Protein AF-A0A2W2GD08-F1 (afdb_monomer_lite)

Radius of gyration: 29.32 Å; chains: 1; bounding box: 78×88×91 Å

Secondary structure (DSSP, 8-state):
-------------------PPPPPP-----------------PPPPPPPPP--------------------------PPPP----------------PPPP-PPPPPPHHHHHHHHHHHHHHHHTT-GGGGSSGGG--HHHHTTGGGS--SSHHHHHHHHHHHHHTT-EEEEEE------SHHHHHHHHHHHHHHHHHHHHTT--TT-EEEE-HHHHTTTS-STTTHHHHHHHHHHHHHHHHHTT-EEEEPP--TTTHHHHHHHHHHHTTT-TT-EEEEETTBTTHHHHHHHT-STT-EEEEE---S---TTTB--SHHHHHHHHHHHHHHHHTSSSEEEE----HHHHHHHHHHHHHTT--TTS-EEEEETTSSHHHHHHHHTTT--EEEEEEESS-HHHHHHHHHHHIIIIIS--S-----

Foldseek 3Di:
DDDDDDDDDDDDDDDDDDDDDDDDDDDDDDDDDDWDFDDDDDDDDDDDDDDDDDDDDDDDDDDDDDDDDGDTDGDDDDDDDDDDDDDDDDDDDDDDDDDDDDDDDPDDCLLVVLVVLLVVLLVCLVDPVVVVVVPDDDVVLVVCCQLFQEAALVSVLVVLVVQVVLLAAEEEDEQADQDADPVQLVVVLVRLLRNLVSCLVSVRLAAYEYEDELRRNQVPYDDPPRLVSSLVSVLSSLCSSVVSNHEYEYDDDDPVCQVSSVVSQVVSCVPVVLYEYEAALQFPCRLVVLQVQQEASYEYEYDNDQDDDDVVGGDDDLVSSVVSSLSSLLSNLLGNAEYEAEADAVVSVVSNVVSVVVNVHDLRSYAYEDGGPPPVVVQSVCSVVVHHYYYYHYHHDNCSSVSSSVVSCVSNCNHPPDDPPDD

Structure (mmCIF, N/CA/C/O backbone):
data_AF-A0A2W2GD08-F1
#
_entry.id   AF-A0A2W2GD08-F1
#
loop_
_atom_site.group_PDB
_atom_site.id
_atom_site.type_symbol
_atom_site.label_atom_id
_atom_site.label_alt_id
_atom_site.label_comp_id
_atom_site.label_asym_id
_atom_site.label_entity_id
_atom_site.label_seq_id
_atom_site.pdbx_PDB_ins_code
_atom_site.Cartn_x
_atom_site.Cartn_y
_atom_site.Cartn_z
_atom_site.occupancy
_atom_site.B_iso_or_equiv
_atom_site.auth_seq_id
_atom_site.auth_comp_id
_atom_site.auth_asym_id
_atom_site.auth_atom_id
_atom_site.pdbx_PDB_model_num
ATOM 1 N N . MET A 1 1 ? -7.768 -59.017 44.396 1.00 37.88 1 MET A N 1
ATOM 2 C CA . MET A 1 1 ? -6.592 -58.368 45.020 1.00 37.88 1 MET A CA 1
ATOM 3 C C . MET A 1 1 ? -6.764 -56.873 44.748 1.00 37.88 1 MET A C 1
ATOM 5 O O . MET A 1 1 ? -6.834 -56.537 43.577 1.00 37.88 1 MET A O 1
ATOM 9 N N . ALA A 1 2 ? -7.068 -55.966 45.690 1.00 26.38 2 ALA A N 1
ATOM 10 C CA . ALA A 1 2 ? -6.731 -55.878 47.129 1.00 26.38 2 ALA A CA 1
ATOM 11 C C . ALA A 1 2 ? -5.201 -55.866 47.336 1.00 26.38 2 ALA A C 1
ATOM 13 O O . ALA A 1 2 ? -4.550 -56.734 46.766 1.00 26.38 2 ALA A O 1
ATOM 14 N N . LEU A 1 3 ? -4.561 -54.940 48.066 1.00 27.73 3 LEU A N 1
ATOM 15 C CA . LEU A 1 3 ? -4.942 -54.055 49.201 1.00 27.73 3 LEU A CA 1
ATOM 16 C C . LEU A 1 3 ? -4.383 -52.606 48.972 1.00 27.73 3 LEU A C 1
ATOM 18 O O . LEU A 1 3 ? -3.547 -52.463 48.087 1.00 27.73 3 LEU A O 1
ATOM 22 N N . ILE A 1 4 ? -4.765 -51.458 49.579 1.00 27.89 4 ILE A N 1
ATOM 23 C CA . ILE A 1 4 ? -5.510 -51.028 50.802 1.00 27.89 4 ILE A CA 1
ATOM 24 C C . ILE A 1 4 ? -4.661 -51.062 52.103 1.00 27.89 4 ILE A C 1
ATOM 26 O O . ILE A 1 4 ? -4.161 -52.110 52.470 1.00 27.89 4 ILE A O 1
ATOM 30 N N . HIS A 1 5 ? -4.449 -50.007 52.908 1.00 29.28 5 HIS A N 1
ATOM 31 C CA . HIS A 1 5 ? -4.939 -48.607 52.960 1.00 29.28 5 HIS A CA 1
ATOM 32 C C . HIS A 1 5 ? -3.736 -47.623 52.769 1.00 29.28 5 HIS A C 1
ATOM 34 O O . HIS A 1 5 ? -2.833 -48.003 52.036 1.00 29.28 5 HIS A O 1
ATOM 40 N N . GLY A 1 6 ? -3.568 -46.379 53.268 1.00 26.70 6 GLY A N 1
ATOM 41 C CA . GLY A 1 6 ? -4.261 -45.404 54.152 1.00 26.70 6 GLY A CA 1
ATOM 42 C C . GLY A 1 6 ? -3.214 -44.398 54.719 1.00 26.70 6 GLY A C 1
ATOM 43 O O . GLY A 1 6 ? -2.048 -44.516 54.362 1.00 26.70 6 GLY A O 1
ATOM 44 N N . THR A 1 7 ? -3.463 -43.415 55.605 1.00 27.44 7 THR A N 1
ATOM 45 C CA . THR A 1 7 ? -4.677 -42.685 56.061 1.00 27.44 7 THR A CA 1
ATOM 46 C C . THR A 1 7 ? -4.268 -41.554 57.041 1.00 27.44 7 THR A C 1
ATOM 48 O O . THR A 1 7 ? -3.319 -41.736 57.794 1.00 27.44 7 THR A O 1
ATOM 51 N N . GLY A 1 8 ? -5.029 -40.446 57.114 1.00 25.28 8 GLY A N 1
ATOM 52 C CA . GLY A 1 8 ? -4.889 -39.360 58.122 1.00 25.28 8 GLY A CA 1
ATOM 53 C C . GLY A 1 8 ? -4.432 -38.024 57.504 1.00 25.28 8 GLY A C 1
ATOM 54 O O . GLY A 1 8 ? -3.436 -38.016 56.795 1.00 25.28 8 GLY A O 1
ATOM 55 N N . ARG A 1 9 ? -5.147 -36.883 57.549 1.00 25.25 9 ARG A N 1
ATOM 56 C CA . ARG A 1 9 ? -5.982 -36.165 58.556 1.00 25.25 9 ARG A CA 1
ATOM 57 C C . ARG A 1 9 ? -5.185 -35.351 59.594 1.00 25.25 9 ARG A C 1
ATOM 59 O O . ARG A 1 9 ? -4.485 -35.919 60.418 1.00 25.25 9 ARG A O 1
ATOM 66 N N . GLY A 1 10 ? -5.424 -34.036 59.598 1.00 23.39 10 GLY A N 1
ATOM 67 C CA . GLY A 1 10 ? -4.980 -33.039 60.584 1.00 23.39 10 GLY A CA 1
ATOM 68 C C . GLY A 1 10 ? -5.369 -31.636 60.089 1.00 23.39 10 GLY A C 1
ATOM 69 O O . GLY A 1 10 ? -5.159 -31.347 58.913 1.00 23.39 10 GLY A O 1
ATOM 70 N N . SER A 1 11 ? -5.993 -30.800 60.927 1.00 23.17 11 SER A N 1
ATOM 71 C CA . SER A 1 11 ? -6.712 -29.583 60.488 1.00 23.17 11 SER A CA 1
ATOM 72 C C . SER A 1 11 ? -6.695 -28.459 61.547 1.00 23.17 11 SER A C 1
ATOM 74 O O . SER A 1 11 ? -6.332 -28.728 62.687 1.00 23.17 11 SER A O 1
ATOM 76 N N . ILE A 1 12 ? -7.253 -27.285 61.181 1.00 22.48 12 ILE A N 1
ATOM 77 C CA . ILE A 1 12 ? -7.911 -26.251 62.034 1.00 22.48 12 ILE A CA 1
ATOM 78 C C . ILE A 1 12 ? -7.105 -24.972 62.432 1.00 22.48 12 ILE A C 1
ATOM 80 O O . ILE A 1 12 ? -5.922 -25.015 62.740 1.00 22.48 12 ILE A O 1
ATOM 84 N N . VAL A 1 13 ? -7.850 -23.845 62.406 1.00 23.83 13 VAL A N 1
ATOM 85 C CA . VAL A 1 13 ? -7.623 -22.400 62.718 1.00 23.83 13 VAL A CA 1
ATOM 86 C C . VAL A 1 13 ? -6.620 -21.508 61.949 1.00 23.83 13 VAL A C 1
ATOM 88 O O . VAL A 1 13 ? -5.485 -21.854 61.648 1.00 23.83 13 VAL A O 1
ATOM 91 N N . SER A 1 14 ? -7.098 -20.277 61.714 1.00 23.98 14 SER A N 1
ATOM 92 C CA . SER A 1 14 ? -6.380 -19.005 61.450 1.00 23.98 14 SER A CA 1
ATOM 93 C C . SER A 1 14 ? -6.514 -18.108 62.728 1.00 23.98 14 SER A C 1
ATOM 95 O O . SER A 1 14 ? -6.909 -18.685 63.743 1.00 23.98 14 SER A O 1
ATOM 97 N N . PRO A 1 15 ? -6.289 -16.763 62.792 1.00 35.56 15 PRO A N 1
ATOM 98 C CA . PRO A 1 15 ? -6.028 -15.740 61.762 1.00 35.56 15 PRO A CA 1
ATOM 99 C C . PRO A 1 15 ? -4.827 -14.804 62.102 1.00 35.56 15 PRO A C 1
ATOM 101 O O . PRO A 1 15 ? -3.918 -15.215 62.813 1.00 35.56 15 PRO A O 1
ATOM 104 N N . LEU A 1 16 ? -4.871 -13.541 61.625 1.00 24.41 16 LEU A N 1
ATOM 105 C CA . LEU A 1 16 ? -3.829 -12.484 61.638 1.00 24.41 16 LEU A CA 1
ATOM 106 C C . LEU A 1 16 ? -2.726 -12.695 60.570 1.00 24.41 16 LEU A C 1
ATOM 108 O O . LEU A 1 16 ? -2.218 -13.796 60.417 1.00 24.41 16 LEU A O 1
ATOM 112 N N . GLY A 1 17 ? -2.293 -11.692 59.794 1.00 22.08 17 GLY A N 1
ATOM 113 C CA . GLY A 1 17 ? -2.809 -10.327 59.617 1.00 22.08 17 GLY A CA 1
ATOM 114 C C . GLY A 1 17 ? -1.862 -9.433 58.789 1.00 22.08 17 GLY A C 1
ATOM 115 O O . GLY A 1 17 ? -0.661 -9.670 58.760 1.00 22.08 17 GLY A O 1
ATOM 116 N N . SER A 1 18 ? -2.407 -8.362 58.193 1.00 23.27 18 SER A N 1
ATOM 117 C CA . SER A 1 18 ? -1.728 -7.231 57.507 1.00 23.27 18 SER A CA 1
ATOM 118 C C . SER A 1 18 ? -1.078 -7.415 56.107 1.00 23.27 18 SER A C 1
ATOM 120 O O . SER A 1 18 ? -0.352 -8.359 55.829 1.00 23.27 18 SER A O 1
ATOM 122 N N . THR A 1 19 ? -1.335 -6.415 55.245 1.00 25.89 19 THR A N 1
ATOM 123 C CA . THR A 1 19 ? -0.530 -5.923 54.094 1.00 25.89 19 THR A CA 1
ATOM 124 C C . THR A 1 19 ? 0.074 -6.917 53.083 1.00 25.89 19 THR A C 1
ATOM 1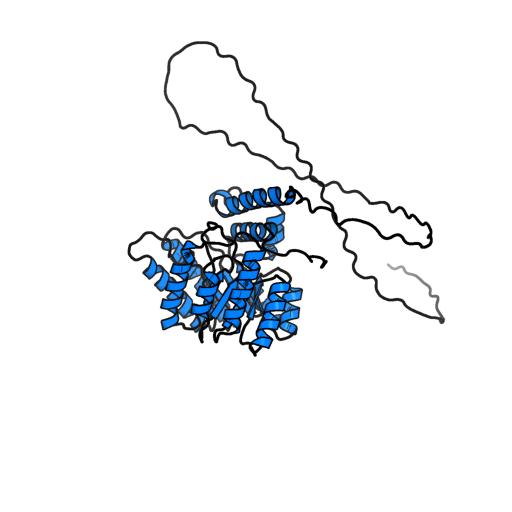26 O O . THR A 1 19 ? 1.259 -7.241 53.148 1.00 25.89 19 THR A O 1
ATOM 129 N N . GLY A 1 20 ? -0.683 -7.244 52.029 1.00 23.64 20 GLY A N 1
ATOM 130 C CA . GLY A 1 20 ? -0.115 -7.732 50.763 1.00 23.64 20 GLY A CA 1
ATOM 131 C C . GLY A 1 20 ? 0.440 -6.580 49.912 1.00 23.64 20 GLY A C 1
ATOM 132 O O . GLY A 1 20 ? -0.250 -5.583 49.706 1.00 23.64 20 GLY A O 1
ATOM 133 N N . TRP A 1 21 ? 1.680 -6.708 49.432 1.00 26.89 21 TRP A N 1
ATOM 134 C CA . TRP A 1 21 ? 2.321 -5.753 48.513 1.00 26.89 21 TRP A CA 1
ATOM 135 C C . TRP A 1 21 ? 2.086 -6.122 47.036 1.00 26.89 21 TRP A C 1
ATOM 137 O O . TRP A 1 21 ? 1.706 -7.247 46.722 1.00 26.89 21 TRP A O 1
ATOM 147 N N . GLY A 1 22 ? 2.292 -5.151 46.140 1.00 25.30 22 GLY A N 1
ATOM 148 C CA . GLY A 1 22 ? 1.963 -5.252 44.712 1.00 25.30 22 GLY A CA 1
ATOM 149 C C . GLY A 1 22 ? 2.855 -6.175 43.866 1.00 25.30 22 GLY A C 1
ATOM 150 O O . GLY A 1 22 ? 3.914 -6.632 44.291 1.00 25.30 22 GLY A O 1
ATOM 151 N N . GLU A 1 23 ? 2.400 -6.419 42.635 1.00 28.00 23 GLU A N 1
ATOM 152 C CA . GLU A 1 23 ? 2.971 -7.385 41.687 1.00 28.00 23 GLU A CA 1
ATOM 153 C C . GLU A 1 23 ? 4.390 -7.030 41.182 1.00 28.00 23 GLU A C 1
ATOM 155 O O . GLU A 1 23 ? 4.718 -5.853 40.994 1.00 28.00 23 GLU A O 1
ATOM 160 N N . PRO A 1 24 ? 5.237 -8.035 40.874 1.00 31.77 24 PRO A N 1
ATOM 161 C CA . PRO A 1 24 ? 6.539 -7.815 40.251 1.00 31.77 24 PRO A CA 1
ATOM 162 C C . PRO A 1 24 ? 6.409 -7.522 38.745 1.00 31.77 24 PRO A C 1
ATOM 164 O O . PRO A 1 24 ? 6.013 -8.379 37.956 1.00 31.77 24 PRO A O 1
ATOM 167 N N . GLY A 1 25 ? 6.804 -6.317 38.327 1.00 29.00 25 GLY A N 1
ATOM 168 C CA . GLY A 1 25 ? 6.834 -5.929 36.911 1.00 29.00 25 GLY A CA 1
ATOM 169 C C . GLY A 1 25 ? 7.876 -6.696 36.069 1.00 29.00 25 GLY A C 1
ATOM 170 O O . GLY A 1 25 ? 8.867 -7.199 36.607 1.00 29.00 25 GLY A O 1
ATOM 171 N N . PRO A 1 26 ? 7.699 -6.769 34.734 1.00 34.72 26 PRO A N 1
ATOM 172 C CA . PRO A 1 26 ? 8.528 -7.601 33.863 1.00 34.72 26 PRO A CA 1
ATOM 173 C C . PRO A 1 26 ? 9.946 -7.040 33.677 1.00 34.72 26 PRO A C 1
ATOM 175 O O . PRO A 1 26 ? 10.155 -6.016 33.021 1.00 34.72 26 PRO A O 1
ATOM 178 N N . GLY A 1 27 ? 10.940 -7.761 34.198 1.00 27.52 27 GLY A N 1
ATOM 179 C CA . GLY A 1 27 ? 12.338 -7.592 33.803 1.00 27.52 27 GLY A CA 1
ATOM 180 C C . GLY A 1 27 ? 12.585 -8.129 32.389 1.00 27.52 27 GLY A C 1
ATOM 181 O O . GLY A 1 27 ? 11.999 -9.131 31.989 1.00 27.52 27 GLY A O 1
ATOM 182 N N . ILE A 1 28 ? 13.467 -7.469 31.633 1.00 32.28 28 ILE A N 1
ATOM 183 C CA . ILE A 1 28 ? 13.933 -7.934 30.319 1.00 32.28 28 ILE A CA 1
ATOM 184 C C . ILE A 1 28 ? 15.458 -8.015 30.367 1.00 32.28 28 ILE A C 1
ATOM 186 O O . ILE A 1 28 ? 16.126 -6.986 30.498 1.00 32.28 28 ILE A O 1
ATOM 190 N N . ASP A 1 29 ? 16.005 -9.224 30.245 1.00 28.94 29 ASP A N 1
ATOM 191 C CA . ASP A 1 29 ? 17.451 -9.439 30.200 1.00 28.94 29 ASP A CA 1
ATOM 192 C C . ASP A 1 29 ? 18.063 -8.897 28.899 1.00 28.94 29 ASP A C 1
ATOM 194 O O . ASP A 1 29 ? 17.633 -9.209 27.785 1.00 28.94 29 ASP A O 1
ATOM 198 N N . GLY A 1 30 ? 19.105 -8.077 29.040 1.00 26.80 30 GLY A N 1
ATOM 199 C CA . GLY A 1 30 ? 19.847 -7.516 27.915 1.00 26.80 30 GLY A CA 1
ATOM 200 C C . GLY A 1 30 ? 20.909 -8.482 27.399 1.00 26.80 30 GLY A C 1
ATOM 201 O O . GLY A 1 30 ? 22.019 -8.511 27.926 1.00 26.80 30 GLY A O 1
ATOM 202 N N . VAL A 1 31 ? 20.604 -9.237 26.340 1.00 25.73 31 VAL A N 1
ATOM 203 C CA . VAL A 1 31 ? 21.584 -10.125 25.690 1.00 25.73 31 VAL A CA 1
ATOM 204 C C . VAL A 1 31 ? 22.641 -9.302 24.943 1.00 25.73 31 VAL A C 1
ATOM 206 O O . VAL A 1 31 ? 22.376 -8.738 23.880 1.00 25.73 31 VAL A O 1
ATOM 209 N N . VAL A 1 32 ? 23.862 -9.262 25.479 1.00 26.92 32 VAL A N 1
ATOM 210 C CA . VAL A 1 32 ? 25.041 -8.711 24.793 1.00 26.92 32 VAL A CA 1
ATOM 211 C C . VAL A 1 32 ? 25.675 -9.811 23.941 1.00 26.92 32 VAL A C 1
ATOM 213 O O . VAL A 1 32 ? 26.200 -10.786 24.471 1.00 26.92 32 VAL A O 1
ATOM 216 N N . VAL A 1 33 ? 25.637 -9.657 22.615 1.00 25.64 33 VAL A N 1
ATOM 217 C CA . VAL A 1 33 ? 26.243 -10.611 21.672 1.00 25.64 33 VAL A CA 1
ATOM 218 C C . VAL A 1 33 ? 27.626 -10.118 21.247 1.00 25.64 33 VAL A C 1
ATOM 220 O O . VAL A 1 33 ? 27.744 -9.226 20.407 1.00 25.64 33 VAL A O 1
ATOM 223 N N . THR A 1 34 ? 28.678 -10.721 21.800 1.00 26.97 34 THR A N 1
ATOM 224 C CA . THR A 1 34 ? 30.061 -10.510 21.345 1.00 26.97 34 THR A CA 1
ATOM 225 C C . THR A 1 34 ? 30.350 -11.422 20.154 1.00 26.97 34 THR A C 1
ATOM 227 O O . THR A 1 34 ? 30.364 -12.643 20.300 1.00 26.97 34 THR A O 1
ATOM 230 N N . VAL A 1 35 ? 30.589 -10.840 18.977 1.00 28.56 35 VAL A N 1
ATOM 231 C CA . VAL A 1 35 ? 30.904 -11.586 17.748 1.00 28.56 35 VAL A CA 1
ATOM 232 C C . VAL A 1 35 ? 32.413 -11.597 17.519 1.00 28.56 35 VAL A C 1
ATOM 234 O O . VAL A 1 35 ? 33.027 -10.539 17.401 1.00 28.56 35 VAL A O 1
ATOM 237 N N . TRP A 1 36 ? 32.993 -12.790 17.402 1.00 25.58 36 TRP A N 1
ATOM 238 C CA . TRP A 1 36 ? 34.350 -12.992 16.893 1.00 25.58 36 TRP A CA 1
ATOM 239 C C . TRP A 1 36 ? 34.288 -13.413 15.423 1.00 25.58 36 TRP A C 1
ATOM 241 O O . TRP A 1 36 ? 33.436 -14.217 15.049 1.00 25.58 36 TRP A O 1
ATOM 251 N N . VAL A 1 37 ? 35.195 -12.887 14.597 1.00 30.81 37 VAL A N 1
ATOM 252 C CA . VAL A 1 37 ? 35.337 -13.264 13.183 1.00 30.81 37 VAL A CA 1
ATOM 253 C C . VAL A 1 37 ? 36.782 -13.680 12.937 1.00 30.81 37 VAL A C 1
ATOM 255 O O . VAL A 1 37 ? 37.690 -12.857 13.018 1.00 30.81 37 VAL A O 1
ATOM 258 N N . THR A 1 38 ? 36.994 -14.957 12.627 1.00 28.92 38 THR A N 1
ATOM 259 C CA . THR A 1 38 ? 38.296 -15.481 12.200 1.00 28.92 38 THR A CA 1
ATOM 260 C C . THR A 1 38 ? 38.357 -15.467 10.678 1.00 28.92 38 THR A C 1
ATOM 262 O O . THR A 1 38 ? 37.575 -16.153 10.024 1.00 28.92 38 THR A O 1
ATOM 265 N N . VAL A 1 39 ? 39.287 -14.701 10.106 1.00 29.73 39 VAL A N 1
ATOM 266 C CA . VAL A 1 39 ? 39.569 -14.731 8.665 1.00 29.73 39 VAL A CA 1
ATOM 267 C C . VAL A 1 39 ? 40.627 -15.801 8.403 1.00 29.73 39 VAL A C 1
ATOM 269 O O . VAL A 1 39 ? 41.770 -15.655 8.828 1.00 29.73 39 VAL A O 1
ATOM 272 N N . LEU A 1 40 ? 40.245 -16.878 7.716 1.00 27.03 40 LEU A N 1
ATOM 273 C CA . LEU A 1 40 ? 41.173 -17.909 7.247 1.00 27.03 40 LEU A CA 1
ATOM 274 C C . LEU A 1 40 ? 41.645 -17.581 5.828 1.00 27.03 40 LEU A C 1
ATOM 276 O O . LEU A 1 40 ? 40.935 -17.823 4.854 1.00 27.03 40 LEU A O 1
ATOM 280 N N . SER A 1 41 ? 42.862 -17.053 5.717 1.00 27.11 41 SER A N 1
ATOM 281 C CA . SER A 1 41 ? 43.560 -16.913 4.438 1.00 27.11 41 SER A CA 1
ATOM 282 C C . SER A 1 41 ? 44.161 -18.257 4.029 1.00 27.11 41 SER A C 1
ATOM 284 O O . SER A 1 41 ? 45.202 -18.655 4.550 1.00 27.11 41 SER A O 1
ATOM 286 N N . VAL A 1 42 ? 43.524 -18.961 3.091 1.00 33.56 42 VAL A N 1
ATOM 287 C CA . VAL A 1 42 ? 44.111 -20.160 2.472 1.00 33.56 42 VAL A CA 1
ATOM 288 C C . VAL A 1 42 ? 45.117 -19.715 1.411 1.00 33.56 42 VAL A C 1
ATOM 290 O O . VAL A 1 42 ? 44.738 -19.340 0.303 1.00 33.56 42 VAL A O 1
ATOM 293 N N . GLY A 1 43 ? 46.403 -19.730 1.762 1.00 27.97 43 GLY A N 1
ATOM 294 C CA . GLY A 1 43 ? 47.484 -19.539 0.799 1.00 27.97 43 GLY A CA 1
ATOM 295 C C . GLY A 1 43 ? 47.641 -20.778 -0.082 1.00 27.97 43 GLY A C 1
ATOM 296 O O . GLY A 1 43 ? 47.894 -21.867 0.428 1.00 27.97 43 GLY A O 1
ATOM 297 N N . VAL A 1 44 ? 47.503 -20.614 -1.398 1.00 32.28 44 VAL A N 1
ATOM 298 C CA . VAL A 1 44 ? 47.902 -21.634 -2.377 1.00 32.28 44 VAL A CA 1
ATOM 299 C C . VAL A 1 44 ? 49.397 -21.460 -2.641 1.00 32.28 44 VAL A C 1
ATOM 301 O O . VAL A 1 44 ? 49.840 -20.346 -2.907 1.00 32.28 44 VAL A O 1
ATOM 304 N N . ALA A 1 45 ? 50.174 -22.538 -2.535 1.00 28.66 45 ALA A N 1
ATOM 305 C CA . ALA A 1 45 ? 51.616 -22.490 -2.756 1.00 28.66 45 ALA A CA 1
ATOM 306 C C . ALA A 1 45 ? 51.948 -22.313 -4.248 1.00 28.66 45 ALA A C 1
ATOM 308 O O . ALA A 1 45 ? 51.375 -22.994 -5.099 1.00 28.66 45 ALA A O 1
ATOM 309 N N . GLU A 1 46 ? 52.897 -21.430 -4.559 1.00 30.58 46 GLU A N 1
ATOM 310 C CA . GLU A 1 46 ? 53.410 -21.254 -5.919 1.00 30.58 46 GLU A CA 1
ATOM 311 C C . GLU A 1 46 ? 54.325 -22.425 -6.312 1.00 30.58 46 GLU A C 1
ATOM 313 O O . GLU A 1 46 ? 55.259 -22.776 -5.590 1.00 30.58 46 GLU A O 1
ATOM 318 N N . SER A 1 47 ? 54.078 -23.022 -7.479 1.00 30.42 47 SER A N 1
ATOM 319 C CA . SER A 1 47 ? 54.937 -24.054 -8.067 1.00 30.42 47 SER A CA 1
ATOM 320 C C . SER A 1 47 ? 55.891 -23.451 -9.102 1.00 30.42 47 SER A C 1
ATOM 322 O O . SER A 1 47 ? 55.447 -22.801 -10.050 1.00 30.42 47 SER A O 1
ATOM 324 N N . VAL A 1 48 ? 57.193 -23.702 -8.946 1.00 33.31 48 VAL A N 1
ATOM 325 C CA . VAL A 1 48 ? 58.260 -23.195 -9.831 1.00 33.31 48 VAL A CA 1
ATOM 326 C C . VAL A 1 48 ? 58.135 -23.782 -11.254 1.00 33.31 48 VAL A C 1
ATOM 328 O O . VAL A 1 48 ? 57.941 -24.992 -11.385 1.00 33.31 48 VAL A O 1
ATOM 331 N N . PRO A 1 49 ? 58.262 -22.977 -12.330 1.00 36.25 49 PRO A N 1
ATOM 332 C CA . PRO A 1 49 ? 58.086 -23.453 -13.704 1.00 36.25 49 PRO A CA 1
ATOM 333 C C . PRO A 1 49 ? 59.336 -24.128 -14.302 1.00 36.25 49 PRO A C 1
ATOM 335 O O . PRO A 1 49 ? 60.449 -23.613 -14.200 1.00 36.25 49 PRO A O 1
ATOM 338 N N . GLY A 1 50 ? 59.121 -25.235 -15.023 1.00 30.36 50 GLY A N 1
ATOM 339 C CA . GLY A 1 50 ? 60.075 -25.834 -15.970 1.00 30.36 50 GLY A CA 1
ATOM 340 C C . GLY A 1 50 ? 59.703 -25.524 -17.438 1.00 30.36 50 GLY A C 1
ATOM 341 O O . GLY A 1 50 ? 58.540 -25.217 -17.707 1.00 30.36 50 GLY A O 1
ATOM 342 N N . PRO A 1 51 ? 60.647 -25.559 -18.403 1.00 41.16 51 PRO A N 1
ATOM 343 C CA . PRO A 1 51 ? 60.428 -24.974 -19.733 1.00 41.16 51 PRO A CA 1
ATOM 344 C C . PRO A 1 51 ? 60.022 -25.963 -20.850 1.00 41.16 51 PRO A C 1
ATOM 346 O O . PRO A 1 51 ? 60.593 -27.044 -20.950 1.00 41.16 51 PRO A O 1
ATOM 349 N N . ARG A 1 52 ? 59.201 -25.461 -21.801 1.00 31.28 52 ARG A N 1
ATOM 350 C CA . ARG A 1 52 ? 58.901 -26.001 -23.164 1.00 31.28 52 ARG A CA 1
ATOM 351 C C . ARG A 1 52 ? 58.022 -27.281 -23.195 1.00 31.28 52 ARG A C 1
ATOM 353 O O . ARG A 1 52 ? 58.136 -28.122 -22.321 1.00 31.28 52 ARG A O 1
ATOM 360 N N . SER A 1 53 ? 57.120 -27.505 -24.167 1.00 29.58 53 SER A N 1
ATOM 361 C CA . SER A 1 53 ? 56.685 -26.715 -25.350 1.00 29.58 53 SER A CA 1
ATOM 362 C C . SER A 1 53 ? 55.390 -27.281 -25.993 1.00 29.58 53 SER A C 1
ATOM 364 O O . SER A 1 53 ? 54.985 -28.384 -25.652 1.00 29.58 53 SER A O 1
ATOM 366 N N . VAL A 1 54 ? 54.859 -26.579 -27.015 1.00 33.25 54 VAL A N 1
ATOM 367 C CA . VAL A 1 54 ? 53.762 -26.952 -27.958 1.00 33.25 54 VAL A CA 1
ATOM 368 C C . VAL A 1 54 ? 52.320 -26.676 -27.455 1.00 33.25 54 VAL A C 1
ATOM 370 O O . VAL A 1 54 ? 51.991 -27.056 -26.336 1.00 33.25 54 VAL A O 1
ATOM 373 N N . PRO A 1 55 ? 51.442 -26.014 -28.254 1.00 36.28 55 PRO A N 1
ATOM 374 C CA . PRO A 1 55 ? 50.081 -25.642 -27.839 1.00 36.28 55 PRO A CA 1
ATOM 375 C C . PRO A 1 55 ? 48.950 -26.474 -28.484 1.00 36.28 55 PRO A C 1
ATOM 377 O O . PRO A 1 55 ? 49.026 -26.840 -29.655 1.00 36.28 55 PRO A O 1
ATOM 380 N N . GLN A 1 56 ? 47.829 -26.634 -27.769 1.00 29.95 56 GLN A N 1
ATOM 381 C CA . GLN A 1 56 ? 46.491 -26.845 -28.350 1.00 29.95 56 GLN A CA 1
ATOM 382 C C . GLN A 1 56 ? 45.391 -26.191 -27.474 1.00 29.95 56 GLN A C 1
ATOM 384 O O . GLN A 1 56 ? 45.647 -25.893 -26.307 1.00 29.95 5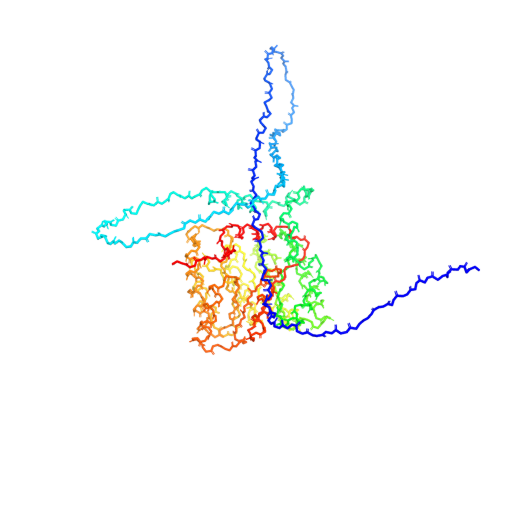6 GLN A O 1
ATOM 389 N N . PRO A 1 57 ? 44.195 -25.885 -28.026 1.00 36.75 57 PRO A N 1
ATOM 390 C CA . PRO A 1 57 ? 43.291 -24.881 -27.451 1.00 36.75 57 PRO A CA 1
ATOM 391 C C . PRO A 1 57 ? 42.177 -25.454 -26.560 1.00 36.75 57 PRO A C 1
ATOM 393 O O . PRO A 1 57 ? 41.601 -26.494 -26.886 1.00 36.75 57 PRO A O 1
ATOM 396 N N . ARG A 1 58 ? 41.763 -24.717 -25.509 1.00 26.48 58 ARG A N 1
ATOM 397 C CA . ARG A 1 58 ? 40.427 -24.874 -24.893 1.00 26.48 58 ARG A CA 1
ATOM 398 C C . ARG A 1 58 ? 39.995 -23.755 -23.931 1.00 26.48 58 ARG A C 1
ATOM 400 O O . ARG A 1 58 ? 40.795 -23.260 -23.153 1.00 26.48 58 ARG A O 1
ATOM 407 N N . ALA A 1 59 ? 38.672 -23.559 -23.925 1.00 28.92 59 ALA A N 1
ATOM 408 C CA . ALA A 1 59 ? 37.797 -23.203 -22.800 1.00 28.92 59 ALA A CA 1
ATOM 409 C C . ALA A 1 59 ? 37.852 -21.798 -22.153 1.00 28.92 59 ALA A C 1
ATOM 411 O O . ALA A 1 59 ? 38.888 -21.170 -21.975 1.00 28.92 59 ALA A O 1
ATOM 412 N N . ASN A 1 60 ? 36.654 -21.351 -21.757 1.00 29.75 60 ASN A N 1
ATOM 413 C CA . ASN A 1 60 ? 36.362 -20.084 -21.086 1.00 29.75 60 ASN A CA 1
ATOM 414 C C . ASN A 1 60 ? 37.057 -19.953 -19.721 1.00 29.75 60 ASN A C 1
ATOM 416 O O . ASN A 1 60 ? 37.101 -20.902 -18.939 1.00 29.75 60 ASN A O 1
ATOM 420 N N . SER A 1 61 ? 37.474 -18.734 -19.380 1.00 29.28 61 SER A N 1
ATOM 421 C CA . SER A 1 61 ? 38.054 -18.390 -18.081 1.00 29.28 61 SER A CA 1
ATOM 422 C C . SER A 1 61 ? 37.003 -18.321 -16.961 1.00 29.28 61 SER A C 1
ATOM 424 O O . SER A 1 61 ? 36.398 -17.275 -16.714 1.00 29.28 61 SER A O 1
ATOM 426 N N . THR A 1 62 ? 36.811 -19.416 -16.225 1.00 31.92 62 THR A N 1
ATOM 427 C CA . THR A 1 62 ? 36.171 -19.379 -14.900 1.00 31.92 62 THR A CA 1
ATOM 428 C C . THR A 1 62 ? 37.121 -18.775 -13.866 1.00 31.92 62 THR A C 1
ATOM 430 O O . THR A 1 62 ? 38.068 -19.433 -13.437 1.00 31.92 62 THR A O 1
ATOM 433 N N . HIS A 1 63 ? 36.852 -17.545 -13.421 1.00 31.95 63 HIS A N 1
ATOM 434 C CA . HIS A 1 63 ? 37.488 -17.007 -12.216 1.00 31.95 63 HIS A CA 1
ATOM 435 C C . HIS A 1 63 ? 37.010 -17.781 -10.969 1.00 31.95 63 HIS A C 1
ATOM 437 O O . HIS A 1 63 ? 35.807 -18.039 -10.852 1.00 31.95 63 HIS A O 1
ATOM 443 N N . PRO A 1 64 ? 37.899 -18.133 -10.021 1.00 29.59 64 PRO A N 1
ATOM 444 C CA . PRO A 1 64 ? 37.502 -18.801 -8.786 1.00 29.59 64 PRO A CA 1
ATOM 445 C C . PRO A 1 64 ? 36.710 -17.846 -7.882 1.00 29.59 64 PRO A C 1
ATOM 447 O O . PRO A 1 64 ? 37.144 -16.731 -7.596 1.00 29.59 64 PRO A O 1
ATOM 450 N N . ALA A 1 65 ? 35.543 -18.289 -7.411 1.00 28.58 65 ALA A N 1
ATOM 451 C CA . ALA A 1 65 ? 34.713 -17.519 -6.491 1.00 28.58 65 ALA A CA 1
ATOM 452 C C . ALA A 1 65 ? 35.163 -17.727 -5.035 1.00 28.58 65 ALA A C 1
ATOM 454 O O . ALA A 1 65 ? 35.023 -18.819 -4.485 1.00 28.58 65 ALA A O 1
ATOM 455 N N . THR A 1 66 ? 35.660 -16.671 -4.388 1.00 26.77 66 THR A N 1
ATOM 456 C CA . THR A 1 66 ? 36.027 -16.699 -2.963 1.00 26.77 66 THR A CA 1
ATOM 457 C C . THR A 1 66 ? 34.784 -16.805 -2.076 1.00 26.77 66 THR A C 1
ATOM 459 O O . THR A 1 66 ? 34.094 -15.815 -1.831 1.00 26.77 66 THR A O 1
ATOM 462 N N . ILE A 1 67 ? 34.496 -18.008 -1.572 1.00 27.66 67 ILE A N 1
ATOM 463 C CA . ILE A 1 67 ? 33.396 -18.253 -0.631 1.00 27.66 67 ILE A CA 1
ATOM 464 C C . ILE A 1 67 ? 33.831 -17.832 0.779 1.00 27.66 67 ILE A C 1
ATOM 466 O O . ILE A 1 67 ? 34.635 -18.503 1.422 1.00 27.66 67 ILE A O 1
ATOM 470 N N . VAL A 1 68 ? 33.265 -16.734 1.285 1.00 28.38 68 VAL A N 1
ATOM 471 C CA . VAL A 1 68 ? 33.462 -16.288 2.674 1.00 28.38 68 VAL A CA 1
ATOM 472 C C . VAL A 1 68 ? 32.402 -16.933 3.569 1.00 28.38 68 VAL A C 1
ATOM 474 O O . VAL A 1 68 ? 31.271 -16.457 3.657 1.00 28.38 68 VAL A O 1
ATOM 477 N N . ALA A 1 69 ? 32.766 -18.024 4.245 1.00 25.88 69 ALA A N 1
ATOM 478 C CA . ALA A 1 69 ? 31.914 -18.659 5.248 1.00 25.88 69 ALA A CA 1
ATOM 479 C C . ALA A 1 69 ? 31.978 -17.899 6.587 1.00 25.88 69 ALA A C 1
ATOM 481 O O . ALA A 1 69 ? 33.059 -17.679 7.131 1.00 25.88 69 ALA A O 1
ATOM 482 N N . VAL A 1 70 ? 30.820 -17.531 7.147 1.00 28.66 70 VAL A N 1
ATOM 483 C CA . VAL A 1 70 ? 30.716 -16.852 8.452 1.00 28.66 70 VAL A CA 1
ATOM 484 C C . VAL A 1 70 ? 30.063 -17.792 9.462 1.00 28.66 70 VAL A C 1
ATOM 486 O O . VAL A 1 70 ? 28.850 -17.988 9.447 1.00 28.66 70 VAL A O 1
ATOM 489 N N . ILE A 1 71 ? 30.871 -18.374 10.351 1.00 29.55 71 ILE A N 1
ATOM 490 C CA . ILE A 1 71 ? 30.398 -19.261 11.421 1.00 29.55 71 ILE A CA 1
ATOM 491 C C . ILE A 1 71 ? 30.150 -18.431 12.685 1.00 29.55 71 ILE A C 1
ATOM 493 O O . ILE A 1 71 ? 31.071 -17.832 13.234 1.00 29.55 71 ILE A O 1
ATOM 497 N N . ILE A 1 72 ? 28.906 -18.418 13.167 1.00 27.53 72 ILE A N 1
ATOM 498 C CA . ILE A 1 72 ? 28.513 -17.740 14.410 1.00 27.53 72 ILE A CA 1
ATOM 499 C C . ILE A 1 72 ? 28.440 -18.780 15.532 1.00 27.53 72 ILE A C 1
ATOM 501 O O . ILE A 1 72 ? 27.736 -19.781 15.403 1.00 27.53 72 ILE A O 1
ATOM 505 N N . ARG A 1 73 ? 29.134 -18.541 16.652 1.00 25.08 73 ARG A N 1
ATOM 506 C CA . ARG A 1 73 ? 29.117 -19.418 17.834 1.00 25.08 73 ARG A CA 1
ATOM 507 C C . ARG A 1 73 ? 28.856 -18.587 19.091 1.00 25.08 73 ARG A C 1
ATOM 509 O O . ARG A 1 73 ? 29.521 -17.579 19.303 1.00 25.08 73 ARG A O 1
ATOM 516 N N . ILE A 1 74 ? 27.878 -18.997 19.899 1.00 29.97 74 ILE A N 1
ATOM 517 C CA . ILE A 1 74 ? 27.387 -18.234 21.058 1.00 29.97 74 ILE A CA 1
ATOM 518 C C . ILE A 1 74 ? 27.776 -18.971 22.351 1.00 29.97 74 ILE A C 1
ATOM 520 O O . ILE A 1 74 ? 27.283 -20.079 22.568 1.00 29.97 74 ILE A O 1
ATOM 524 N N . PRO A 1 75 ? 28.639 -18.403 23.213 1.00 26.72 75 PRO A N 1
ATOM 525 C CA . PRO A 1 75 ? 28.888 -18.923 24.554 1.00 26.72 75 PRO A CA 1
ATOM 526 C C . PRO A 1 75 ? 27.861 -18.378 25.562 1.00 26.72 75 PRO A C 1
ATOM 528 O O . PRO A 1 75 ? 27.408 -17.240 25.453 1.00 26.72 75 PRO A O 1
ATOM 531 N N . PHE A 1 76 ? 27.528 -19.176 26.576 1.00 25.73 76 PHE A N 1
ATOM 532 C CA . PHE A 1 76 ? 26.606 -18.808 27.656 1.00 25.73 76 PHE A CA 1
ATOM 533 C C . PHE A 1 76 ? 27.399 -18.586 28.954 1.00 25.73 76 PHE A C 1
ATOM 535 O O . PHE A 1 76 ? 28.134 -19.479 29.372 1.00 25.73 76 PHE A O 1
ATOM 542 N N . GLN A 1 77 ? 27.263 -17.427 29.608 1.00 29.33 77 GLN A N 1
ATOM 543 C CA . GLN A 1 77 ? 27.878 -17.166 30.919 1.00 29.33 77 GLN A CA 1
ATOM 544 C C . GLN A 1 77 ? 26.927 -16.423 31.867 1.00 29.33 77 GLN A C 1
ATOM 546 O O . GLN A 1 77 ? 26.170 -15.544 31.459 1.00 29.33 77 GLN A O 1
ATOM 551 N N . ARG A 1 78 ? 26.978 -16.794 33.153 1.00 28.12 78 ARG A N 1
ATOM 552 C CA . ARG A 1 78 ? 26.224 -16.160 34.246 1.00 28.12 78 ARG A CA 1
ATOM 553 C C . ARG A 1 78 ? 26.902 -14.862 34.689 1.00 28.12 78 ARG A C 1
ATOM 555 O O . ARG A 1 78 ? 28.114 -14.837 34.873 1.00 28.12 78 ARG A O 1
ATOM 562 N N . ILE A 1 79 ? 26.106 -13.833 34.974 1.00 31.59 79 ILE A N 1
ATOM 563 C CA . ILE A 1 79 ? 26.566 -12.609 35.644 1.00 31.59 79 ILE A CA 1
ATOM 564 C C . ILE A 1 79 ? 26.436 -12.791 37.162 1.00 31.59 79 ILE A C 1
ATOM 566 O O . ILE A 1 79 ? 25.351 -13.087 37.663 1.00 31.59 79 ILE A O 1
ATOM 570 N N . ALA A 1 80 ? 27.528 -12.583 37.900 1.00 28.02 80 ALA A N 1
ATOM 571 C CA . ALA A 1 80 ? 27.503 -12.461 39.357 1.00 28.02 80 ALA A CA 1
ATOM 572 C C . ALA A 1 80 ? 27.195 -11.009 39.770 1.00 28.02 80 ALA A C 1
ATOM 574 O O . ALA A 1 80 ? 27.646 -10.065 39.122 1.00 28.02 80 ALA A O 1
ATOM 575 N N . ARG A 1 81 ? 26.438 -10.820 40.859 1.00 28.81 81 ARG A N 1
ATOM 576 C CA . ARG A 1 81 ? 26.179 -9.495 41.447 1.00 28.81 81 ARG A CA 1
ATOM 577 C C . ARG A 1 81 ? 27.214 -9.185 42.526 1.00 28.81 81 ARG A C 1
ATOM 579 O O . ARG A 1 81 ? 27.414 -10.002 43.420 1.00 28.81 81 ARG A O 1
ATOM 586 N N . THR A 1 82 ? 27.768 -7.978 42.512 1.00 29.55 82 THR A N 1
ATOM 587 C CA . THR A 1 82 ? 28.472 -7.382 43.656 1.00 29.55 82 THR A CA 1
ATOM 588 C C . THR A 1 82 ? 27.722 -6.138 44.125 1.00 29.55 82 THR A C 1
ATOM 590 O O . THR A 1 82 ? 27.415 -5.244 43.338 1.00 29.55 82 THR A O 1
ATOM 593 N N . CYS A 1 83 ? 27.395 -6.088 45.416 1.00 26.03 83 CYS A N 1
ATOM 594 C CA . CYS A 1 83 ? 26.842 -4.897 46.058 1.00 26.03 83 CYS A CA 1
ATOM 595 C C . CYS A 1 83 ? 27.982 -3.992 46.548 1.00 26.03 83 CYS A C 1
ATOM 597 O O . CYS A 1 83 ? 29.009 -4.489 47.003 1.00 26.03 83 CYS A O 1
ATOM 599 N N . GLY A 1 84 ? 27.777 -2.674 46.511 1.00 26.97 84 GLY A N 1
ATOM 600 C CA . GLY A 1 84 ? 28.700 -1.686 47.072 1.00 26.97 84 GLY A CA 1
ATOM 601 C C . GLY A 1 84 ? 27.933 -0.494 47.640 1.00 26.97 84 GLY A C 1
ATOM 602 O O . GLY A 1 84 ? 27.240 0.204 46.904 1.00 26.97 84 GLY A O 1
ATOM 603 N N . SER A 1 85 ? 28.027 -0.287 48.951 1.00 29.81 85 SER A N 1
ATOM 604 C CA . SER A 1 85 ? 27.395 0.805 49.701 1.00 29.81 85 SER A CA 1
ATOM 605 C C . SER A 1 85 ? 28.433 1.867 50.088 1.00 29.81 85 SER A C 1
ATOM 607 O O . SER A 1 85 ? 29.588 1.523 50.332 1.00 29.81 85 SER A O 1
ATOM 609 N N . GLY A 1 86 ? 28.059 3.154 50.188 1.00 27.50 86 GLY A N 1
ATOM 610 C CA . GLY A 1 86 ? 29.042 4.155 50.636 1.00 27.50 86 GLY A CA 1
ATOM 611 C C . GLY A 1 86 ? 28.693 5.647 50.578 1.00 27.50 86 GLY A C 1
ATOM 612 O O . GLY A 1 86 ? 29.323 6.365 49.816 1.00 27.50 86 GLY A O 1
ATOM 613 N N . HIS A 1 87 ? 27.829 6.113 51.490 1.00 29.70 87 HIS A N 1
ATOM 614 C CA . HIS A 1 87 ? 27.915 7.435 52.152 1.00 29.70 87 HIS A CA 1
ATOM 615 C C . HIS A 1 87 ? 27.867 8.746 51.318 1.00 29.70 87 HIS A C 1
ATOM 617 O O . HIS A 1 87 ? 27.770 8.761 50.096 1.00 29.70 87 HIS A O 1
ATOM 623 N N . ALA A 1 88 ? 27.810 9.884 52.028 1.00 31.80 88 ALA A N 1
ATOM 624 C CA . ALA A 1 88 ? 27.491 11.214 51.497 1.00 31.80 88 ALA A CA 1
ATOM 625 C C . ALA A 1 88 ? 28.459 12.308 51.996 1.00 31.80 88 ALA A C 1
ATOM 627 O O . ALA A 1 88 ? 29.086 12.161 53.044 1.00 31.80 88 ALA A O 1
ATOM 628 N N . ALA A 1 89 ? 28.528 13.438 51.278 1.00 31.55 89 ALA A N 1
ATOM 629 C CA . ALA A 1 89 ? 29.327 14.618 51.633 1.00 31.55 89 ALA A CA 1
ATOM 630 C C . ALA A 1 89 ? 28.587 15.944 51.329 1.00 31.55 89 ALA A C 1
ATOM 632 O O . ALA A 1 89 ? 27.557 15.959 50.654 1.00 31.55 89 ALA A O 1
ATOM 633 N N . ARG A 1 90 ? 29.078 17.066 51.881 1.00 29.28 90 ARG A N 1
ATOM 634 C CA . ARG A 1 90 ? 28.381 18.373 51.943 1.00 29.28 90 ARG A CA 1
ATOM 635 C C . ARG A 1 90 ? 28.724 19.358 50.803 1.00 29.28 90 ARG A C 1
ATOM 637 O O . ARG A 1 90 ? 29.717 19.221 50.102 1.00 29.28 90 ARG A O 1
ATOM 644 N N . ARG A 1 91 ? 27.889 20.410 50.711 1.00 30.95 91 ARG A N 1
ATOM 645 C CA . ARG A 1 91 ? 28.068 21.698 49.984 1.00 30.95 91 ARG A CA 1
ATOM 646 C C . ARG A 1 91 ? 29.511 22.246 50.137 1.00 30.95 91 ARG A C 1
ATOM 648 O O . ARG A 1 91 ? 30.066 22.113 51.222 1.00 30.95 91 ARG A O 1
ATOM 655 N N . ARG A 1 92 ? 30.108 22.970 49.175 1.00 29.25 92 ARG A N 1
ATOM 656 C CA . ARG A 1 92 ? 29.700 24.316 48.691 1.00 29.25 92 ARG A CA 1
ATOM 657 C C . ARG A 1 92 ? 30.239 24.679 47.281 1.00 29.25 92 ARG A C 1
ATOM 659 O O . ARG A 1 92 ? 31.004 23.949 46.673 1.00 29.25 92 ARG A O 1
ATOM 666 N N . SER A 1 93 ? 29.777 25.841 46.819 1.00 29.61 93 SER A N 1
ATOM 667 C CA . SER A 1 93 ? 30.067 26.624 45.605 1.00 29.61 93 SER A CA 1
ATOM 668 C C . SER A 1 93 ? 31.522 26.797 45.138 1.00 29.61 93 SER A C 1
ATOM 670 O O . SER A 1 93 ? 32.378 27.140 45.949 1.00 29.61 93 SER A O 1
ATOM 672 N N . THR A 1 94 ? 31.687 26.880 43.811 1.00 34.06 94 THR A N 1
ATOM 673 C CA . THR A 1 94 ? 32.277 28.052 43.116 1.00 34.06 94 THR A CA 1
ATOM 674 C C . THR A 1 94 ? 31.660 28.217 41.719 1.00 34.06 94 THR A C 1
ATOM 676 O O . THR A 1 94 ? 31.261 27.237 41.090 1.00 34.06 94 THR A O 1
ATOM 679 N N . LEU A 1 95 ? 31.571 29.462 41.239 1.00 39.69 95 LEU A N 1
ATOM 680 C CA . LEU A 1 95 ? 31.351 29.791 39.827 1.00 39.69 95 LEU A CA 1
ATOM 681 C C . LEU A 1 95 ? 32.713 29.936 39.140 1.00 39.69 95 LEU A C 1
ATOM 683 O O . LEU A 1 95 ? 33.545 30.679 39.643 1.00 39.69 95 LEU A O 1
ATOM 687 N N . ASP A 1 96 ? 32.895 29.239 38.018 1.00 33.81 96 ASP A N 1
ATOM 688 C CA . ASP A 1 96 ? 33.562 29.691 36.779 1.00 33.81 96 ASP A CA 1
ATOM 689 C C . ASP A 1 96 ? 33.962 28.463 35.944 1.00 33.81 96 ASP A C 1
ATOM 691 O O . ASP A 1 96 ? 34.843 27.699 36.345 1.00 33.81 96 ASP A O 1
ATOM 695 N N . ARG A 1 97 ? 33.310 28.267 34.787 1.00 36.84 97 ARG A N 1
ATOM 696 C CA . ARG A 1 97 ? 33.805 27.426 33.683 1.00 36.84 97 ARG A CA 1
ATOM 697 C C . ARG A 1 97 ? 33.309 27.960 32.344 1.00 36.84 97 ARG A C 1
ATOM 699 O O . ARG A 1 97 ? 32.107 28.021 32.092 1.00 36.84 97 ARG A O 1
ATOM 706 N N . THR A 1 98 ? 34.255 28.256 31.459 1.00 39.00 98 THR A N 1
ATOM 707 C CA . THR A 1 98 ? 34.011 28.569 30.046 1.00 39.00 98 THR A CA 1
ATOM 708 C C . THR A 1 98 ? 33.300 27.418 29.312 1.00 39.00 98 THR A C 1
ATOM 710 O O . THR A 1 98 ? 33.510 26.244 29.638 1.00 39.00 98 THR A O 1
ATOM 713 N N . PRO A 1 99 ? 32.460 27.713 28.299 1.00 37.91 99 PRO A N 1
ATOM 714 C CA . PRO A 1 99 ? 31.744 26.682 27.555 1.00 37.91 99 PRO A CA 1
ATOM 715 C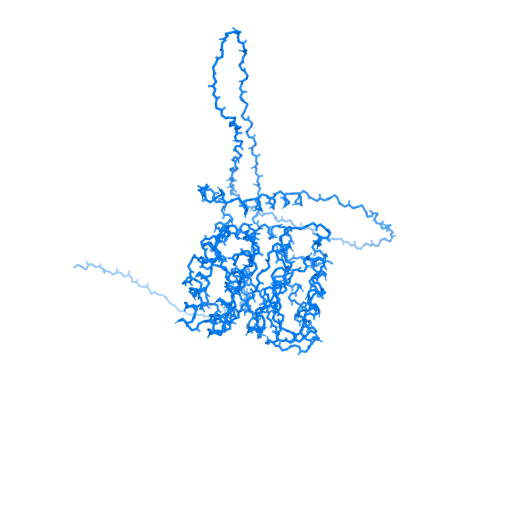 C . PRO A 1 99 ? 32.718 25.813 26.733 1.00 37.91 99 PRO A C 1
ATOM 717 O O . PRO A 1 99 ? 33.590 26.348 26.039 1.00 37.91 99 PRO A O 1
ATOM 720 N N . PRO A 1 100 ? 32.586 24.473 26.757 1.00 36.31 100 PRO A N 1
ATOM 721 C CA . PRO A 1 100 ? 33.496 23.590 26.036 1.00 36.31 100 PRO A CA 1
ATOM 722 C C . PRO A 1 100 ? 33.324 23.740 24.518 1.00 36.31 100 PRO A C 1
ATOM 724 O O . PRO A 1 100 ? 32.229 23.562 23.981 1.00 36.31 100 PRO A O 1
ATOM 727 N N . ARG A 1 101 ? 34.426 24.019 23.806 1.00 35.50 101 ARG A N 1
ATOM 728 C CA . ARG A 1 101 ? 34.443 24.110 22.335 1.00 35.50 101 ARG A CA 1
ATOM 729 C C . ARG A 1 101 ? 33.930 22.807 21.712 1.00 35.50 101 ARG A C 1
ATOM 731 O O . ARG A 1 101 ? 34.507 21.739 21.920 1.00 35.50 101 ARG A O 1
ATOM 738 N N . PHE A 1 102 ? 32.865 22.906 20.919 1.00 32.41 102 PHE A N 1
ATOM 739 C CA . PHE A 1 102 ? 32.165 21.761 20.338 1.00 32.41 102 PHE A CA 1
ATOM 740 C C . PHE A 1 102 ? 32.989 21.107 19.214 1.00 32.41 102 PHE A C 1
ATOM 742 O O . PHE A 1 102 ? 32.860 21.455 18.042 1.00 32.41 102 PHE A O 1
ATOM 749 N N . ARG A 1 103 ? 33.853 20.143 19.557 1.00 31.83 103 ARG A N 1
ATOM 750 C CA . ARG A 1 103 ? 34.482 19.263 18.558 1.00 31.83 103 ARG A CA 1
ATOM 751 C C . ARG A 1 103 ? 33.424 18.290 18.010 1.00 31.83 103 ARG A C 1
ATOM 753 O O . ARG A 1 103 ? 32.825 17.569 18.814 1.00 31.83 103 ARG A O 1
ATOM 760 N N . PRO A 1 104 ? 33.196 18.209 16.685 1.00 33.09 104 PRO A N 1
ATOM 761 C CA . PRO A 1 104 ? 32.322 17.185 16.125 1.00 33.09 104 PRO A CA 1
ATOM 762 C C . PRO A 1 104 ? 32.910 15.798 16.414 1.00 33.09 104 PRO A C 1
ATOM 764 O O . PRO A 1 104 ? 34.098 15.557 16.197 1.00 33.09 104 PRO A O 1
ATOM 767 N N . ARG A 1 105 ? 32.083 14.873 16.915 1.00 30.98 105 ARG A N 1
ATOM 768 C CA . ARG A 1 105 ? 32.489 13.468 17.054 1.00 30.98 105 ARG A CA 1
ATOM 769 C C . ARG A 1 105 ? 32.663 12.845 15.660 1.00 30.98 105 ARG A C 1
ATOM 771 O O . ARG A 1 105 ? 31.829 13.115 14.794 1.00 30.98 105 ARG A O 1
ATOM 778 N N . PRO A 1 106 ? 33.677 11.986 15.442 1.00 37.16 106 PRO A N 1
ATOM 779 C CA . PRO A 1 106 ? 33.744 11.182 14.227 1.00 37.16 106 PRO A CA 1
ATOM 780 C C . PRO A 1 106 ? 32.509 10.276 14.123 1.00 37.16 106 PRO A C 1
ATOM 782 O O . PRO A 1 106 ? 31.947 9.850 15.136 1.00 37.16 106 PRO A O 1
ATOM 785 N N . GLN A 1 107 ? 32.081 9.986 12.892 1.00 35.91 107 GLN A N 1
ATOM 786 C CA . GLN A 1 107 ? 30.969 9.069 12.627 1.00 35.91 107 GLN A CA 1
ATOM 787 C C . GLN A 1 107 ? 31.317 7.676 13.171 1.00 35.91 107 GLN A C 1
ATOM 789 O O . GLN A 1 107 ? 32.377 7.139 12.849 1.00 35.91 107 GLN A O 1
ATOM 794 N N . SER A 1 108 ? 30.453 7.102 14.013 1.00 44.59 108 SER A N 1
ATOM 795 C CA . SER A 1 108 ? 30.740 5.819 14.659 1.00 44.59 108 SER A CA 1
ATOM 796 C C . SER A 1 108 ? 30.721 4.665 13.656 1.00 44.59 108 SER A C 1
ATOM 798 O O . SER A 1 108 ? 29.945 4.651 12.698 1.00 44.59 108 SER A O 1
ATOM 800 N N . GLU A 1 109 ? 31.552 3.652 13.899 1.00 34.88 109 GLU A N 1
ATOM 801 C CA . GLU A 1 109 ? 31.708 2.491 13.011 1.00 34.88 109 GLU A CA 1
ATOM 802 C C . GLU A 1 109 ? 30.385 1.757 12.759 1.00 34.88 109 GLU A C 1
ATOM 804 O O . GLU A 1 109 ? 30.147 1.258 11.662 1.00 34.88 109 GLU A O 1
ATOM 809 N N . GLN A 1 110 ? 29.471 1.786 13.734 1.00 37.00 110 GLN A N 1
ATOM 810 C CA . GLN A 1 110 ? 28.085 1.315 13.625 1.00 37.00 110 GLN A CA 1
ATOM 811 C C . GLN A 1 110 ? 27.372 1.821 12.353 1.00 37.00 110 GLN A C 1
ATOM 813 O O . GLN A 1 110 ? 26.584 1.090 11.754 1.00 37.00 110 GLN A O 1
ATOM 818 N N . GLN A 1 111 ? 27.666 3.049 11.909 1.00 43.28 111 GLN A N 1
ATOM 819 C CA . GLN A 1 111 ? 27.071 3.660 10.717 1.00 43.28 111 GLN A CA 1
ATOM 820 C C . GLN A 1 111 ? 27.750 3.215 9.404 1.00 43.28 111 GLN A C 1
ATOM 822 O O . GLN A 1 111 ? 27.112 3.204 8.347 1.00 43.28 111 GLN A O 1
ATOM 827 N N . ARG A 1 112 ? 29.015 2.771 9.462 1.00 39.41 112 ARG A N 1
ATOM 828 C CA . ARG A 1 112 ? 29.685 2.068 8.353 1.00 39.41 112 ARG A CA 1
ATOM 829 C C . ARG A 1 112 ? 29.135 0.645 8.215 1.00 39.41 112 ARG A C 1
ATOM 831 O O . ARG A 1 112 ? 28.703 0.265 7.129 1.00 39.41 112 ARG A O 1
ATOM 838 N N . TRP A 1 113 ? 29.046 -0.101 9.318 1.00 40.44 113 TRP A N 1
ATOM 839 C CA . TRP A 1 113 ? 28.536 -1.479 9.326 1.00 40.44 113 TRP A CA 1
ATOM 840 C C . TRP A 1 113 ? 27.080 -1.585 8.850 1.00 40.44 113 TRP A C 1
ATOM 842 O O . TRP A 1 113 ? 26.763 -2.463 8.046 1.00 40.44 113 TRP A O 1
ATOM 852 N N . SER A 1 114 ? 26.201 -0.657 9.252 1.00 54.31 114 SER A N 1
ATOM 853 C CA . SER A 1 114 ? 24.816 -0.623 8.754 1.00 54.31 114 SER A CA 1
ATOM 854 C C . SER A 1 114 ? 24.715 -0.316 7.255 1.00 54.31 114 SER A C 1
ATOM 856 O O . SER A 1 114 ? 23.760 -0.748 6.610 1.00 54.31 114 SER A O 1
ATOM 858 N N . THR A 1 115 ? 25.708 0.368 6.674 1.00 56.44 115 THR A N 1
ATOM 859 C CA . THR A 1 115 ? 25.775 0.645 5.231 1.00 56.44 115 THR A CA 1
ATOM 860 C C . THR A 1 115 ? 26.182 -0.601 4.441 1.00 56.44 115 THR A C 1
ATOM 862 O O . THR A 1 115 ? 25.511 -0.931 3.463 1.00 56.44 115 THR A O 1
ATOM 865 N N . VAL A 1 116 ? 27.199 -1.342 4.898 1.00 59.47 116 VAL A N 1
ATOM 866 C CA . VAL A 1 116 ? 27.642 -2.596 4.256 1.00 59.47 116 VAL A CA 1
ATOM 867 C C . VAL A 1 116 ? 26.549 -3.666 4.330 1.00 59.47 116 VAL A C 1
ATOM 869 O O . VAL A 1 116 ? 26.164 -4.225 3.304 1.00 59.47 116 VAL A O 1
ATOM 872 N N . LEU A 1 117 ? 25.965 -3.901 5.513 1.00 57.53 117 LEU A N 1
ATOM 873 C CA . LEU A 1 117 ? 24.879 -4.878 5.671 1.00 57.53 117 LEU A CA 1
ATOM 874 C C . LEU A 1 117 ? 23.640 -4.498 4.841 1.00 57.53 117 LEU A C 1
ATOM 876 O O . LEU A 1 117 ? 23.014 -5.365 4.232 1.00 57.53 117 LEU A O 1
ATOM 880 N N . ARG A 1 118 ? 23.315 -3.200 4.742 1.00 62.09 118 ARG A N 1
ATOM 881 C CA . ARG A 1 118 ? 22.275 -2.705 3.827 1.00 62.09 118 ARG A CA 1
ATOM 882 C C . ARG A 1 118 ? 22.609 -3.036 2.370 1.00 62.09 118 ARG A C 1
ATOM 884 O O . ARG A 1 118 ? 21.722 -3.506 1.667 1.00 62.09 118 ARG A O 1
ATOM 891 N N . GLN A 1 119 ? 23.832 -2.776 1.905 1.00 65.69 119 GLN A N 1
ATOM 892 C CA . GLN A 1 119 ? 24.234 -3.054 0.520 1.00 65.69 119 GLN A CA 1
ATOM 893 C C . GLN A 1 119 ? 24.129 -4.548 0.194 1.00 65.69 119 GLN A C 1
ATOM 895 O O . GLN A 1 119 ? 23.531 -4.892 -0.822 1.00 65.69 119 GLN A O 1
ATOM 900 N N . VAL A 1 120 ? 24.601 -5.427 1.085 1.00 63.53 120 VAL A N 1
ATOM 901 C CA . VAL A 1 120 ? 24.479 -6.887 0.930 1.00 63.53 120 VAL A CA 1
ATOM 902 C C . VAL A 1 120 ? 23.010 -7.323 0.868 1.00 63.53 120 VAL A C 1
ATOM 904 O O . VAL A 1 120 ? 22.622 -8.018 -0.067 1.00 63.53 120 VAL A O 1
ATOM 907 N N . LEU A 1 121 ? 22.158 -6.872 1.796 1.00 59.62 121 LEU A N 1
ATOM 908 C CA . LEU A 1 121 ? 20.733 -7.237 1.796 1.00 59.62 121 LEU A CA 1
ATOM 909 C C . LEU A 1 121 ? 19.972 -6.699 0.569 1.00 59.62 121 LEU A C 1
ATOM 911 O O . LEU A 1 121 ? 19.105 -7.393 0.043 1.00 59.62 121 LEU A O 1
ATOM 915 N N . PHE A 1 122 ? 20.295 -5.494 0.082 1.00 61.50 122 PHE A N 1
ATOM 916 C CA . PHE A 1 122 ? 19.711 -4.961 -1.157 1.00 61.50 122 PHE A CA 1
ATOM 917 C C . PHE A 1 122 ? 20.257 -5.641 -2.422 1.00 61.50 122 PHE A C 1
ATOM 919 O O . PHE A 1 122 ? 19.536 -5.685 -3.415 1.00 61.50 122 PHE A O 1
ATOM 926 N N . ALA A 1 123 ? 21.484 -6.171 -2.412 1.00 58.50 123 ALA A N 1
ATOM 927 C CA . ALA A 1 123 ? 22.015 -6.972 -3.514 1.00 58.50 123 ALA A CA 1
ATOM 928 C C . ALA A 1 123 ? 21.333 -8.349 -3.572 1.00 58.50 123 ALA A C 1
ATOM 930 O O . ALA A 1 123 ? 20.814 -8.725 -4.621 1.00 58.50 123 ALA A O 1
ATOM 931 N N . LEU A 1 124 ? 21.233 -9.043 -2.430 1.00 58.25 124 LEU A N 1
ATOM 932 C CA . LEU A 1 124 ? 20.527 -10.326 -2.304 1.00 58.25 124 LEU A CA 1
ATOM 933 C C . LEU A 1 124 ? 19.049 -10.219 -2.714 1.00 58.25 124 LEU A C 1
ATOM 935 O O . LEU A 1 124 ? 18.535 -11.094 -3.401 1.00 58.25 124 LEU A O 1
ATOM 939 N N . ALA A 1 125 ? 18.380 -9.112 -2.371 1.00 58.19 125 ALA A N 1
ATOM 940 C CA . ALA A 1 125 ? 16.999 -8.838 -2.781 1.00 58.19 125 ALA A CA 1
ATOM 941 C C . ALA A 1 125 ? 16.827 -8.476 -4.276 1.00 58.19 125 ALA A C 1
ATOM 943 O O . ALA A 1 125 ? 15.703 -8.214 -4.699 1.00 58.19 125 ALA A O 1
ATOM 944 N N . ARG A 1 126 ? 17.912 -8.418 -5.065 1.00 53.72 126 ARG A N 1
ATOM 945 C CA . ARG A 1 126 ? 17.903 -8.132 -6.517 1.00 53.72 126 ARG A CA 1
ATOM 946 C C . ARG A 1 126 ? 18.539 -9.241 -7.361 1.00 53.72 126 ARG A C 1
ATOM 948 O O . ARG A 1 126 ? 18.486 -9.178 -8.584 1.00 53.72 126 ARG A O 1
ATOM 955 N N . SER A 1 127 ? 19.143 -10.252 -6.741 1.00 48.03 127 SER A N 1
ATOM 956 C CA . SER A 1 127 ? 19.741 -11.391 -7.437 1.00 48.03 127 SER A CA 1
ATOM 957 C C . SER A 1 127 ? 18.776 -12.579 -7.473 1.00 48.03 127 SER A C 1
ATOM 959 O O . SER A 1 127 ? 18.765 -13.376 -6.538 1.00 48.03 127 SER A O 1
ATOM 961 N N . GLY A 1 128 ? 18.035 -12.766 -8.572 1.00 45.16 128 GLY A N 1
ATOM 962 C CA . GLY A 1 128 ? 17.169 -13.950 -8.759 1.00 45.16 128 GLY A CA 1
ATOM 963 C C . GLY A 1 128 ? 17.911 -15.293 -8.634 1.00 45.16 128 GLY A C 1
ATOM 964 O O . GLY A 1 128 ? 17.343 -16.300 -8.238 1.00 45.16 128 GLY A O 1
ATOM 965 N N . ARG A 1 129 ? 19.236 -15.306 -8.836 1.00 45.00 129 ARG A N 1
ATOM 966 C CA . ARG A 1 129 ? 20.096 -16.480 -8.585 1.00 45.00 129 ARG A CA 1
ATOM 967 C C . ARG A 1 129 ? 20.231 -16.883 -7.103 1.00 45.00 129 ARG A C 1
ATOM 969 O O . ARG A 1 129 ? 20.797 -17.936 -6.833 1.00 45.00 129 ARG A O 1
ATOM 976 N N . ALA A 1 130 ? 19.713 -16.099 -6.154 1.00 42.53 130 ALA A N 1
ATOM 977 C CA . ALA A 1 130 ? 19.652 -16.484 -4.739 1.00 42.53 130 ALA A CA 1
ATOM 978 C C . ALA A 1 130 ? 18.569 -17.545 -4.440 1.00 42.53 130 ALA A C 1
ATOM 980 O O . ALA A 1 130 ? 18.604 -18.165 -3.381 1.00 42.53 130 ALA A O 1
ATOM 981 N N . GLU A 1 131 ? 17.638 -17.779 -5.369 1.00 42.53 131 GLU A N 1
ATOM 982 C CA . GLU A 1 131 ? 16.479 -18.667 -5.195 1.00 42.53 131 GLU A CA 1
ATOM 983 C C . GLU A 1 131 ? 16.849 -20.164 -5.127 1.00 42.53 131 GLU A C 1
ATOM 985 O O . GLU A 1 131 ? 16.168 -20.942 -4.466 1.00 42.53 131 GLU A O 1
ATOM 990 N N . VAL A 1 132 ? 17.973 -20.567 -5.737 1.00 39.03 132 VAL A N 1
ATOM 991 C CA . VAL A 1 132 ? 18.392 -21.984 -5.866 1.00 39.03 132 VAL A CA 1
ATOM 992 C C . VAL A 1 132 ? 19.530 -22.375 -4.900 1.00 39.03 132 VAL A C 1
ATOM 994 O O . VAL A 1 132 ? 19.808 -23.554 -4.706 1.00 39.03 132 VAL A O 1
ATOM 997 N N . ALA A 1 133 ? 20.158 -21.410 -4.218 1.00 32.75 133 ALA A N 1
ATOM 998 C CA . ALA A 1 133 ? 21.204 -21.644 -3.206 1.00 32.75 133 ALA A CA 1
ATOM 999 C C . ALA A 1 133 ? 20.676 -21.514 -1.756 1.00 32.75 133 ALA A C 1
ATOM 1001 O O . ALA A 1 133 ? 21.415 -21.189 -0.825 1.00 32.75 133 ALA A O 1
ATOM 1002 N N . ALA A 1 134 ? 19.373 -21.730 -1.563 1.00 39.47 134 ALA A N 1
ATOM 1003 C CA . ALA A 1 134 ? 18.630 -21.334 -0.367 1.00 39.47 134 ALA A CA 1
ATOM 1004 C C . ALA A 1 134 ? 18.728 -22.298 0.841 1.00 39.47 134 ALA A C 1
ATOM 1006 O O . ALA A 1 134 ? 17.981 -22.159 1.805 1.00 39.47 134 ALA A O 1
ATOM 1007 N N . THR A 1 135 ? 19.677 -23.240 0.861 1.00 39.22 135 THR A N 1
ATOM 1008 C CA . THR A 1 135 ? 19.956 -24.092 2.040 1.00 39.22 135 THR A CA 1
ATOM 1009 C C . THR A 1 135 ? 20.642 -23.351 3.198 1.00 39.22 135 THR A C 1
ATOM 1011 O O . THR A 1 135 ? 20.790 -23.918 4.278 1.00 39.22 135 THR A O 1
ATOM 1014 N N . SER A 1 136 ? 21.001 -22.075 3.010 1.00 42.38 136 SER A N 1
ATOM 1015 C CA . SER A 1 136 ? 21.669 -21.220 4.005 1.00 42.38 136 SER A CA 1
ATOM 1016 C C . SER A 1 136 ? 20.943 -19.883 4.226 1.00 42.38 136 SER A C 1
ATOM 1018 O O . SER A 1 136 ? 21.550 -18.811 4.173 1.00 42.38 136 SER A O 1
ATOM 1020 N N . PHE A 1 137 ? 19.629 -19.916 4.481 1.00 53.25 137 PHE A N 1
ATOM 1021 C CA . PHE A 1 137 ? 18.896 -18.727 4.936 1.00 53.25 137 PHE A CA 1
ATOM 1022 C C . PHE A 1 137 ? 19.521 -18.154 6.226 1.00 53.25 137 PHE A C 1
ATOM 1024 O O . PHE A 1 137 ? 19.710 -18.901 7.189 1.00 53.25 137 PHE A O 1
ATOM 1031 N N . PRO A 1 138 ? 19.767 -16.832 6.330 1.00 57.88 138 PRO A N 1
ATOM 1032 C CA . PRO A 1 138 ? 20.145 -16.231 7.604 1.00 57.88 138 PRO A CA 1
ATOM 1033 C C . PRO A 1 138 ? 19.012 -16.445 8.628 1.00 57.88 138 PRO A C 1
ATOM 1035 O O . PRO A 1 138 ? 17.869 -16.081 8.325 1.00 57.88 138 PRO A O 1
ATOM 1038 N N . PRO A 1 139 ? 19.278 -16.970 9.844 1.00 62.19 139 PRO A N 1
ATOM 1039 C CA . PRO A 1 139 ? 18.222 -17.297 10.811 1.00 62.19 139 PRO A CA 1
ATOM 1040 C C . PRO A 1 139 ? 17.302 -16.120 11.168 1.00 62.19 139 PRO A C 1
ATOM 1042 O O . PRO A 1 139 ? 16.126 -16.314 11.463 1.00 62.19 139 PRO A O 1
ATOM 1045 N N . SER A 1 140 ? 17.804 -14.885 11.074 1.00 61.84 140 SER A N 1
ATOM 1046 C CA . SER A 1 140 ? 17.041 -13.646 11.264 1.00 61.84 140 SER A CA 1
ATOM 1047 C C . SER A 1 140 ? 15.971 -13.384 10.195 1.00 61.84 140 SER A C 1
ATOM 1049 O O . SER A 1 140 ? 14.982 -12.711 10.489 1.00 61.84 140 SER A O 1
ATOM 1051 N N . VAL A 1 141 ? 16.134 -13.907 8.974 1.00 66.56 141 VAL A N 1
ATOM 1052 C CA . VAL A 1 141 ? 15.125 -13.814 7.906 1.00 66.56 141 VAL A CA 1
ATOM 1053 C C . VAL A 1 141 ? 14.046 -14.873 8.116 1.00 66.56 141 VAL A C 1
ATOM 1055 O O . VAL A 1 141 ? 12.863 -14.539 8.089 1.00 66.56 141 VAL A O 1
ATOM 1058 N N . GLN A 1 142 ? 14.435 -16.114 8.431 1.00 67.12 142 GLN A N 1
ATOM 1059 C CA . GLN A 1 142 ? 13.483 -17.189 8.735 1.00 67.12 142 GLN A CA 1
ATOM 1060 C C . GLN A 1 142 ? 12.649 -16.866 9.985 1.00 67.12 142 GLN A C 1
ATOM 1062 O O . GLN A 1 142 ? 11.427 -16.998 9.969 1.00 67.12 142 GLN A O 1
ATOM 1067 N N . ALA A 1 143 ? 13.271 -16.321 11.035 1.00 71.25 143 ALA A N 1
ATOM 1068 C CA . ALA A 1 143 ? 12.566 -15.835 12.221 1.00 71.25 143 ALA A CA 1
ATOM 1069 C C . ALA A 1 143 ? 11.573 -14.693 11.918 1.00 71.25 143 ALA A C 1
ATOM 1071 O O . ALA A 1 143 ? 10.632 -14.489 12.681 1.00 71.25 143 ALA A O 1
ATOM 1072 N N . ALA A 1 144 ? 11.740 -13.958 10.810 1.00 79.38 144 ALA A N 1
ATOM 1073 C CA . ALA A 1 144 ? 10.828 -12.898 10.373 1.00 79.38 144 ALA A CA 1
ATOM 1074 C C . ALA A 1 144 ? 9.662 -13.393 9.488 1.00 79.38 144 ALA A C 1
ATOM 1076 O O . ALA A 1 144 ? 8.800 -12.586 9.136 1.00 79.38 144 ALA A O 1
ATOM 1077 N N . ARG A 1 145 ? 9.587 -14.695 9.164 1.00 81.69 145 ARG A N 1
ATOM 1078 C CA . ARG A 1 145 ? 8.525 -15.296 8.330 1.00 81.69 145 ARG A CA 1
ATOM 1079 C C . ARG A 1 145 ? 7.109 -15.067 8.878 1.00 81.69 145 ARG A C 1
ATOM 1081 O O . ARG A 1 145 ? 6.196 -14.891 8.084 1.00 81.69 145 ARG A O 1
ATOM 1088 N N . HIS A 1 146 ? 6.949 -14.916 10.198 1.00 86.12 146 HIS A N 1
ATOM 1089 C CA . HIS A 1 146 ? 5.691 -14.533 10.871 1.00 86.12 146 HIS A CA 1
ATOM 1090 C C . HIS A 1 146 ? 5.096 -13.174 10.433 1.00 86.12 146 HIS A C 1
ATOM 1092 O O . HIS A 1 146 ? 4.032 -12.783 10.905 1.00 86.12 146 HIS A O 1
ATOM 1098 N N . ARG A 1 147 ? 5.803 -12.398 9.600 1.00 89.62 147 ARG A N 1
ATOM 1099 C CA . ARG A 1 147 ? 5.332 -11.119 9.038 1.00 89.62 147 ARG A CA 1
ATOM 1100 C C . ARG A 1 147 ? 4.670 -11.270 7.670 1.00 89.62 147 ARG A C 1
ATOM 1102 O O . ARG A 1 147 ? 4.266 -10.264 7.095 1.00 89.62 147 ARG A O 1
ATOM 1109 N N . ILE A 1 148 ? 4.574 -12.497 7.167 1.00 94.25 148 ILE A N 1
ATOM 1110 C CA . ILE A 1 148 ? 3.859 -12.900 5.955 1.00 94.25 148 ILE A CA 1
ATOM 1111 C C . ILE A 1 148 ? 2.670 -13.761 6.398 1.00 94.25 148 ILE A C 1
ATOM 1113 O O . ILE A 1 148 ? 2.815 -14.527 7.350 1.00 94.25 148 ILE A O 1
ATOM 1117 N N . ALA A 1 149 ? 1.510 -13.649 5.747 1.00 95.19 149 ALA A N 1
ATOM 1118 C CA . ALA A 1 149 ? 0.355 -14.489 6.092 1.00 95.19 149 ALA A CA 1
ATOM 1119 C C . ALA A 1 149 ? 0.593 -15.978 5.788 1.00 95.19 149 ALA A C 1
ATOM 1121 O O . ALA A 1 149 ? 0.188 -16.843 6.565 1.00 95.19 149 ALA A O 1
ATOM 1122 N N . GLY A 1 150 ? 1.264 -16.230 4.664 1.00 93.88 150 GLY A N 1
ATOM 1123 C CA . GLY A 1 150 ? 1.594 -17.525 4.081 1.00 93.88 150 GLY A CA 1
ATOM 1124 C C . GLY A 1 150 ? 1.862 -17.353 2.582 1.00 93.88 150 GLY A C 1
ATOM 1125 O O . GLY A 1 150 ? 2.133 -16.234 2.131 1.00 93.88 150 GLY A O 1
ATOM 1126 N N . ASP A 1 151 ? 1.784 -18.437 1.812 1.00 93.62 151 ASP A N 1
ATOM 1127 C CA . ASP A 1 151 ? 2.119 -18.426 0.376 1.00 93.62 151 ASP A CA 1
ATOM 1128 C C . ASP A 1 151 ? 0.885 -18.472 -0.536 1.00 93.62 151 ASP A C 1
ATOM 1130 O O . ASP A 1 151 ? 1.014 -18.295 -1.745 1.00 93.62 151 ASP A O 1
ATOM 1134 N N . THR A 1 152 ? -0.311 -18.668 0.029 1.00 95.94 152 THR A N 1
ATOM 1135 C CA . THR A 1 152 ? -1.567 -18.827 -0.720 1.00 95.94 152 THR A CA 1
ATOM 1136 C C . THR A 1 152 ? -2.555 -17.672 -0.488 1.00 95.94 152 THR A C 1
ATOM 1138 O O . THR A 1 152 ? -2.459 -16.965 0.521 1.00 95.94 152 THR A O 1
ATOM 1141 N N . PRO A 1 153 ? -3.557 -17.479 -1.369 1.00 96.62 153 PRO A N 1
ATOM 1142 C CA . PRO A 1 153 ? -4.698 -16.610 -1.079 1.00 96.62 153 PRO A CA 1
ATOM 1143 C C . PRO A 1 153 ? -5.493 -17.050 0.162 1.00 96.62 153 PRO A C 1
ATOM 1145 O O . PRO A 1 153 ? -5.989 -16.202 0.898 1.00 96.62 153 PRO A O 1
ATOM 1148 N N . ASP A 1 154 ? -5.574 -18.354 0.445 1.00 97.69 154 ASP A N 1
ATOM 1149 C CA . ASP A 1 154 ? -6.305 -18.881 1.607 1.00 97.69 154 ASP A CA 1
ATOM 1150 C C . ASP A 1 154 ? -5.619 -18.531 2.940 1.00 97.69 154 ASP A C 1
ATOM 1152 O O . ASP A 1 154 ? -6.293 -18.203 3.918 1.00 97.69 154 ASP A O 1
ATOM 1156 N N . ASP A 1 155 ? -4.282 -18.482 2.969 1.00 97.44 155 ASP A N 1
ATOM 1157 C CA . ASP A 1 155 ? -3.527 -17.915 4.095 1.00 97.44 155 ASP A CA 1
ATOM 1158 C C . ASP A 1 155 ? -3.874 -16.442 4.329 1.00 97.44 155 ASP A C 1
ATOM 1160 O O . ASP A 1 155 ? -4.045 -16.005 5.471 1.00 97.44 155 ASP A O 1
ATOM 1164 N N . ALA A 1 156 ? -3.987 -15.670 3.244 1.00 97.69 156 ALA A N 1
ATOM 1165 C CA . ALA A 1 156 ? -4.351 -14.262 3.309 1.00 97.69 156 ALA A CA 1
ATOM 1166 C C . ALA A 1 156 ? -5.791 -14.077 3.818 1.00 97.69 156 ALA A C 1
ATOM 1168 O O . ALA A 1 156 ? -6.015 -13.212 4.661 1.00 97.69 156 ALA A O 1
ATOM 1169 N N . VAL A 1 157 ? -6.742 -14.917 3.389 1.00 98.31 157 VAL A N 1
ATOM 1170 C CA . VAL A 1 157 ? -8.134 -14.935 3.883 1.00 98.31 157 VAL A CA 1
ATOM 1171 C C . VAL A 1 157 ? -8.212 -15.320 5.363 1.00 98.31 157 VAL A C 1
ATOM 1173 O O . VAL A 1 157 ? -8.933 -14.668 6.121 1.00 98.31 157 VAL A O 1
ATOM 1176 N N . ARG A 1 158 ? -7.447 -16.325 5.812 1.00 98.25 158 ARG A N 1
ATOM 1177 C CA . ARG A 1 158 ? -7.357 -16.694 7.235 1.00 98.25 158 ARG A CA 1
ATOM 1178 C C . ARG A 1 158 ? -6.879 -15.507 8.077 1.00 98.25 158 ARG A C 1
ATOM 1180 O O . ARG A 1 158 ? -7.566 -15.109 9.015 1.00 98.25 158 ARG A O 1
ATOM 1187 N N . VAL A 1 159 ? -5.756 -14.893 7.700 1.00 98.12 159 VAL A N 1
ATOM 1188 C CA . VAL A 1 159 ? -5.218 -13.709 8.392 1.00 98.12 159 VAL A CA 1
ATOM 1189 C C . VAL A 1 159 ? -6.169 -12.510 8.302 1.00 98.12 159 VAL A C 1
ATOM 1191 O O . VAL A 1 159 ? -6.267 -11.730 9.247 1.00 98.12 159 VAL A O 1
ATOM 1194 N N . ALA A 1 160 ? -6.917 -12.363 7.208 1.00 98.44 160 ALA A N 1
ATOM 1195 C CA . ALA A 1 160 ? -7.930 -11.320 7.085 1.00 98.44 160 ALA A CA 1
ATOM 1196 C C . ALA A 1 160 ? -9.036 -11.473 8.135 1.00 98.44 160 ALA A C 1
ATOM 1198 O O . ALA A 1 160 ? -9.419 -10.481 8.753 1.00 98.44 160 ALA A O 1
ATOM 1199 N N . ARG A 1 161 ? -9.509 -12.703 8.373 1.00 98.44 161 ARG A N 1
ATOM 1200 C CA . ARG A 1 161 ? -10.506 -13.007 9.407 1.00 98.44 161 ARG A CA 1
ATOM 1201 C C . ARG A 1 161 ? -9.979 -12.666 10.806 1.00 98.44 161 ARG A C 1
ATOM 1203 O O . ARG A 1 161 ? -10.588 -11.840 11.480 1.00 98.44 161 ARG A O 1
ATOM 1210 N N . GLU A 1 162 ? -8.794 -13.173 11.162 1.00 97.81 162 GLU A N 1
ATOM 1211 C CA . GLU A 1 162 ? -8.104 -12.894 12.441 1.00 97.81 162 GLU A CA 1
ATOM 1212 C C . GLU A 1 162 ? -7.946 -11.383 12.732 1.00 97.81 162 GLU A C 1
ATOM 1214 O O . GLU A 1 162 ? -7.962 -10.943 13.885 1.00 97.81 162 GLU A O 1
ATOM 1219 N N . LEU A 1 163 ? -7.747 -10.571 11.687 1.00 98.25 163 LEU A N 1
ATOM 1220 C CA . LEU A 1 163 ? -7.589 -9.119 11.796 1.00 98.25 163 LEU A CA 1
ATOM 1221 C C . LEU A 1 163 ? -8.934 -8.387 11.901 1.00 98.25 163 LEU A C 1
ATOM 1223 O O . LEU A 1 163 ? -9.059 -7.481 12.726 1.00 98.25 163 LEU A O 1
ATOM 1227 N N . ARG A 1 164 ? -9.944 -8.788 11.119 1.00 97.81 164 ARG A N 1
ATOM 1228 C CA . ARG A 1 164 ? -11.294 -8.195 11.157 1.00 97.81 164 ARG A CA 1
ATOM 1229 C C . ARG A 1 164 ? -11.985 -8.457 12.495 1.00 97.81 164 ARG A C 1
ATOM 1231 O O . ARG A 1 164 ? -12.557 -7.533 13.061 1.00 97.81 164 ARG A O 1
ATOM 1238 N N . GLU A 1 165 ? -11.851 -9.667 13.039 1.00 96.75 165 GLU A N 1
ATOM 1239 C CA . GLU A 1 165 ? -12.311 -10.029 14.392 1.00 96.75 165 GLU A CA 1
ATOM 1240 C C . GLU A 1 165 ? -11.638 -9.174 15.482 1.00 96.75 165 GLU A C 1
ATOM 1242 O O . GLU A 1 165 ? -12.247 -8.863 16.502 1.00 96.75 165 GLU A O 1
ATOM 1247 N N . ALA A 1 166 ? -10.403 -8.720 15.244 1.00 96.25 166 ALA A N 1
ATOM 1248 C CA . ALA A 1 166 ? -9.680 -7.794 16.115 1.00 96.25 166 ALA A CA 1
ATOM 1249 C C . ALA A 1 166 ? -9.975 -6.299 15.840 1.00 96.25 166 ALA A C 1
ATOM 1251 O O . ALA A 1 166 ? -9.240 -5.441 16.336 1.00 96.25 166 ALA A O 1
ATOM 1252 N N . GLY A 1 167 ? -11.009 -5.980 15.050 1.00 96.56 167 GLY A N 1
ATOM 1253 C CA . GLY A 1 167 ? -11.427 -4.610 14.727 1.00 96.56 167 GLY A CA 1
ATOM 1254 C C . GLY A 1 167 ? -10.532 -3.877 13.721 1.00 96.56 167 GLY A C 1
ATOM 1255 O O . GLY A 1 167 ? -10.565 -2.651 13.656 1.00 96.56 167 GLY A O 1
ATOM 1256 N N . LEU A 1 168 ? -9.701 -4.595 12.957 1.00 98.12 168 LEU A N 1
ATOM 1257 C CA . LEU A 1 168 ? -8.721 -4.007 12.038 1.00 98.12 168 LEU A CA 1
ATOM 1258 C C . LEU A 1 168 ? -9.186 -4.111 10.582 1.00 98.12 168 LEU A C 1
ATOM 1260 O O . LEU A 1 168 ? -9.613 -5.170 10.116 1.00 98.12 168 LEU A O 1
ATOM 1264 N N . ALA A 1 169 ? -9.031 -3.024 9.826 1.00 97.94 169 ALA A N 1
ATOM 1265 C CA . ALA A 1 169 ? -9.136 -3.071 8.373 1.00 97.94 169 ALA A CA 1
ATOM 1266 C C . ALA A 1 169 ? -7.931 -3.828 7.787 1.00 97.94 169 ALA A C 1
ATOM 1268 O O . ALA A 1 169 ? -6.846 -3.872 8.374 1.00 97.94 169 ALA A O 1
ATOM 1269 N N . VAL A 1 170 ? -8.092 -4.408 6.598 1.00 98.38 170 VAL A N 1
ATOM 1270 C CA . VAL A 1 170 ? -7.056 -5.242 5.969 1.00 98.38 170 VAL A CA 1
ATOM 1271 C C . VAL A 1 170 ? -6.701 -4.681 4.599 1.00 98.38 170 VAL A C 1
ATOM 1273 O O . VAL A 1 170 ? -7.563 -4.203 3.863 1.00 98.38 170 VAL A O 1
ATOM 1276 N N . GLY A 1 171 ? -5.422 -4.702 4.250 1.00 98.25 171 GLY A N 1
ATOM 1277 C CA . GLY A 1 171 ? -4.966 -4.474 2.886 1.00 98.25 171 GLY A CA 1
ATOM 1278 C C . GLY A 1 171 ? -3.925 -5.513 2.513 1.00 98.25 171 GLY A C 1
ATOM 1279 O O . GLY A 1 171 ? -3.107 -5.883 3.347 1.00 98.25 171 GLY A O 1
ATOM 1280 N N . PHE A 1 172 ? -3.921 -5.984 1.276 1.00 98.31 172 PHE A N 1
ATOM 1281 C CA . PHE A 1 172 ? -3.041 -7.062 0.832 1.00 98.31 172 PHE A CA 1
ATOM 1282 C C . PHE A 1 172 ? -1.878 -6.530 0.005 1.00 98.31 172 PHE A C 1
ATOM 1284 O O . PHE A 1 172 ? -1.907 -5.393 -0.471 1.00 98.31 172 PHE A O 1
ATOM 1291 N N . HIS A 1 173 ? -0.836 -7.344 -0.134 1.00 96.25 173 HIS A N 1
ATOM 1292 C CA . HIS A 1 173 ? 0.279 -7.121 -1.047 1.00 96.25 173 HIS A CA 1
ATOM 1293 C C . HIS A 1 173 ? 0.797 -8.477 -1.534 1.00 96.25 173 HIS A C 1
ATOM 1295 O O . HIS A 1 173 ? 1.412 -9.215 -0.764 1.00 96.25 173 HIS A O 1
ATOM 1301 N N . HIS A 1 174 ? 0.523 -8.801 -2.797 1.00 97.12 174 HIS A N 1
ATOM 1302 C CA . HIS A 1 174 ? 0.981 -10.045 -3.405 1.00 97.12 174 HIS A CA 1
ATOM 1303 C C . HIS A 1 174 ? 2.500 -10.033 -3.614 1.00 97.12 174 HIS A C 1
ATOM 1305 O O . HIS A 1 174 ? 3.076 -9.060 -4.114 1.00 97.12 174 HIS A O 1
ATOM 1311 N N . LEU A 1 175 ? 3.141 -11.132 -3.225 1.00 95.19 175 LEU A N 1
ATOM 1312 C CA . LEU A 1 175 ? 4.562 -11.396 -3.386 1.00 95.19 175 LEU A CA 1
ATOM 1313 C C . LEU A 1 175 ? 4.772 -12.413 -4.514 1.00 95.19 175 LEU A C 1
ATOM 1315 O O . LEU A 1 175 ? 5.156 -13.561 -4.288 1.00 95.19 175 LEU A O 1
ATOM 1319 N N . GLY A 1 176 ? 4.501 -11.957 -5.737 1.00 91.38 176 GLY A N 1
ATOM 1320 C CA . GLY A 1 176 ? 4.871 -12.641 -6.975 1.00 91.38 176 GLY A CA 1
ATOM 1321 C C . GLY A 1 176 ? 6.339 -12.411 -7.380 1.00 91.38 176 GLY A C 1
ATOM 1322 O O . GLY A 1 176 ? 7.052 -11.630 -6.735 1.00 91.38 176 GLY A O 1
ATOM 1323 N N . PRO A 1 177 ? 6.812 -13.069 -8.454 1.00 89.00 177 PRO A N 1
ATOM 1324 C CA . PRO A 1 177 ? 8.144 -12.852 -9.035 1.00 89.00 177 PRO A CA 1
ATOM 1325 C C . PRO A 1 177 ? 8.342 -11.422 -9.597 1.00 89.00 177 PRO A C 1
ATOM 1327 O O . PRO A 1 177 ? 7.456 -10.559 -9.521 1.00 89.00 177 PRO A O 1
ATOM 1330 N N . GLU A 1 178 ? 9.532 -11.142 -10.147 1.00 90.31 178 GLU A N 1
ATOM 1331 C CA . GLU A 1 178 ? 9.714 -10.000 -11.059 1.00 90.31 178 GLU A CA 1
ATOM 1332 C C . GLU A 1 178 ? 9.106 -10.355 -12.425 1.00 90.31 178 GLU A C 1
ATOM 1334 O O . GLU A 1 178 ? 9.299 -11.459 -12.930 1.00 90.31 178 GLU A O 1
ATOM 1339 N N . VAL A 1 179 ? 8.340 -9.428 -13.000 1.00 92.50 179 VAL A N 1
ATOM 1340 C CA . VAL A 1 179 ? 7.656 -9.617 -14.283 1.00 92.50 179 VAL A CA 1
ATOM 1341 C C . VAL A 1 179 ? 8.553 -9.122 -15.411 1.00 92.50 179 VAL A C 1
ATOM 1343 O O . VAL A 1 179 ? 8.942 -7.955 -15.440 1.00 92.50 179 VAL A O 1
ATOM 1346 N N . THR A 1 180 ? 8.884 -10.029 -16.329 1.00 91.62 180 THR A N 1
ATOM 1347 C CA . THR A 1 180 ? 9.788 -9.789 -17.467 1.00 91.62 180 THR A CA 1
ATOM 1348 C C . THR A 1 180 ? 9.144 -10.035 -18.833 1.00 91.62 180 THR A C 1
ATOM 1350 O O . THR A 1 180 ? 9.741 -9.683 -19.845 1.00 91.62 180 THR A O 1
ATOM 1353 N N . ASP A 1 181 ? 7.949 -10.629 -18.871 1.00 91.69 181 ASP A N 1
ATOM 1354 C CA . ASP A 1 181 ? 7.140 -10.837 -20.074 1.00 91.69 181 ASP A CA 1
ATOM 1355 C C . ASP A 1 181 ? 5.634 -10.673 -19.774 1.00 91.69 181 ASP A C 1
ATOM 1357 O O . ASP A 1 181 ? 5.211 -10.523 -18.622 1.00 91.69 181 ASP A O 1
ATOM 1361 N N . GLU A 1 182 ? 4.812 -10.702 -20.823 1.00 92.19 182 GLU A N 1
ATOM 1362 C CA . GLU A 1 182 ? 3.349 -10.588 -20.737 1.00 92.19 182 GLU A CA 1
ATOM 1363 C C . GLU A 1 182 ? 2.709 -11.741 -19.945 1.00 92.19 182 GLU A C 1
ATOM 1365 O O . GLU A 1 182 ? 1.690 -11.556 -19.280 1.00 92.19 182 GLU A O 1
ATOM 1370 N N . ARG A 1 183 ? 3.323 -12.934 -19.964 1.00 93.69 183 ARG A N 1
ATOM 1371 C CA . ARG A 1 183 ? 2.826 -14.121 -19.251 1.00 93.69 183 ARG A CA 1
ATOM 1372 C C . ARG A 1 183 ? 2.979 -13.958 -17.741 1.00 93.69 183 ARG A C 1
ATOM 1374 O O . ARG A 1 183 ? 2.103 -14.396 -16.997 1.00 93.69 183 ARG A O 1
ATOM 1381 N N . GLY A 1 184 ? 4.054 -13.306 -17.297 1.00 94.94 184 GLY A N 1
ATOM 1382 C CA . GLY A 1 184 ? 4.267 -12.893 -15.914 1.00 94.94 184 GLY A CA 1
ATOM 1383 C C . GLY A 1 184 ? 3.268 -11.829 -15.457 1.00 94.94 184 GLY A C 1
ATOM 1384 O O . GLY A 1 184 ? 2.741 -11.941 -14.351 1.00 94.94 184 GLY A O 1
ATOM 1385 N N . ALA A 1 185 ? 2.953 -10.848 -16.310 1.00 95.38 185 ALA A N 1
ATOM 1386 C CA . ALA A 1 185 ? 1.953 -9.821 -16.001 1.00 95.38 185 ALA A CA 1
ATOM 1387 C C . ALA A 1 185 ? 0.550 -10.430 -15.836 1.00 95.38 185 ALA A C 1
ATOM 1389 O O . ALA A 1 185 ? -0.123 -10.225 -14.827 1.00 95.38 185 ALA A O 1
ATOM 1390 N N . GLU A 1 186 ? 0.149 -11.277 -16.781 1.00 96.31 186 GLU A N 1
ATOM 1391 C CA . GLU A 1 186 ? -1.102 -12.031 -16.726 1.00 96.31 186 GLU A CA 1
ATOM 1392 C C . GLU A 1 186 ? -1.144 -13.015 -15.530 1.00 96.31 186 GLU A C 1
ATOM 1394 O O . GLU A 1 186 ? -2.201 -13.239 -14.938 1.00 96.31 186 GLU A O 1
ATOM 1399 N N . ALA A 1 187 ? -0.004 -13.577 -15.107 1.00 96.69 187 ALA A N 1
ATOM 1400 C CA . ALA A 1 187 ? 0.070 -14.401 -13.899 1.00 96.69 187 ALA A CA 1
ATOM 1401 C C . ALA A 1 187 ? -0.137 -13.593 -12.601 1.00 96.69 187 ALA A C 1
ATOM 1403 O O . ALA A 1 187 ? -0.825 -14.079 -11.703 1.00 96.69 187 ALA A O 1
ATOM 1404 N N . GLU A 1 188 ? 0.395 -12.367 -12.504 1.00 97.12 188 GLU A N 1
ATOM 1405 C CA . GLU A 1 188 ? 0.094 -11.448 -11.393 1.00 97.12 188 GLU A CA 1
ATOM 1406 C C . GLU A 1 188 ? -1.397 -11.067 -11.397 1.00 97.12 188 GLU A C 1
ATOM 1408 O O . GLU A 1 188 ? -2.033 -11.150 -10.348 1.00 97.12 188 GLU A O 1
ATOM 1413 N N . VAL A 1 189 ? -1.988 -10.736 -12.555 1.00 98.12 189 VAL A N 1
ATOM 1414 C CA . VAL A 1 189 ? -3.430 -10.430 -12.660 1.00 98.12 189 VAL A CA 1
ATOM 1415 C C . VAL A 1 189 ? -4.280 -11.590 -12.144 1.00 98.12 189 VAL A C 1
ATOM 1417 O O . VAL A 1 189 ? -5.124 -11.382 -11.274 1.00 98.12 189 VAL A O 1
ATOM 1420 N N . ARG A 1 190 ? -4.025 -12.829 -12.590 1.00 98.19 190 ARG A N 1
ATOM 1421 C CA . ARG A 1 190 ? -4.750 -14.009 -12.082 1.00 98.19 190 ARG A CA 1
ATOM 1422 C C . ARG A 1 190 ? -4.563 -14.236 -10.582 1.00 98.19 190 ARG A C 1
ATOM 1424 O O . ARG A 1 190 ? -5.514 -14.652 -9.928 1.00 98.19 190 ARG A O 1
ATOM 1431 N N . ALA A 1 191 ? -3.384 -13.957 -10.023 1.00 97.81 191 ALA A N 1
ATOM 1432 C CA . ALA A 1 191 ? -3.155 -14.068 -8.581 1.00 97.81 191 ALA A CA 1
ATOM 1433 C C . ALA A 1 191 ? -3.969 -13.033 -7.781 1.00 97.81 191 ALA A C 1
ATOM 1435 O O . ALA A 1 191 ? -4.538 -13.365 -6.742 1.00 97.81 191 ALA A O 1
ATOM 1436 N N . GLN A 1 192 ? -4.076 -11.799 -8.285 1.00 98.38 192 GLN A N 1
ATOM 1437 C CA . GLN A 1 192 ? -4.887 -10.745 -7.667 1.00 98.38 192 GLN A CA 1
ATOM 1438 C C . GLN A 1 192 ? -6.390 -11.051 -7.770 1.00 98.38 192 GLN A C 1
ATOM 1440 O O . GLN A 1 192 ? -7.099 -10.924 -6.774 1.00 98.38 192 GLN A O 1
ATOM 1445 N N . LEU A 1 193 ? -6.868 -11.523 -8.930 1.00 98.62 193 LEU A N 1
ATOM 1446 C CA . LEU A 1 193 ? -8.256 -11.971 -9.111 1.00 98.62 193 LEU A CA 1
ATOM 1447 C C . LEU A 1 193 ? -8.596 -13.133 -8.163 1.00 98.62 193 LEU A C 1
ATOM 1449 O O . LEU A 1 193 ? -9.555 -13.036 -7.406 1.00 98.62 193 LEU A O 1
ATOM 1453 N N . ALA A 1 194 ? -7.744 -14.161 -8.087 1.00 98.31 194 ALA A N 1
ATOM 1454 C CA . ALA A 1 194 ? -7.945 -15.292 -7.181 1.00 98.31 194 ALA A CA 1
ATOM 1455 C C . ALA A 1 194 ? -7.984 -14.886 -5.693 1.00 98.31 194 ALA A C 1
ATOM 1457 O O . ALA A 1 194 ? -8.697 -15.510 -4.907 1.00 98.31 194 ALA A O 1
ATOM 1458 N N . LEU A 1 195 ? -7.254 -13.840 -5.283 1.00 98.62 195 LEU A N 1
ATOM 1459 C CA . LEU A 1 195 ? -7.399 -13.260 -3.944 1.00 98.62 195 LEU A CA 1
ATOM 1460 C C . LEU A 1 195 ? -8.761 -12.575 -3.767 1.00 98.62 195 LEU A C 1
ATOM 1462 O O . LEU A 1 195 ? -9.403 -12.773 -2.736 1.00 98.62 195 LEU A O 1
ATOM 1466 N N . ILE A 1 196 ? -9.194 -11.770 -4.740 1.00 98.75 196 ILE A N 1
ATOM 1467 C CA . ILE A 1 196 ? -10.471 -11.045 -4.688 1.00 98.75 196 ILE A CA 1
ATOM 1468 C C . ILE A 1 196 ? -11.641 -12.033 -4.609 1.00 98.75 196 ILE A C 1
ATOM 1470 O O . ILE A 1 196 ? -12.466 -11.904 -3.707 1.00 98.75 196 ILE A O 1
ATOM 1474 N N . ASP A 1 197 ? -11.655 -13.072 -5.447 1.00 98.56 197 ASP A N 1
ATOM 1475 C CA . ASP A 1 197 ? -12.673 -14.132 -5.439 1.00 98.56 197 ASP A CA 1
ATOM 1476 C C . ASP A 1 197 ? -12.747 -14.842 -4.077 1.00 98.56 197 ASP A C 1
ATOM 1478 O O . ASP A 1 197 ? -13.828 -15.060 -3.524 1.00 98.56 197 ASP A O 1
ATOM 1482 N N . ARG A 1 198 ? -11.587 -15.170 -3.489 1.00 98.50 198 ARG A N 1
ATOM 1483 C CA . ARG A 1 198 ? -11.500 -15.832 -2.176 1.00 98.50 198 ARG A CA 1
ATOM 1484 C C . ARG A 1 198 ? -11.916 -14.916 -1.024 1.00 98.50 198 ARG A C 1
ATOM 1486 O O . ARG A 1 198 ? -12.524 -15.389 -0.067 1.00 98.50 198 ARG A O 1
ATOM 1493 N N . LEU A 1 199 ? -11.654 -13.611 -1.116 1.00 98.62 199 LEU A N 1
ATOM 1494 C CA . LEU A 1 199 ? -12.161 -12.620 -0.162 1.00 98.62 199 LEU A CA 1
ATOM 1495 C C . LEU A 1 199 ? -13.671 -12.399 -0.313 1.00 98.62 199 LEU A C 1
ATOM 1497 O O . LEU A 1 199 ? -14.352 -12.245 0.700 1.00 98.62 199 LEU A O 1
ATOM 1501 N N . ALA A 1 200 ? -14.198 -12.399 -1.539 1.00 98.31 200 ALA A N 1
ATOM 1502 C CA . ALA A 1 200 ? -15.621 -12.238 -1.822 1.00 98.31 200 ALA A CA 1
ATOM 1503 C C . ALA A 1 200 ? -16.422 -13.444 -1.310 1.00 98.31 200 ALA A C 1
ATOM 1505 O O . ALA A 1 200 ? -17.330 -13.274 -0.498 1.00 98.31 200 ALA A O 1
ATOM 1506 N N . GLY A 1 201 ? -16.011 -14.667 -1.668 1.00 98.12 201 GLY A N 1
ATOM 1507 C CA . GLY A 1 201 ? -16.622 -15.910 -1.180 1.00 98.12 201 GLY A CA 1
ATOM 1508 C C . GLY A 1 201 ? -16.511 -16.120 0.337 1.00 98.12 201 GLY A C 1
ATOM 1509 O O . GLY A 1 201 ? -17.293 -16.872 0.910 1.00 98.12 201 GLY A O 1
ATOM 1510 N N . ALA A 1 202 ? -15.577 -15.435 1.007 1.00 97.81 202 ALA A N 1
ATOM 1511 C CA . ALA A 1 202 ? -15.453 -15.421 2.465 1.00 97.81 202 ALA A CA 1
ATOM 1512 C C . ALA A 1 202 ? -16.205 -14.264 3.159 1.00 97.81 202 ALA A C 1
ATOM 1514 O O . ALA A 1 202 ? -16.183 -14.198 4.388 1.00 97.81 202 ALA A O 1
ATOM 1515 N N . GLY A 1 203 ? -16.821 -13.336 2.413 1.00 97.81 203 GLY A N 1
ATOM 1516 C CA . GLY A 1 203 ? -17.474 -12.136 2.958 1.00 97.81 203 GLY A CA 1
ATOM 1517 C C . GLY A 1 203 ? -16.511 -11.061 3.493 1.00 97.81 203 GLY A C 1
ATOM 1518 O O . GLY A 1 203 ? -16.916 -10.201 4.270 1.00 97.81 203 GLY A O 1
ATOM 1519 N N . LEU A 1 204 ? -15.229 -11.102 3.111 1.00 98.00 204 LEU A N 1
ATOM 1520 C CA . LEU A 1 204 ? -14.151 -10.262 3.661 1.00 98.00 204 LEU A CA 1
ATOM 1521 C C . LEU A 1 204 ? -13.622 -9.183 2.697 1.00 98.00 204 LEU A C 1
ATOM 1523 O O . LEU A 1 204 ? -12.796 -8.360 3.111 1.00 98.00 204 LEU A O 1
ATOM 1527 N N . ALA A 1 205 ? -14.083 -9.170 1.441 1.00 97.81 205 ALA A N 1
ATOM 1528 C CA . ALA A 1 205 ? -13.670 -8.201 0.419 1.00 97.81 205 ALA A CA 1
ATOM 1529 C C . ALA A 1 205 ? -14.116 -6.758 0.724 1.00 97.81 205 ALA A C 1
ATOM 1531 O O . ALA A 1 205 ? -13.337 -5.829 0.520 1.00 97.81 205 ALA A O 1
ATOM 1532 N N . ALA A 1 206 ? -15.313 -6.561 1.289 1.00 96.88 206 ALA A N 1
ATOM 1533 C CA . ALA A 1 206 ? -15.876 -5.237 1.561 1.00 96.88 206 ALA A CA 1
ATOM 1534 C C . ALA A 1 206 ? -14.946 -4.366 2.435 1.00 96.88 206 ALA A C 1
ATOM 1536 O O . ALA A 1 206 ? -14.639 -4.691 3.588 1.00 96.88 206 ALA A O 1
ATOM 1537 N N . GLY A 1 207 ? -14.446 -3.260 1.883 1.00 93.06 207 GLY A N 1
ATOM 1538 C CA . GLY A 1 207 ? -13.484 -2.370 2.538 1.00 93.06 207 GLY A CA 1
ATOM 1539 C C . GLY A 1 207 ? -12.081 -2.959 2.746 1.00 93.06 207 GLY A C 1
ATOM 1540 O O . GLY A 1 207 ? -11.312 -2.403 3.534 1.00 93.06 207 GLY A O 1
ATOM 1541 N N . ALA A 1 208 ? -11.722 -4.068 2.090 1.00 98.00 208 ALA A N 1
ATOM 1542 C CA . ALA A 1 208 ? -10.329 -4.499 1.942 1.00 98.00 208 ALA A CA 1
ATOM 1543 C C . ALA A 1 208 ? -9.598 -3.619 0.909 1.00 98.00 208 ALA A C 1
ATOM 1545 O O . ALA A 1 208 ? -10.246 -2.959 0.108 1.00 98.00 208 ALA A O 1
ATOM 1546 N N . ASP A 1 209 ? -8.261 -3.603 0.911 1.00 98.56 209 ASP A N 1
ATOM 1547 C CA . ASP A 1 209 ? -7.465 -2.786 -0.025 1.00 98.56 209 ASP A CA 1
ATOM 1548 C C . ASP A 1 209 ? -6.398 -3.618 -0.758 1.00 98.56 209 ASP A C 1
ATOM 1550 O O . ASP A 1 209 ? -5.498 -4.181 -0.133 1.00 98.56 209 ASP A O 1
ATOM 1554 N N . ILE A 1 210 ? -6.472 -3.694 -2.084 1.00 98.44 210 ILE A N 1
ATOM 1555 C CA . ILE A 1 210 ? -5.567 -4.471 -2.939 1.00 98.44 210 ILE A CA 1
ATOM 1556 C C . ILE A 1 210 ? -4.391 -3.587 -3.387 1.00 98.44 210 ILE A C 1
ATOM 1558 O O . ILE A 1 210 ? -4.594 -2.584 -4.073 1.00 98.44 210 ILE A O 1
ATOM 1562 N N . ALA A 1 211 ? -3.152 -3.941 -3.012 1.00 97.81 211 ALA A N 1
ATOM 1563 C CA . ALA A 1 211 ? -1.963 -3.210 -3.464 1.00 97.81 211 ALA A CA 1
ATOM 1564 C C . ALA A 1 211 ? -1.381 -3.780 -4.765 1.00 97.81 211 ALA A C 1
ATOM 1566 O O . ALA A 1 211 ? -0.749 -4.843 -4.748 1.00 97.81 211 ALA A O 1
ATOM 1567 N N . LEU A 1 212 ? -1.514 -3.023 -5.856 1.00 97.31 212 LEU A N 1
ATOM 1568 C CA . LEU A 1 212 ? -0.925 -3.344 -7.160 1.00 97.31 212 LEU A CA 1
ATOM 1569 C C . LEU A 1 212 ? 0.486 -2.762 -7.318 1.00 97.31 212 LEU A C 1
ATOM 1571 O O . LEU A 1 212 ? 0.845 -1.780 -6.668 1.00 97.31 212 LEU A O 1
ATOM 1575 N N . ARG A 1 213 ? 1.289 -3.359 -8.204 1.00 94.56 213 ARG A N 1
ATOM 1576 C CA . ARG A 1 213 ? 2.612 -2.858 -8.613 1.00 94.56 213 ARG A CA 1
ATOM 1577 C C . ARG A 1 213 ? 2.589 -2.534 -10.112 1.00 94.56 213 ARG A C 1
ATOM 1579 O O . ARG A 1 213 ? 2.395 -3.473 -10.882 1.00 94.56 213 ARG A O 1
ATOM 1586 N N . PRO A 1 214 ? 2.837 -1.283 -10.546 1.00 92.75 214 PRO A N 1
ATOM 1587 C CA . PRO A 1 214 ? 3.016 -0.943 -11.962 1.00 92.75 214 PRO A CA 1
ATOM 1588 C C . PRO A 1 214 ? 3.957 -1.909 -12.700 1.00 92.75 214 PRO A C 1
ATOM 1590 O O . PRO A 1 214 ? 3.626 -2.406 -13.776 1.00 92.75 214 PRO A O 1
ATOM 1593 N N . SER A 1 215 ? 5.099 -2.250 -12.090 1.00 93.38 215 SER A N 1
ATOM 1594 C CA . SER A 1 215 ? 6.075 -3.184 -12.663 1.00 93.38 215 SER A CA 1
ATOM 1595 C C . SER A 1 215 ? 5.496 -4.573 -12.947 1.00 93.38 215 SER A C 1
ATOM 1597 O O . SER A 1 215 ? 5.833 -5.170 -13.965 1.00 93.38 215 SER A O 1
ATOM 1599 N N . ALA A 1 216 ? 4.604 -5.067 -12.084 1.00 94.69 216 ALA A N 1
ATOM 1600 C CA . ALA A 1 216 ? 4.016 -6.398 -12.187 1.00 94.69 216 ALA A CA 1
ATOM 1601 C C . ALA A 1 216 ? 2.780 -6.456 -13.101 1.00 94.69 216 ALA A C 1
ATOM 1603 O O . ALA A 1 216 ? 2.367 -7.542 -13.483 1.00 94.69 216 ALA A O 1
ATOM 1604 N N . LEU A 1 217 ? 2.216 -5.305 -13.480 1.00 94.69 217 LEU A N 1
ATOM 1605 C CA . LEU A 1 217 ? 1.116 -5.207 -14.449 1.00 94.69 217 LEU A CA 1
ATOM 1606 C C . LEU A 1 217 ? 1.603 -5.113 -15.906 1.00 94.69 217 LEU A C 1
ATOM 1608 O O . LEU A 1 217 ? 0.803 -5.285 -16.822 1.00 94.69 217 LEU A O 1
ATOM 1612 N N . GLY A 1 218 ? 2.900 -4.857 -16.123 1.00 92.19 218 GLY A N 1
ATOM 1613 C CA . GLY A 1 218 ? 3.520 -4.818 -17.453 1.00 92.19 218 GLY A CA 1
ATOM 1614 C C . GLY A 1 218 ? 4.182 -3.491 -17.845 1.00 92.19 218 GLY A C 1
ATOM 1615 O O . GLY A 1 218 ? 4.790 -3.427 -18.906 1.00 92.19 218 GLY A O 1
ATOM 1616 N N . VAL A 1 219 ? 4.165 -2.453 -16.995 1.00 90.38 219 VAL A N 1
ATOM 1617 C CA . VAL A 1 219 ? 4.678 -1.093 -17.318 1.00 90.38 219 VAL A CA 1
ATOM 1618 C C . VAL A 1 219 ? 6.149 -1.056 -17.774 1.00 90.38 219 VAL A C 1
ATOM 1620 O O . VAL A 1 219 ? 6.589 -0.093 -18.393 1.00 90.38 219 VAL A O 1
ATOM 1623 N N . ARG A 1 220 ? 6.941 -2.090 -17.464 1.00 87.75 220 ARG A N 1
ATOM 1624 C CA . ARG A 1 220 ? 8.361 -2.198 -17.852 1.00 87.75 220 ARG A CA 1
ATOM 1625 C C . ARG A 1 220 ? 8.620 -3.075 -19.085 1.00 87.75 220 ARG A C 1
ATOM 1627 O O . ARG A 1 220 ? 9.787 -3.273 -19.424 1.00 87.75 220 ARG A O 1
ATOM 1634 N N . LEU A 1 221 ? 7.586 -3.635 -19.711 1.00 86.69 221 LEU A N 1
ATOM 1635 C CA . LEU A 1 221 ? 7.740 -4.532 -20.856 1.00 86.69 221 LEU A CA 1
ATOM 1636 C C . LEU A 1 221 ? 8.104 -3.747 -22.133 1.00 86.69 221 LEU A C 1
ATOM 1638 O O . LEU A 1 221 ? 7.629 -2.627 -22.321 1.00 86.69 221 LEU A O 1
ATOM 1642 N N . PRO A 1 222 ? 8.958 -4.294 -23.016 1.00 75.88 222 PRO A N 1
ATOM 1643 C CA . PRO A 1 222 ? 9.373 -3.605 -24.233 1.00 75.88 222 PRO A CA 1
ATOM 1644 C C . PRO A 1 222 ? 8.287 -3.672 -25.318 1.00 75.88 222 PRO A C 1
ATOM 1646 O O . PRO A 1 222 ? 7.996 -4.735 -25.856 1.00 75.88 222 PRO A O 1
ATOM 1649 N N . GLY A 1 223 ? 7.739 -2.518 -25.695 1.00 71.19 223 GLY A N 1
ATOM 1650 C CA . GLY A 1 223 ? 6.785 -2.367 -26.796 1.00 71.19 223 GLY A CA 1
ATOM 1651 C C . GLY A 1 223 ? 6.436 -0.894 -27.017 1.00 71.19 223 GLY A C 1
ATOM 1652 O O . GLY A 1 223 ? 6.679 -0.073 -26.134 1.00 71.19 223 GLY A O 1
ATOM 1653 N N . ARG A 1 224 ? 5.877 -0.535 -28.183 1.00 54.78 224 ARG A N 1
ATOM 1654 C CA . ARG A 1 224 ? 5.425 0.852 -28.439 1.00 54.78 224 ARG A CA 1
ATOM 1655 C C . ARG A 1 224 ? 4.204 1.253 -27.606 1.00 54.78 224 ARG A C 1
ATOM 1657 O O . ARG A 1 224 ? 4.030 2.435 -27.344 1.00 54.78 224 ARG A O 1
ATOM 1664 N N . ASP A 1 225 ? 3.420 0.273 -27.167 1.00 65.75 225 ASP A N 1
ATOM 1665 C CA . ASP A 1 225 ? 2.123 0.463 -26.517 1.00 65.75 225 ASP A CA 1
ATOM 1666 C C . ASP A 1 225 ? 2.091 -0.081 -25.077 1.00 65.75 225 ASP A C 1
ATOM 1668 O O . ASP A 1 225 ? 1.012 -0.316 -24.551 1.00 65.75 225 ASP A O 1
ATOM 1672 N N . ALA A 1 226 ? 3.239 -0.315 -24.424 1.00 64.81 226 ALA A N 1
ATOM 1673 C CA . ALA A 1 226 ? 3.334 -1.059 -23.152 1.00 64.81 226 ALA A CA 1
ATOM 1674 C C . ALA A 1 226 ? 2.478 -0.502 -21.987 1.00 64.81 226 ALA A C 1
ATOM 1676 O O . ALA A 1 226 ? 2.125 -1.238 -21.064 1.00 64.81 226 ALA A O 1
ATOM 1677 N N . GLU A 1 227 ? 2.102 0.777 -22.043 1.00 71.56 227 GLU A N 1
ATOM 1678 C CA . GLU A 1 227 ? 1.178 1.408 -21.094 1.00 71.56 227 GLU A CA 1
ATOM 1679 C C . GLU A 1 227 ? -0.267 0.891 -21.237 1.00 71.56 227 GLU A C 1
ATOM 1681 O O . GLU A 1 227 ? -0.969 0.783 -20.233 1.00 71.56 227 GLU A O 1
ATOM 1686 N N . ARG A 1 228 ? -0.695 0.491 -22.446 1.00 82.12 228 ARG A N 1
ATOM 1687 C CA . ARG A 1 228 ? -2.041 -0.042 -22.721 1.00 82.12 228 ARG A CA 1
ATOM 1688 C C . ARG A 1 228 ? -2.262 -1.416 -22.062 1.00 82.12 228 ARG A C 1
ATOM 1690 O O . ARG A 1 228 ? -3.139 -1.469 -21.207 1.00 82.12 228 ARG A O 1
ATOM 1697 N N . PRO A 1 229 ? -1.457 -2.478 -22.300 1.00 86.12 229 PRO A N 1
ATOM 1698 C CA . PRO A 1 229 ? -1.613 -3.744 -21.577 1.00 86.12 229 PRO A CA 1
ATOM 1699 C C . PRO A 1 229 ? -1.514 -3.590 -20.057 1.00 86.12 229 PRO A C 1
ATOM 1701 O O . PRO A 1 229 ? -2.202 -4.290 -19.321 1.00 86.12 229 PRO A O 1
ATOM 1704 N N . ALA A 1 230 ? -0.687 -2.658 -19.566 1.00 91.81 230 ALA A N 1
ATOM 1705 C CA . ALA A 1 230 ? -0.608 -2.363 -18.140 1.00 91.81 230 ALA A CA 1
ATOM 1706 C C . ALA A 1 230 ? -1.889 -1.710 -17.590 1.00 91.81 230 ALA A C 1
ATOM 1708 O O . ALA A 1 230 ? -2.276 -2.003 -16.457 1.00 91.81 230 ALA A O 1
ATOM 1709 N N . ASN A 1 231 ? -2.554 -0.864 -18.382 1.00 94.00 231 ASN A N 1
ATOM 1710 C CA . ASN A 1 231 ? -3.861 -0.305 -18.057 1.00 94.00 231 ASN A CA 1
ATOM 1711 C C . ASN A 1 231 ? -4.962 -1.373 -18.123 1.00 94.00 231 ASN A C 1
ATOM 1713 O O . ASN A 1 231 ? -5.663 -1.551 -17.133 1.00 94.00 231 ASN A O 1
ATOM 1717 N N . ASP A 1 232 ? -5.035 -2.160 -19.201 1.00 95.12 232 ASP A N 1
ATOM 1718 C CA . ASP A 1 232 ? -6.005 -3.252 -19.369 1.00 95.12 232 ASP A CA 1
ATOM 1719 C C . ASP A 1 232 ? -5.912 -4.265 -18.206 1.00 95.12 232 ASP A C 1
ATOM 1721 O O . ASP A 1 232 ? -6.916 -4.671 -17.613 1.00 95.12 232 ASP A O 1
ATOM 1725 N N . ASN A 1 233 ? -4.687 -4.631 -17.812 1.00 97.12 233 ASN A N 1
ATOM 1726 C CA . ASN A 1 233 ? -4.414 -5.490 -16.658 1.00 97.12 233 ASN A CA 1
ATOM 1727 C C . ASN A 1 233 ? -4.837 -4.853 -15.329 1.00 97.12 233 ASN A C 1
ATOM 1729 O O . ASN A 1 233 ? -5.358 -5.547 -14.454 1.00 97.12 233 ASN A O 1
ATOM 1733 N N . ALA A 1 234 ? -4.638 -3.544 -15.160 1.00 97.44 234 ALA A N 1
ATOM 1734 C CA . ALA A 1 234 ? -5.084 -2.831 -13.970 1.00 97.44 234 ALA A CA 1
ATOM 1735 C C . ALA A 1 234 ? -6.614 -2.720 -13.902 1.00 97.44 234 ALA A C 1
ATOM 1737 O O . ALA A 1 234 ? -7.189 -2.969 -12.842 1.00 97.44 234 ALA A O 1
ATOM 1738 N N . ALA A 1 235 ? -7.267 -2.396 -15.020 1.00 98.12 235 ALA A N 1
ATOM 1739 C CA . ALA A 1 235 ? -8.713 -2.260 -15.147 1.00 98.12 235 ALA A CA 1
ATOM 1740 C C . ALA A 1 235 ? -9.423 -3.577 -14.812 1.00 98.12 235 ALA A C 1
ATOM 1742 O O . ALA A 1 235 ? -10.334 -3.581 -13.989 1.00 98.12 235 ALA A O 1
ATOM 1743 N N . ARG A 1 236 ? -8.929 -4.715 -15.325 1.00 98.38 236 ARG A N 1
ATOM 1744 C CA . ARG A 1 236 ? -9.426 -6.063 -14.975 1.00 98.38 236 ARG A CA 1
ATOM 1745 C C . ARG A 1 236 ? -9.431 -6.324 -13.465 1.00 98.38 236 ARG A C 1
ATOM 1747 O O . ARG A 1 236 ? -10.397 -6.875 -12.943 1.00 98.38 236 ARG A O 1
ATOM 1754 N N . VAL A 1 237 ? -8.375 -5.921 -12.751 1.00 98.62 237 VAL A N 1
ATOM 1755 C CA . VAL A 1 237 ? -8.301 -6.093 -11.289 1.00 98.62 237 VAL A CA 1
ATOM 1756 C C . VAL A 1 237 ? -9.140 -5.045 -10.546 1.00 98.62 237 VAL A C 1
ATOM 1758 O O . VAL A 1 237 ? -9.716 -5.366 -9.509 1.00 98.62 237 VAL A O 1
ATOM 1761 N N . CYS A 1 238 ? -9.270 -3.822 -11.073 1.00 98.62 238 CYS A N 1
ATOM 1762 C CA . CYS A 1 238 ? -10.163 -2.801 -10.518 1.00 98.62 238 CYS A CA 1
ATOM 1763 C C . CYS A 1 238 ? -11.633 -3.231 -10.613 1.00 98.62 238 CYS A C 1
ATOM 1765 O O . CYS A 1 238 ? -12.313 -3.228 -9.590 1.00 98.62 238 CYS A O 1
ATOM 1767 N N . ALA A 1 239 ? -12.092 -3.691 -11.779 1.00 98.62 239 ALA A N 1
ATOM 1768 C CA . ALA A 1 239 ? -13.448 -4.196 -11.997 1.00 98.62 239 ALA A CA 1
ATOM 1769 C C . ALA A 1 239 ? -13.840 -5.258 -10.956 1.00 98.62 239 ALA A C 1
ATOM 1771 O O . ALA A 1 239 ? -14.863 -5.130 -10.281 1.00 98.62 239 ALA A O 1
ATOM 1772 N N . ALA A 1 240 ? -12.981 -6.264 -10.757 1.00 98.69 240 ALA A N 1
ATOM 1773 C CA . ALA A 1 240 ? -13.196 -7.303 -9.753 1.00 98.69 240 ALA A CA 1
ATOM 1774 C C . ALA A 1 240 ? -13.157 -6.753 -8.315 1.00 98.69 240 ALA A C 1
ATOM 1776 O O . ALA A 1 240 ? -14.030 -7.072 -7.508 1.00 98.69 240 ALA A O 1
ATOM 1777 N N . ALA A 1 241 ? -12.169 -5.915 -7.978 1.00 98.56 241 ALA A N 1
ATOM 1778 C CA . ALA A 1 241 ? -12.007 -5.385 -6.625 1.00 98.56 241 ALA A CA 1
ATOM 1779 C C . ALA A 1 241 ? -13.186 -4.491 -6.212 1.00 98.56 241 ALA A C 1
ATOM 1781 O O . ALA A 1 241 ? -13.804 -4.745 -5.178 1.00 98.56 241 ALA A O 1
ATOM 1782 N N . PHE A 1 242 ? -13.532 -3.491 -7.026 1.00 98.12 242 PHE A N 1
ATOM 1783 C CA . PHE A 1 242 ? -14.640 -2.578 -6.742 1.00 98.12 242 PHE A CA 1
ATOM 1784 C C . PHE A 1 242 ? -16.000 -3.287 -6.831 1.00 98.12 242 PHE A C 1
ATOM 1786 O O . PHE A 1 242 ? -16.856 -3.034 -5.985 1.00 98.12 242 PHE A O 1
ATOM 1793 N N . GLY A 1 243 ? -16.174 -4.247 -7.751 1.00 98.19 243 GLY A N 1
ATOM 1794 C CA . GLY A 1 243 ? -17.359 -5.115 -7.797 1.00 98.19 243 GLY A CA 1
ATOM 1795 C C . GLY A 1 243 ? -17.550 -5.967 -6.532 1.00 98.19 243 GLY A C 1
ATOM 1796 O O . GLY A 1 243 ? -18.680 -6.202 -6.113 1.00 98.19 243 GLY A O 1
ATOM 1797 N N . ALA A 1 244 ? -16.458 -6.360 -5.868 1.00 98.12 244 ALA A N 1
ATOM 1798 C CA . ALA A 1 244 ? -16.468 -7.039 -4.569 1.00 98.12 244 ALA A CA 1
ATOM 1799 C C . ALA A 1 244 ? -16.467 -6.078 -3.352 1.00 98.12 244 ALA A C 1
ATOM 1801 O O . ALA A 1 244 ? -16.328 -6.519 -2.207 1.00 98.12 244 ALA A O 1
ATOM 1802 N N . GLY A 1 245 ? -16.590 -4.763 -3.572 1.00 97.44 245 GLY A N 1
ATOM 1803 C CA . GLY A 1 245 ? -16.575 -3.739 -2.521 1.00 97.44 245 GLY A CA 1
ATOM 1804 C C . GLY A 1 245 ? -15.202 -3.469 -1.885 1.00 97.44 245 GLY A C 1
ATOM 1805 O O . GLY A 1 245 ? -15.137 -2.846 -0.823 1.00 97.44 245 GLY A O 1
ATOM 1806 N N . ALA A 1 246 ? -14.110 -3.939 -2.489 1.00 98.19 246 ALA A N 1
ATOM 1807 C CA . ALA A 1 246 ? -12.736 -3.628 -2.094 1.00 98.19 246 ALA A CA 1
ATOM 1808 C C . ALA A 1 246 ? -12.218 -2.356 -2.798 1.00 98.19 246 ALA A C 1
ATOM 1810 O O . ALA A 1 246 ? -12.721 -1.952 -3.844 1.00 98.19 246 ALA A O 1
ATOM 1811 N N . THR A 1 247 ? -11.172 -1.737 -2.250 1.00 97.50 247 THR A N 1
ATOM 1812 C CA . THR A 1 247 ? -10.430 -0.640 -2.893 1.00 97.50 247 THR A CA 1
ATOM 1813 C C . THR A 1 247 ? -9.145 -1.145 -3.543 1.00 97.50 247 THR A C 1
ATOM 1815 O O . THR A 1 247 ? -8.567 -2.149 -3.126 1.00 97.50 247 THR A O 1
ATOM 1818 N N . VAL A 1 248 ? -8.634 -0.405 -4.526 1.00 98.50 248 VAL A N 1
ATOM 1819 C CA . VAL A 1 248 ? -7.308 -0.628 -5.123 1.00 98.50 248 VAL A CA 1
ATOM 1820 C C . VAL A 1 248 ? -6.398 0.546 -4.777 1.00 98.50 248 VAL A C 1
ATOM 1822 O O . VAL A 1 248 ? -6.803 1.696 -4.925 1.00 98.50 248 VAL A O 1
ATOM 1825 N N . THR A 1 249 ? -5.161 0.279 -4.350 1.00 98.44 249 THR A N 1
ATOM 1826 C CA . THR A 1 249 ? -4.135 1.313 -4.126 1.00 98.44 249 THR A CA 1
ATOM 1827 C C . THR A 1 249 ? -2.836 0.945 -4.841 1.00 98.44 249 THR A C 1
ATOM 1829 O O . THR A 1 249 ? -2.214 -0.073 -4.541 1.00 98.44 249 THR A O 1
ATOM 1832 N N . PHE A 1 250 ? -2.357 1.801 -5.742 1.00 97.62 250 PHE A N 1
ATOM 1833 C CA . PHE A 1 250 ? -1.071 1.614 -6.410 1.00 97.62 250 PHE A CA 1
ATOM 1834 C C . PHE A 1 250 ? 0.092 1.732 -5.422 1.00 97.62 250 PHE A C 1
ATOM 1836 O O . PHE A 1 250 ? 0.260 2.729 -4.709 1.00 97.62 250 PHE A O 1
ATOM 1843 N N . GLY A 1 251 ? 0.895 0.673 -5.361 1.00 92.00 251 GLY A N 1
ATOM 1844 C CA . GLY A 1 251 ? 2.039 0.523 -4.481 1.00 92.00 251 GLY A CA 1
ATOM 1845 C C . GLY A 1 251 ? 3.263 1.293 -4.970 1.00 92.00 251 GLY A C 1
ATOM 1846 O O . GLY A 1 251 ? 3.610 1.291 -6.142 1.00 92.00 251 GLY A O 1
ATOM 1847 N N . ALA A 1 252 ? 3.954 1.923 -4.025 1.00 88.44 252 ALA A N 1
ATOM 1848 C CA . ALA A 1 252 ? 5.197 2.651 -4.262 1.00 88.44 252 ALA A CA 1
ATOM 1849 C C . ALA A 1 252 ? 6.390 1.741 -4.598 1.00 88.44 252 ALA A C 1
ATOM 1851 O O . ALA A 1 252 ? 6.810 0.941 -3.750 1.00 88.44 252 ALA A O 1
ATOM 1852 N N . GLU A 1 253 ? 6.992 1.972 -5.764 1.00 91.75 253 GLU A N 1
ATOM 1853 C CA . GLU A 1 253 ? 8.181 1.288 -6.292 1.00 91.75 253 GLU A CA 1
ATOM 1854 C C . GLU A 1 253 ? 9.384 2.260 -6.405 1.00 91.75 253 GLU A C 1
ATOM 1856 O O . GLU A 1 253 ? 9.477 3.249 -5.665 1.00 91.75 253 GLU A O 1
ATOM 1861 N N . GLU A 1 254 ? 10.353 1.968 -7.274 1.00 91.62 254 GLU A N 1
ATOM 1862 C CA . GLU A 1 254 ? 11.484 2.847 -7.579 1.00 91.62 254 GLU A CA 1
ATOM 1863 C C . GLU A 1 254 ? 11.041 4.185 -8.203 1.00 91.62 254 GLU A C 1
ATOM 1865 O O . GLU A 1 254 ? 10.050 4.275 -8.924 1.00 91.62 254 GLU A O 1
ATOM 1870 N N . HIS A 1 255 ? 11.837 5.238 -7.985 1.00 92.88 255 HIS A N 1
ATOM 1871 C CA . HIS A 1 255 ? 11.517 6.606 -8.413 1.00 92.88 255 HIS A CA 1
ATOM 1872 C C . HIS A 1 255 ? 11.172 6.832 -9.912 1.00 92.88 255 HIS A C 1
ATOM 1874 O O . HIS A 1 255 ? 10.430 7.789 -10.159 1.00 92.88 255 HIS A O 1
ATOM 1880 N N . PRO A 1 256 ? 11.630 6.025 -10.902 1.00 93.19 256 PRO A N 1
ATOM 1881 C CA . PRO A 1 256 ? 11.205 6.171 -12.299 1.00 93.19 256 PRO A CA 1
ATOM 1882 C C . PRO A 1 256 ? 9.775 5.674 -12.556 1.00 93.19 256 PRO A C 1
ATOM 1884 O O . PRO A 1 256 ? 9.107 6.201 -13.433 1.00 93.19 256 PRO A O 1
ATOM 1887 N N . LEU A 1 257 ? 9.286 4.700 -11.778 1.00 92.88 257 LEU A N 1
ATOM 1888 C CA . LEU A 1 257 ? 7.951 4.106 -11.950 1.00 92.88 257 LEU A CA 1
ATOM 1889 C C . LEU A 1 257 ? 6.824 4.964 -11.368 1.00 92.88 257 LEU A C 1
ATOM 1891 O O . LEU A 1 257 ? 5.656 4.651 -11.556 1.00 92.88 257 LEU A O 1
ATOM 1895 N N . VAL A 1 258 ? 7.161 6.042 -10.660 1.00 93.62 258 VAL A N 1
ATOM 1896 C CA . VAL A 1 258 ? 6.188 6.887 -9.957 1.00 93.62 258 VAL A CA 1
ATOM 1897 C C . VAL A 1 258 ? 5.302 7.688 -10.914 1.00 93.62 258 VAL A C 1
ATOM 1899 O O . VAL A 1 258 ? 4.117 7.800 -10.635 1.00 93.62 258 VAL A O 1
ATOM 1902 N N . GLU A 1 259 ? 5.828 8.215 -12.025 1.00 92.81 259 GLU A N 1
ATOM 1903 C CA . GLU A 1 259 ? 4.974 8.937 -12.987 1.00 92.81 259 GLU A CA 1
ATOM 1904 C C . GLU A 1 259 ? 4.102 7.966 -13.813 1.00 92.81 259 GLU A C 1
ATOM 1906 O O . GLU A 1 259 ? 2.896 8.186 -13.852 1.00 92.81 259 GLU A O 1
ATOM 1911 N N . PRO A 1 260 ? 4.609 6.820 -14.327 1.00 92.62 260 PRO A N 1
ATOM 1912 C CA . PRO A 1 260 ? 3.747 5.768 -14.881 1.00 92.62 260 PRO A CA 1
ATOM 1913 C C . PRO A 1 260 ? 2.682 5.250 -13.902 1.00 92.62 260 PRO A C 1
ATOM 1915 O O . PRO A 1 260 ? 1.560 4.956 -14.303 1.00 92.62 260 PRO A O 1
ATOM 1918 N N . ALA A 1 261 ? 2.992 5.171 -12.602 1.00 94.06 261 ALA A N 1
ATOM 1919 C CA . ALA A 1 261 ? 1.999 4.820 -11.588 1.00 94.06 261 ALA A CA 1
ATOM 1920 C C . ALA A 1 261 ? 0.894 5.878 -11.452 1.00 94.06 261 ALA A C 1
ATOM 1922 O O . ALA A 1 261 ? -0.257 5.520 -11.221 1.00 94.06 261 ALA A O 1
ATOM 1923 N N . LEU A 1 262 ? 1.234 7.165 -11.573 1.00 94.69 262 LEU A N 1
ATOM 1924 C CA . LEU A 1 262 ? 0.263 8.256 -11.515 1.00 94.69 262 LEU A CA 1
ATOM 1925 C C . LEU A 1 262 ? -0.575 8.346 -12.793 1.00 94.69 262 LEU A C 1
ATOM 1927 O O . LEU A 1 262 ? -1.781 8.514 -12.672 1.00 94.69 262 LEU A O 1
ATOM 1931 N N . ALA A 1 263 ? 0.012 8.121 -13.971 1.00 94.00 263 ALA A N 1
ATOM 1932 C CA . ALA A 1 263 ? -0.727 8.018 -15.231 1.00 94.00 263 ALA A CA 1
ATOM 1933 C C . ALA A 1 263 ? -1.751 6.864 -15.209 1.00 94.00 263 ALA A C 1
ATOM 1935 O O . ALA A 1 263 ? -2.908 7.059 -15.575 1.00 94.00 263 ALA A O 1
ATOM 1936 N N . LEU A 1 264 ? -1.373 5.684 -14.691 1.00 94.75 264 LEU A N 1
ATOM 1937 C CA . LEU A 1 264 ? -2.325 4.586 -14.475 1.00 94.75 264 LEU A CA 1
ATOM 1938 C C . LEU A 1 264 ? -3.440 4.971 -13.491 1.00 94.75 264 LEU A C 1
ATOM 1940 O O . LEU A 1 264 ? -4.602 4.677 -13.753 1.00 94.75 264 LEU A O 1
ATOM 1944 N N . VAL A 1 265 ? -3.114 5.634 -12.375 1.00 96.19 265 VAL A N 1
ATOM 1945 C CA . VAL A 1 265 ? -4.124 6.103 -11.409 1.00 96.19 265 VAL A CA 1
ATOM 1946 C C . VAL A 1 265 ? -5.072 7.131 -12.037 1.00 96.19 265 VAL A C 1
ATOM 1948 O O . VAL A 1 265 ? -6.270 7.058 -11.790 1.00 96.19 265 VAL A O 1
ATOM 1951 N N . GLU A 1 266 ? -4.567 8.071 -12.834 1.00 94.94 266 GLU A N 1
ATOM 1952 C CA . GLU A 1 266 ? -5.369 9.102 -13.503 1.00 94.94 266 GLU A CA 1
ATOM 1953 C C . GLU A 1 266 ? -6.334 8.499 -14.531 1.00 94.94 266 GLU A C 1
ATOM 1955 O O . GLU A 1 266 ? -7.523 8.813 -14.512 1.00 94.94 266 GLU A O 1
ATOM 1960 N N . GLU A 1 267 ? -5.855 7.575 -15.368 1.00 95.19 267 GLU A N 1
ATOM 1961 C CA . GLU A 1 267 ? -6.687 6.893 -16.362 1.00 95.19 267 GLU A CA 1
ATOM 1962 C C . GLU A 1 267 ? -7.775 6.038 -15.693 1.00 95.19 267 GLU A C 1
ATOM 1964 O O . GLU A 1 267 ? -8.959 6.181 -15.997 1.00 95.19 267 GLU A O 1
ATOM 1969 N N . LEU A 1 268 ? -7.401 5.208 -14.712 1.00 96.38 268 LEU A N 1
ATOM 1970 C CA . LEU A 1 268 ? -8.340 4.318 -14.020 1.00 96.38 268 LEU A CA 1
ATOM 1971 C C . LEU A 1 268 ? -9.373 5.083 -13.184 1.00 96.38 268 LEU A C 1
ATOM 1973 O O . LEU A 1 268 ? -10.485 4.593 -13.008 1.00 96.38 268 LEU A O 1
ATOM 1977 N N . ARG A 1 269 ? -9.057 6.290 -12.694 1.00 95.81 269 ARG A N 1
ATOM 1978 C CA . ARG A 1 269 ? -9.997 7.126 -11.925 1.00 95.81 269 ARG A CA 1
ATOM 1979 C C . ARG A 1 269 ? -11.203 7.619 -12.723 1.00 95.81 269 ARG A C 1
ATOM 1981 O O . ARG A 1 269 ? -12.176 8.031 -12.099 1.00 95.81 269 ARG A O 1
ATOM 1988 N N . LYS A 1 270 ? -11.171 7.549 -14.059 1.00 95.06 270 LYS A N 1
ATOM 1989 C CA . LYS A 1 270 ? -12.316 7.887 -14.925 1.00 95.06 270 LYS A CA 1
ATOM 1990 C C . LYS A 1 270 ? -13.494 6.925 -14.737 1.00 95.06 270 LYS A C 1
ATOM 1992 O O . LYS A 1 270 ? -14.640 7.345 -14.837 1.00 95.06 270 LYS A O 1
ATOM 1997 N N . GLU A 1 271 ? -13.202 5.658 -14.442 1.00 96.06 271 GLU A N 1
ATOM 1998 C CA . GLU A 1 271 ? -14.187 4.593 -14.198 1.00 96.06 271 GLU A CA 1
ATOM 1999 C C . GLU A 1 271 ? -14.229 4.186 -12.711 1.00 96.06 271 GLU A C 1
ATOM 2001 O O . GLU A 1 271 ? -15.290 3.892 -12.165 1.00 96.06 271 GLU A O 1
ATOM 2006 N N . TYR A 1 272 ? -13.086 4.263 -12.020 1.00 95.81 272 TYR A N 1
ATOM 2007 C CA . TYR A 1 272 ? -1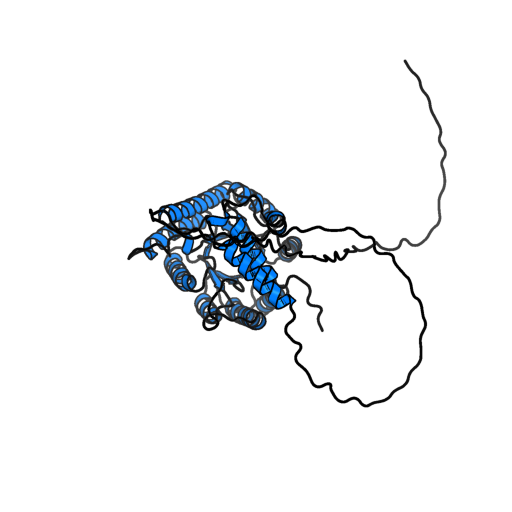2.896 3.859 -10.625 1.00 95.81 272 TYR A CA 1
ATOM 2008 C C . TYR A 1 272 ? -12.327 5.011 -9.760 1.00 95.81 272 TYR A C 1
ATOM 2010 O O . TYR A 1 272 ? -11.163 4.954 -9.344 1.00 95.81 272 TYR A O 1
ATOM 2018 N N . PRO A 1 273 ? -13.106 6.064 -9.427 1.00 93.06 273 PRO A N 1
ATOM 2019 C CA . PRO A 1 273 ? -12.601 7.252 -8.718 1.00 93.06 273 PRO A CA 1
ATOM 2020 C C . PRO A 1 273 ? -11.860 6.967 -7.399 1.00 93.06 273 PRO A C 1
ATOM 2022 O O . PRO A 1 273 ? -10.933 7.689 -7.033 1.00 93.06 273 PRO A O 1
ATOM 2025 N N . GLY A 1 274 ? -12.220 5.881 -6.705 1.00 92.94 274 GLY A N 1
ATOM 2026 C CA . GLY A 1 274 ? -11.592 5.450 -5.451 1.00 92.94 274 GLY A CA 1
ATOM 2027 C C . GLY A 1 274 ? -10.188 4.835 -5.578 1.00 92.94 274 GLY A C 1
ATOM 2028 O O . GLY A 1 274 ? -9.620 4.440 -4.558 1.00 92.94 274 GLY A O 1
ATOM 2029 N N . VAL A 1 275 ? -9.615 4.719 -6.786 1.00 97.62 275 VAL A N 1
ATOM 2030 C CA . VAL A 1 275 ? -8.255 4.186 -6.990 1.00 97.62 275 VAL A CA 1
ATOM 2031 C C . VAL A 1 275 ? -7.219 5.065 -6.279 1.00 97.62 275 VAL A C 1
ATOM 2033 O O . VAL A 1 275 ? -7.088 6.267 -6.528 1.00 97.62 275 VAL A O 1
ATOM 2036 N N . GLY A 1 276 ? -6.467 4.456 -5.364 1.00 97.94 276 GLY A N 1
ATOM 2037 C CA . GLY A 1 276 ? -5.497 5.135 -4.514 1.00 97.94 276 GLY A CA 1
ATOM 2038 C C . GLY A 1 276 ? -4.092 5.228 -5.109 1.00 97.94 276 GLY A C 1
ATOM 2039 O O . GLY A 1 276 ? -3.618 4.299 -5.760 1.00 97.94 276 GLY A O 1
ATOM 2040 N N . ALA A 1 277 ? -3.378 6.314 -4.804 1.00 97.81 277 ALA A N 1
ATOM 2041 C CA . ALA A 1 277 ? -1.962 6.498 -5.145 1.00 97.81 277 ALA A CA 1
ATOM 2042 C C . ALA A 1 277 ? -1.068 6.431 -3.894 1.00 97.81 277 ALA A C 1
ATOM 2044 O O . ALA A 1 277 ? -1.435 6.968 -2.848 1.00 97.81 277 ALA A O 1
ATOM 2045 N N . THR A 1 278 ? 0.134 5.841 -3.980 1.00 98.00 278 THR A N 1
ATOM 2046 C CA . THR A 1 278 ? 1.138 5.938 -2.898 1.00 98.00 278 THR A CA 1
ATOM 2047 C C . THR A 1 278 ? 2.158 7.051 -3.167 1.00 98.00 278 THR A C 1
ATOM 2049 O O . THR A 1 278 ? 2.927 6.968 -4.119 1.00 98.00 278 THR A O 1
ATOM 2052 N N . VAL A 1 279 ? 2.265 8.025 -2.258 1.00 98.31 279 VAL A N 1
ATOM 2053 C CA . VAL A 1 279 ? 3.307 9.068 -2.254 1.00 98.31 279 VAL A CA 1
ATOM 2054 C C . VAL A 1 279 ? 4.452 8.689 -1.298 1.00 98.31 279 VAL A C 1
ATOM 2056 O O . VAL A 1 279 ? 4.240 8.151 -0.206 1.00 98.31 279 VAL A O 1
ATOM 2059 N N . GLN A 1 280 ? 5.695 8.966 -1.708 1.00 97.62 280 GLN A N 1
ATOM 2060 C CA . GLN A 1 280 ? 6.924 8.599 -0.989 1.00 97.62 280 GLN A CA 1
ATOM 2061 C C . GLN A 1 280 ? 7.676 9.849 -0.501 1.00 97.62 280 GLN A C 1
ATOM 2063 O O . GLN A 1 280 ? 8.392 10.472 -1.283 1.00 97.62 280 GLN A O 1
ATOM 2068 N N . SER A 1 281 ? 7.583 10.197 0.789 1.00 97.75 281 SER A N 1
ATOM 2069 C CA . SER A 1 281 ? 8.083 11.484 1.317 1.00 97.75 281 SER A CA 1
ATOM 2070 C C . SER A 1 281 ? 9.592 11.722 1.166 1.00 97.75 281 SER A C 1
ATOM 2072 O O . SER A 1 281 ? 10.034 12.869 1.234 1.00 97.75 281 SER A O 1
ATOM 2074 N N . TYR A 1 282 ? 10.400 10.678 0.949 1.00 96.06 282 TYR A N 1
ATOM 2075 C CA . TYR A 1 282 ? 11.823 10.833 0.632 1.00 96.06 282 TYR A CA 1
ATOM 2076 C C . TYR A 1 282 ? 12.096 11.449 -0.752 1.00 96.06 282 TYR A C 1
ATOM 2078 O O . TYR A 1 282 ? 13.209 11.918 -0.967 1.00 96.06 282 TYR A O 1
ATOM 2086 N N . LEU A 1 283 ? 11.128 11.486 -1.676 1.00 97.38 283 LEU A N 1
ATOM 2087 C CA . LEU A 1 283 ? 11.269 12.183 -2.958 1.00 97.38 283 LEU A CA 1
ATOM 2088 C C . LEU A 1 283 ? 11.093 13.692 -2.763 1.00 97.38 283 LEU A C 1
ATOM 2090 O O . LEU A 1 283 ? 10.228 14.127 -2.004 1.00 97.38 283 LEU A O 1
ATOM 2094 N N . ARG A 1 284 ? 11.868 14.511 -3.484 1.00 97.19 284 ARG A N 1
ATOM 2095 C CA . ARG A 1 284 ? 11.770 15.978 -3.371 1.00 97.19 284 ARG A CA 1
ATOM 2096 C C . ARG A 1 284 ? 10.411 16.516 -3.842 1.00 97.19 284 ARG A C 1
ATOM 2098 O O . ARG A 1 284 ? 9.850 17.363 -3.157 1.00 97.19 284 ARG A O 1
ATOM 2105 N N . ARG A 1 285 ? 9.845 15.943 -4.915 1.00 96.19 285 ARG A N 1
ATOM 2106 C CA . ARG A 1 285 ? 8.504 16.264 -5.460 1.00 96.19 285 ARG A CA 1
ATOM 2107 C C . ARG A 1 285 ? 7.314 15.807 -4.599 1.00 96.19 285 ARG A C 1
ATOM 2109 O 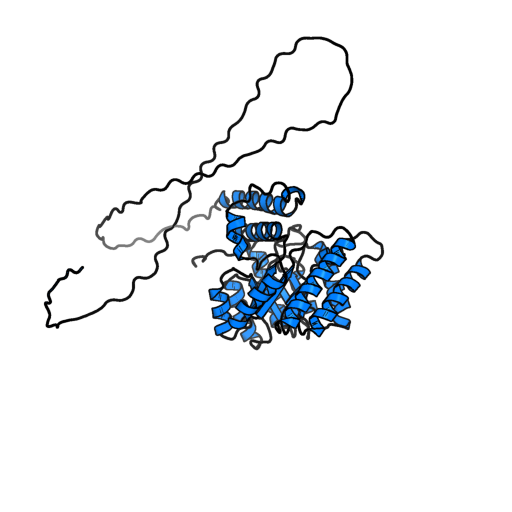O . ARG A 1 285 ? 6.174 16.093 -4.945 1.00 96.19 285 ARG A O 1
ATOM 2116 N N . ALA A 1 286 ? 7.538 15.072 -3.505 1.00 98.00 286 ALA A N 1
ATOM 2117 C CA . ALA A 1 286 ? 6.456 14.405 -2.771 1.00 98.00 286 ALA A CA 1
ATOM 2118 C C . ALA A 1 286 ? 5.392 15.374 -2.223 1.00 98.00 286 ALA A C 1
ATOM 2120 O O . ALA A 1 286 ? 4.214 15.035 -2.188 1.00 98.00 286 ALA A O 1
ATOM 2121 N N . GLN A 1 287 ? 5.788 16.591 -1.833 1.00 98.38 287 GLN A N 1
ATOM 2122 C CA . GLN A 1 287 ? 4.846 17.597 -1.341 1.00 98.38 287 GLN A CA 1
ATOM 2123 C C . GLN A 1 287 ? 3.924 18.124 -2.452 1.00 98.38 287 GLN A C 1
ATOM 2125 O O . GLN A 1 287 ? 2.757 18.398 -2.188 1.00 98.38 287 GLN A O 1
ATOM 2130 N N . ASP A 1 288 ? 4.421 18.228 -3.684 1.00 98.12 288 ASP A N 1
ATOM 2131 C CA . ASP A 1 288 ? 3.652 18.698 -4.840 1.00 98.12 288 ASP A CA 1
ATOM 2132 C C . ASP A 1 288 ? 2.740 17.597 -5.385 1.00 98.12 288 ASP A C 1
ATOM 2134 O O . ASP A 1 288 ? 1.577 17.855 -5.684 1.00 98.12 288 ASP A O 1
ATOM 2138 N N . GLN A 1 289 ? 3.202 16.343 -5.355 1.00 97.44 289 GLN A N 1
ATOM 2139 C CA . GLN A 1 289 ? 2.346 15.174 -5.577 1.00 97.44 289 GLN A CA 1
ATOM 2140 C C . GLN A 1 289 ? 1.209 15.107 -4.541 1.00 97.44 289 GLN A C 1
ATOM 2142 O O . GLN A 1 289 ? 0.064 14.860 -4.904 1.00 97.44 289 GLN A O 1
ATOM 2147 N N . CYS A 1 290 ? 1.476 15.407 -3.263 1.00 98.44 290 CYS A N 1
ATOM 2148 C CA . CYS A 1 290 ? 0.412 15.537 -2.265 1.00 98.44 290 CYS A CA 1
ATOM 2149 C C . CYS A 1 290 ? -0.566 16.681 -2.568 1.00 98.44 290 CYS A C 1
ATOM 2151 O O . CYS A 1 290 ? -1.745 16.507 -2.292 1.00 98.44 290 CYS A O 1
ATOM 2153 N N . ARG A 1 291 ? -0.123 17.815 -3.134 1.00 98.25 291 ARG A N 1
ATOM 2154 C CA . ARG A 1 291 ? -1.018 18.923 -3.528 1.00 98.25 291 ARG A CA 1
ATOM 2155 C C . ARG A 1 291 ? -1.950 18.507 -4.665 1.00 98.25 291 ARG A C 1
ATOM 2157 O O . ARG A 1 291 ? -3.156 18.667 -4.536 1.00 98.25 291 ARG A O 1
ATOM 2164 N N . ALA A 1 292 ? -1.397 17.925 -5.730 1.00 96.44 292 ALA A N 1
ATOM 2165 C CA . ALA A 1 292 ? -2.167 17.455 -6.884 1.00 96.44 292 ALA A CA 1
ATOM 2166 C C . ALA A 1 292 ? -3.191 16.362 -6.518 1.00 96.44 292 ALA A C 1
ATOM 2168 O O . ALA A 1 292 ? -4.249 16.270 -7.129 1.00 96.44 292 ALA A O 1
ATOM 2169 N N . LEU A 1 293 ? -2.894 15.550 -5.498 1.00 96.44 293 LEU A N 1
ATOM 2170 C CA . LEU A 1 293 ? -3.733 14.428 -5.071 1.00 96.44 293 LEU A CA 1
ATOM 2171 C C . LEU A 1 293 ? -4.627 14.730 -3.851 1.00 96.44 293 LEU A C 1
ATOM 2173 O O . LEU A 1 293 ? -5.285 13.812 -3.370 1.00 96.44 293 LEU A O 1
ATOM 2177 N N . ALA A 1 294 ? -4.665 15.964 -3.332 1.00 95.69 294 ALA A N 1
ATOM 2178 C CA . ALA A 1 294 ? -5.412 16.317 -2.113 1.00 95.69 294 ALA A CA 1
ATOM 2179 C C . ALA A 1 294 ? -6.924 16.566 -2.315 1.00 95.69 294 ALA A C 1
ATOM 2181 O O . ALA A 1 294 ? -7.631 16.793 -1.330 1.00 95.69 294 ALA A O 1
ATOM 2182 N N . GLY A 1 295 ? -7.416 16.549 -3.558 1.00 92.94 295 GLY A N 1
ATOM 2183 C CA . GLY A 1 295 ? -8.827 16.775 -3.890 1.00 92.94 295 GLY A CA 1
ATOM 2184 C C . GLY A 1 295 ? -9.776 15.663 -3.429 1.00 92.94 295 GLY A C 1
ATOM 2185 O O . GLY A 1 295 ? -9.349 14.587 -3.007 1.00 92.94 295 GLY A O 1
ATOM 2186 N N . GLU A 1 296 ? -11.075 15.940 -3.522 1.00 90.00 296 GLU A N 1
ATOM 2187 C CA . GLU A 1 296 ? -12.167 15.030 -3.156 1.00 90.00 296 GLU A CA 1
ATOM 2188 C C . GLU A 1 296 ? -12.079 13.667 -3.877 1.00 90.00 296 GLU A C 1
ATOM 2190 O O . GLU A 1 296 ? -11.505 13.550 -4.961 1.00 90.00 296 GLU A O 1
ATOM 2195 N N . GLY A 1 297 ? -12.570 12.602 -3.233 1.00 85.38 297 GLY A N 1
ATOM 2196 C CA . GLY A 1 297 ? -12.498 11.214 -3.723 1.00 85.38 297 GLY A CA 1
ATOM 2197 C C . GLY A 1 297 ? -11.092 10.587 -3.739 1.00 85.38 297 GLY A C 1
ATOM 2198 O O . GLY A 1 297 ? -10.952 9.365 -3.693 1.00 85.38 297 GLY A O 1
ATOM 2199 N N . SER A 1 298 ? -10.028 11.393 -3.748 1.00 94.25 298 SER A N 1
ATOM 2200 C CA . SER A 1 298 ? -8.653 10.915 -3.882 1.00 94.25 298 SER A CA 1
ATOM 2201 C C . SER A 1 298 ? -8.149 10.204 -2.620 1.00 94.25 298 SER A C 1
ATOM 2203 O O . SER A 1 298 ? -7.830 10.824 -1.603 1.00 94.25 298 SER A O 1
ATOM 2205 N N . ARG A 1 299 ? -7.999 8.879 -2.701 1.00 97.31 299 ARG A N 1
ATOM 2206 C CA . ARG A 1 299 ? -7.307 8.058 -1.694 1.00 97.31 299 ARG A CA 1
ATOM 2207 C C . ARG A 1 299 ? -5.786 8.200 -1.856 1.00 97.31 299 ARG A C 1
ATOM 2209 O O . ARG A 1 299 ? -5.244 7.875 -2.914 1.00 97.31 299 ARG A O 1
ATOM 2216 N N . VAL A 1 300 ? -5.073 8.678 -0.828 1.00 98.44 300 VAL A N 1
ATOM 2217 C CA . VAL A 1 300 ? -3.619 8.955 -0.920 1.00 98.44 300 VAL A CA 1
ATOM 2218 C C . VAL A 1 300 ? -2.830 8.326 0.217 1.00 98.44 300 VAL A C 1
ATOM 2220 O O . VAL A 1 300 ? -2.947 8.711 1.377 1.00 98.44 300 VAL A O 1
ATOM 2223 N N . ARG A 1 301 ? -1.936 7.400 -0.126 1.00 98.50 301 ARG A N 1
ATOM 2224 C CA . ARG A 1 301 ? -1.116 6.653 0.825 1.00 98.50 301 ARG A CA 1
ATOM 2225 C C . ARG A 1 301 ? 0.267 7.254 1.007 1.00 98.50 301 ARG A C 1
ATOM 2227 O O . ARG A 1 301 ? 1.128 7.132 0.143 1.00 98.50 301 ARG A O 1
ATOM 2234 N N . LEU A 1 302 ? 0.512 7.866 2.161 1.00 98.62 302 LEU A N 1
ATOM 2235 C CA . LEU A 1 302 ? 1.770 8.542 2.469 1.00 98.62 302 LEU A CA 1
ATOM 2236 C C . LEU A 1 302 ? 2.714 7.638 3.276 1.00 98.62 302 LEU A C 1
ATOM 2238 O O . LEU A 1 302 ? 2.497 7.381 4.463 1.00 98.62 302 LEU A O 1
ATOM 2242 N N . ARG A 1 303 ? 3.823 7.217 2.655 1.00 96.25 303 ARG A N 1
ATOM 2243 C CA . ARG A 1 303 ? 4.925 6.477 3.308 1.00 96.25 303 ARG A CA 1
ATOM 2244 C C . ARG A 1 303 ? 6.243 7.254 3.224 1.00 96.25 303 ARG A C 1
ATOM 2246 O O . ARG A 1 303 ? 6.432 8.058 2.317 1.00 96.25 303 ARG A O 1
ATOM 2253 N N . ARG A 1 304 ? 7.217 6.945 4.093 1.00 93.62 304 ARG A N 1
ATOM 2254 C CA . ARG A 1 304 ? 8.597 7.477 3.969 1.00 93.62 304 ARG A CA 1
ATOM 2255 C C . ARG A 1 304 ? 9.238 7.150 2.607 1.00 93.62 304 ARG A C 1
ATOM 2257 O O . ARG A 1 304 ? 9.886 7.997 2.006 1.00 93.62 304 ARG A O 1
ATOM 2264 N N . GLY A 1 305 ? 9.049 5.924 2.113 1.00 86.06 305 GLY A N 1
ATOM 2265 C CA . GLY A 1 305 ? 9.842 5.362 1.010 1.00 86.06 305 GLY A CA 1
ATOM 2266 C C . GLY A 1 305 ? 11.136 4.699 1.508 1.00 86.06 305 GLY A C 1
ATOM 2267 O O . GLY A 1 305 ? 11.441 4.739 2.701 1.00 86.06 305 GLY A O 1
ATOM 2268 N N . GLY A 1 306 ? 11.881 4.043 0.612 1.00 74.44 306 GLY A N 1
ATOM 2269 C CA . GLY A 1 306 ? 13.032 3.212 1.009 1.00 74.44 306 GLY A CA 1
ATOM 2270 C C . GLY A 1 306 ? 13.967 2.759 -0.118 1.00 74.44 306 GLY A C 1
ATOM 2271 O O . GLY A 1 306 ? 15.151 2.511 0.145 1.00 74.44 306 GLY A O 1
ATOM 2272 N N . HIS A 1 307 ? 13.473 2.703 -1.357 1.00 81.94 307 HIS A N 1
ATOM 2273 C CA . HIS A 1 307 ? 14.249 2.418 -2.569 1.00 81.94 307 HIS A CA 1
ATOM 2274 C C . HIS A 1 307 ? 15.396 3.407 -2.785 1.00 81.94 307 HIS A C 1
ATOM 2276 O O . HIS A 1 307 ? 15.412 4.485 -2.187 1.00 81.94 307 HIS A O 1
ATOM 2282 N N . ASP A 1 308 ? 16.368 3.051 -3.626 1.00 83.75 308 ASP A N 1
ATOM 2283 C CA . ASP A 1 308 ? 17.461 3.971 -3.938 1.00 83.75 308 ASP A CA 1
ATOM 2284 C C . ASP A 1 308 ? 17.121 4.915 -5.102 1.00 83.75 308 ASP A C 1
ATOM 2286 O O . ASP A 1 308 ? 16.308 4.619 -5.979 1.00 83.75 308 ASP A O 1
ATOM 2290 N N . ALA A 1 309 ? 17.712 6.101 -5.040 1.00 88.62 309 ALA A N 1
ATOM 2291 C CA . ALA A 1 309 ? 17.497 7.223 -5.946 1.00 88.62 309 ALA A CA 1
ATOM 2292 C C . ALA A 1 309 ? 18.656 8.221 -5.766 1.00 88.62 309 ALA A C 1
ATOM 2294 O O . ALA A 1 309 ? 19.210 8.299 -4.662 1.00 88.62 309 ALA A O 1
ATOM 2295 N N . PRO A 1 310 ? 19.054 8.997 -6.786 1.00 93.44 310 PRO A N 1
ATOM 2296 C CA . PRO A 1 310 ? 20.120 9.986 -6.639 1.00 93.44 310 PRO A CA 1
ATOM 2297 C C . PRO A 1 310 ? 19.715 11.114 -5.672 1.00 93.44 310 PRO A C 1
ATOM 2299 O O . PRO A 1 310 ? 18.533 11.394 -5.476 1.00 93.44 310 PRO A O 1
ATOM 2302 N N . ALA A 1 311 ? 20.698 11.783 -5.060 1.00 93.56 311 ALA A N 1
ATOM 2303 C CA . ALA A 1 311 ? 20.450 12.853 -4.080 1.00 93.56 311 ALA A CA 1
ATOM 2304 C C . ALA A 1 311 ? 19.771 14.105 -4.683 1.00 93.56 311 ALA A C 1
ATOM 2306 O O . ALA A 1 311 ? 19.169 14.899 -3.957 1.00 93.56 311 ALA A O 1
ATOM 2307 N N . SER A 1 312 ? 19.827 14.259 -6.009 1.00 95.19 312 SER A N 1
ATOM 2308 C CA . SER A 1 312 ? 19.054 15.239 -6.780 1.00 95.19 312 SER A CA 1
ATOM 2309 C C . SER A 1 312 ? 17.546 14.971 -6.734 1.00 95.19 312 SER A C 1
ATOM 2311 O O . SER A 1 312 ? 16.771 15.915 -6.658 1.00 95.19 312 SER A O 1
ATOM 2313 N N . VAL A 1 313 ? 17.121 13.703 -6.704 1.00 95.44 313 VAL A N 1
ATOM 2314 C CA . VAL A 1 313 ? 15.703 13.295 -6.721 1.00 95.44 313 VAL A CA 1
ATOM 2315 C C . VAL A 1 313 ? 15.165 13.005 -5.316 1.00 95.44 313 VAL A C 1
ATOM 2317 O O . VAL A 1 313 ? 13.991 13.260 -5.039 1.00 95.44 313 VAL A O 1
ATOM 2320 N N . ALA A 1 314 ? 16.010 12.501 -4.411 1.00 96.00 314 ALA A N 1
ATOM 2321 C CA . ALA A 1 314 ? 15.605 12.067 -3.076 1.00 96.00 314 ALA A CA 1
ATOM 2322 C C . ALA A 1 314 ? 16.448 12.666 -1.940 1.00 96.00 314 ALA A C 1
ATOM 2324 O O . ALA A 1 314 ? 17.676 12.751 -2.017 1.00 96.00 314 ALA A O 1
ATOM 2325 N N . PHE A 1 315 ? 15.776 13.004 -0.840 1.00 94.50 315 PHE A N 1
ATOM 2326 C CA . PHE A 1 315 ? 16.387 13.316 0.448 1.00 94.50 315 PHE A CA 1
ATOM 2327 C C . PHE A 1 315 ? 17.179 12.110 0.977 1.00 94.50 315 PHE A C 1
ATOM 2329 O O . PHE A 1 315 ? 16.753 10.957 0.849 1.00 94.50 315 PHE A O 1
ATOM 2336 N N . LYS A 1 316 ? 18.339 12.370 1.591 1.00 89.19 316 LYS A N 1
ATOM 2337 C CA . LYS A 1 316 ? 19.234 11.318 2.107 1.00 89.19 316 LYS A CA 1
ATOM 2338 C C . LYS A 1 316 ? 19.314 11.307 3.635 1.00 89.19 316 LYS A C 1
ATOM 2340 O O . LYS A 1 316 ? 19.547 10.242 4.205 1.00 89.19 316 LYS A O 1
ATOM 2345 N N . SER A 1 317 ? 19.079 12.435 4.309 1.00 91.56 317 SER A N 1
ATOM 2346 C CA . SER A 1 317 ? 19.004 12.479 5.772 1.00 91.56 317 SER A CA 1
ATOM 2347 C C . SER A 1 317 ? 17.636 11.998 6.276 1.00 91.56 317 SER A C 1
ATOM 2349 O O . SER A 1 317 ? 16.613 12.507 5.816 1.00 91.56 317 SER A O 1
ATOM 2351 N N . PRO A 1 318 ? 17.565 11.110 7.289 1.00 89.44 318 PRO A N 1
ATOM 2352 C CA . PRO A 1 318 ? 16.300 10.760 7.938 1.00 89.44 318 PRO A CA 1
ATOM 2353 C C . PRO A 1 318 ? 15.519 11.985 8.441 1.00 89.44 318 PRO A C 1
ATOM 2355 O O . PRO A 1 318 ? 14.303 12.029 8.297 1.00 89.44 318 PRO A O 1
ATOM 2358 N N . LYS A 1 319 ? 16.210 13.028 8.935 1.00 93.00 319 LYS A N 1
ATOM 2359 C CA . LYS A 1 319 ? 15.571 14.277 9.393 1.00 93.00 319 LYS A CA 1
ATOM 2360 C C . LYS A 1 319 ? 14.897 15.046 8.248 1.00 93.00 319 LYS A C 1
ATOM 2362 O O . LYS A 1 319 ? 13.845 15.641 8.460 1.00 93.00 319 LYS A O 1
ATOM 2367 N N . GLU A 1 320 ? 15.476 15.035 7.046 1.00 95.44 320 GLU A N 1
ATOM 2368 C CA . GLU A 1 320 ? 14.851 15.639 5.859 1.00 95.44 320 GLU A CA 1
ATOM 2369 C C . GLU A 1 320 ? 13.621 14.840 5.412 1.00 95.44 320 GLU A C 1
ATOM 2371 O O . GLU A 1 320 ? 12.591 15.433 5.105 1.00 95.44 320 GLU A O 1
ATOM 2376 N N . ILE A 1 321 ? 13.718 13.504 5.411 1.00 95.75 321 ILE A N 1
ATOM 2377 C CA . ILE A 1 321 ? 12.632 12.586 5.029 1.00 95.75 321 ILE A CA 1
ATOM 2378 C C . ILE A 1 321 ? 11.435 12.735 5.979 1.00 95.75 321 ILE A C 1
ATOM 2380 O O . ILE A 1 321 ? 10.291 12.752 5.521 1.00 95.75 321 ILE A O 1
ATOM 2384 N N . ASP A 1 322 ? 11.694 12.902 7.279 1.00 96.06 322 ASP A N 1
ATOM 2385 C CA . ASP A 1 322 ? 10.673 13.142 8.305 1.00 96.06 322 ASP A CA 1
ATOM 2386 C C . ASP A 1 322 ? 10.056 14.539 8.196 1.00 96.06 322 ASP A C 1
ATOM 2388 O O . ASP A 1 322 ? 8.834 14.673 8.191 1.00 96.06 322 ASP A O 1
ATOM 2392 N N . ALA A 1 323 ? 10.872 15.583 8.015 1.00 97.56 323 ALA A N 1
ATOM 2393 C CA . ALA A 1 323 ? 10.364 16.928 7.753 1.00 97.56 323 ALA A CA 1
ATOM 2394 C C . ALA A 1 323 ? 9.525 16.976 6.461 1.00 97.56 323 ALA A C 1
ATOM 2396 O O . ALA A 1 323 ? 8.515 17.673 6.404 1.00 97.56 323 ALA A O 1
ATOM 2397 N N . SER A 1 324 ? 9.915 16.212 5.437 1.00 98.44 324 SER A N 1
ATOM 2398 C CA . SER A 1 324 ? 9.143 16.030 4.207 1.00 98.44 324 SER A CA 1
ATOM 2399 C C . SER A 1 324 ? 7.836 15.276 4.460 1.00 98.44 324 SER A C 1
ATOM 2401 O O . SER A 1 324 ? 6.793 15.717 3.987 1.00 98.44 324 SER A O 1
ATOM 2403 N N . TYR A 1 325 ? 7.852 14.213 5.275 1.00 98.62 325 TYR A N 1
ATOM 2404 C CA . TYR A 1 325 ? 6.644 13.476 5.670 1.00 98.62 325 TYR A CA 1
ATOM 2405 C C . TYR A 1 325 ? 5.631 14.403 6.346 1.00 98.62 325 TYR A C 1
ATOM 2407 O O . TYR A 1 325 ? 4.474 14.430 5.945 1.00 98.62 325 TYR A O 1
ATOM 2415 N N . VAL A 1 326 ? 6.068 15.229 7.303 1.00 98.69 326 VAL A N 1
ATOM 2416 C CA . VAL A 1 326 ? 5.190 16.190 7.993 1.00 98.69 326 VAL A CA 1
ATOM 2417 C C . VAL A 1 326 ? 4.657 17.270 7.040 1.00 98.69 326 VAL A C 1
ATOM 2419 O O . VAL A 1 326 ? 3.490 17.637 7.147 1.00 98.69 326 VAL A O 1
ATOM 2422 N N . ARG A 1 327 ? 5.451 17.755 6.071 1.00 98.75 327 ARG A N 1
ATOM 2423 C CA . ARG A 1 327 ? 4.949 18.692 5.043 1.00 98.75 327 ARG A CA 1
ATOM 2424 C C . ARG A 1 327 ? 3.906 18.050 4.122 1.00 98.75 327 ARG A C 1
ATOM 2426 O O . ARG A 1 327 ? 2.889 18.678 3.852 1.00 98.75 327 ARG A O 1
ATOM 2433 N N . CYS A 1 328 ? 4.133 16.813 3.682 1.00 98.81 328 CYS A N 1
ATOM 2434 C CA . CYS A 1 328 ? 3.179 16.045 2.877 1.00 98.81 328 CYS A CA 1
ATOM 2435 C C . CYS A 1 328 ? 1.875 15.789 3.655 1.00 98.81 328 CYS A C 1
ATOM 2437 O O . CYS A 1 328 ? 0.786 16.046 3.155 1.00 98.81 328 CYS A O 1
ATOM 2439 N N . LEU A 1 329 ? 1.995 15.352 4.910 1.00 98.62 329 LEU A N 1
ATOM 2440 C CA . LEU A 1 329 ? 0.876 15.041 5.798 1.00 98.62 329 LEU A CA 1
ATOM 2441 C C . LEU A 1 329 ? 0.012 16.273 6.102 1.00 98.62 329 LEU A C 1
ATOM 2443 O O . LEU A 1 329 ? -1.207 16.159 6.107 1.00 98.62 329 LEU A O 1
ATOM 2447 N N . LYS A 1 330 ? 0.623 17.454 6.287 1.00 98.75 330 LYS A N 1
ATOM 2448 C CA . LYS A 1 330 ? -0.111 18.725 6.419 1.00 98.75 330 LYS A CA 1
ATOM 2449 C C . LYS A 1 330 ? -0.969 19.038 5.192 1.00 98.75 330 LYS A C 1
ATOM 2451 O O . LYS A 1 330 ? -2.101 19.465 5.362 1.00 98.75 330 LYS A O 1
ATOM 2456 N N . VAL A 1 331 ? -0.446 18.814 3.983 1.00 98.75 331 VAL A N 1
ATOM 2457 C CA . VAL A 1 331 ? -1.202 19.030 2.736 1.00 98.75 331 VAL A CA 1
ATOM 2458 C C . VAL A 1 331 ? -2.366 18.044 2.621 1.00 98.75 331 VAL A C 1
ATOM 2460 O O . VAL A 1 331 ? -3.472 18.460 2.304 1.00 98.75 331 VAL A O 1
ATOM 2463 N N . LEU A 1 332 ? -2.143 16.757 2.910 1.00 98.69 332 LEU A N 1
ATOM 2464 C CA . LEU A 1 332 ? -3.199 15.745 2.795 1.00 98.69 332 LEU A CA 1
ATOM 2465 C C . LEU A 1 332 ? -4.302 15.912 3.851 1.00 98.69 332 LEU A C 1
ATOM 2467 O O . LEU A 1 332 ? -5.474 15.804 3.510 1.00 98.69 332 LEU A O 1
ATOM 2471 N N . MET A 1 333 ? -3.951 16.215 5.106 1.00 98.38 333 MET A N 1
ATOM 2472 C CA . MET A 1 333 ? -4.942 16.426 6.174 1.00 98.38 333 MET A CA 1
ATOM 2473 C C . MET A 1 333 ? -5.813 17.666 5.934 1.00 98.38 333 MET A C 1
ATOM 2475 O O . MET A 1 333 ? -7.002 17.618 6.230 1.00 98.38 333 MET A O 1
ATOM 2479 N N . ALA A 1 334 ? -5.254 18.728 5.343 1.00 98.19 334 ALA A N 1
ATOM 2480 C CA . ALA A 1 334 ? -5.987 19.941 4.960 1.00 98.19 334 ALA A CA 1
ATOM 2481 C C . ALA A 1 334 ? -6.749 19.828 3.618 1.00 98.19 334 ALA A C 1
ATOM 2483 O O . ALA A 1 334 ? -7.431 20.770 3.223 1.00 98.19 334 ALA A O 1
ATOM 2484 N N . GLY A 1 335 ? -6.598 18.718 2.887 1.00 97.25 335 GLY A N 1
ATOM 2485 C CA . GLY A 1 335 ? -7.338 18.446 1.651 1.00 97.25 335 GLY A CA 1
ATOM 2486 C C . GLY A 1 335 ? -8.735 17.867 1.893 1.00 97.25 335 GLY A C 1
ATOM 2487 O O . GLY A 1 335 ? -9.138 17.658 3.033 1.00 97.25 335 GLY A O 1
ATOM 2488 N N . GLN A 1 336 ? -9.434 17.531 0.808 1.00 95.69 336 GLN A N 1
ATOM 2489 C CA . GLN A 1 336 ? -10.721 16.813 0.823 1.00 95.69 336 GLN A CA 1
ATOM 2490 C C . GLN A 1 336 ? -10.568 15.304 0.550 1.00 95.69 336 GLN A C 1
ATOM 2492 O O . GLN A 1 336 ? -11.501 14.536 0.761 1.00 95.69 336 GLN A O 1
ATOM 2497 N N . GLY A 1 337 ? -9.394 14.859 0.091 1.00 96.19 337 GLY A N 1
ATOM 2498 C CA . GLY A 1 337 ? -9.086 13.440 -0.100 1.00 96.19 337 GLY A CA 1
ATOM 2499 C C . GLY A 1 337 ? -8.982 12.652 1.214 1.00 96.19 337 GLY A C 1
ATOM 2500 O O . GLY A 1 337 ? -8.986 13.226 2.308 1.00 96.19 337 GLY A O 1
ATOM 2501 N N . HIS A 1 338 ? -8.831 11.330 1.091 1.00 97.56 338 HIS A N 1
ATOM 2502 C CA . HIS A 1 338 ? -8.721 10.371 2.199 1.00 97.56 338 HIS A CA 1
ATOM 2503 C C . HIS A 1 338 ? -7.250 9.932 2.406 1.00 97.56 338 HIS A C 1
ATOM 2505 O O . HIS A 1 338 ? -6.717 9.159 1.593 1.00 97.56 338 HIS A O 1
ATOM 2511 N N . PRO A 1 339 ? -6.552 10.406 3.460 1.00 98.31 339 PRO A N 1
ATOM 2512 C CA . PRO A 1 339 ? -5.149 10.076 3.710 1.00 98.31 339 PRO A CA 1
ATOM 2513 C C . PRO A 1 339 ? -4.967 8.698 4.368 1.00 98.31 339 PRO A C 1
ATOM 2515 O O . PRO A 1 339 ? -5.520 8.420 5.429 1.00 98.31 339 PRO A O 1
ATOM 2518 N N . VAL A 1 340 ? -4.089 7.869 3.800 1.00 98.44 340 VAL A N 1
ATOM 2519 C CA . VAL A 1 340 ? -3.616 6.607 4.395 1.00 98.44 340 VAL A CA 1
ATOM 2520 C C . VAL A 1 340 ? -2.215 6.834 4.979 1.00 98.44 340 VAL A C 1
ATOM 2522 O O . VAL A 1 340 ? -1.212 6.895 4.258 1.00 98.44 340 VAL A O 1
ATOM 2525 N N . VAL A 1 341 ? -2.132 6.986 6.300 1.00 98.50 341 VAL A N 1
ATOM 2526 C CA . VAL A 1 341 ? -0.922 7.337 7.059 1.00 98.50 341 VAL A CA 1
ATOM 2527 C C . VAL A 1 341 ? -0.059 6.087 7.280 1.00 98.50 341 VAL A C 1
ATOM 2529 O O . VAL A 1 341 ? -0.076 5.452 8.336 1.00 98.50 341 VAL A O 1
ATOM 2532 N N . ALA A 1 342 ? 0.698 5.698 6.250 1.00 97.31 342 ALA A N 1
ATOM 2533 C CA . ALA A 1 342 ? 1.501 4.474 6.223 1.00 97.31 342 ALA A CA 1
ATOM 2534 C C . ALA A 1 342 ? 2.857 4.627 6.941 1.00 97.31 342 ALA A C 1
ATOM 2536 O O . ALA A 1 342 ? 3.929 4.708 6.321 1.00 97.31 342 ALA A O 1
ATOM 2537 N N . THR A 1 343 ? 2.813 4.661 8.275 1.00 93.94 343 THR A N 1
ATOM 2538 C CA . THR A 1 343 ? 3.989 4.740 9.150 1.00 93.94 343 THR A CA 1
ATOM 2539 C C . THR A 1 343 ? 3.806 3.948 10.446 1.00 93.94 343 THR A C 1
ATOM 2541 O O . THR A 1 343 ? 2.701 3.671 10.893 1.00 93.94 343 THR A O 1
ATOM 2544 N N . GLN A 1 344 ? 4.924 3.572 11.067 1.00 87.50 344 GLN A N 1
ATOM 2545 C CA . GLN A 1 344 ? 4.962 2.881 12.366 1.00 87.50 344 GLN A CA 1
ATOM 2546 C C . GLN A 1 344 ? 5.841 3.634 13.383 1.00 87.50 344 GLN A C 1
ATOM 2548 O O . GLN A 1 344 ? 6.121 3.132 14.474 1.00 87.50 344 GLN A O 1
ATOM 2553 N N . ASP A 1 345 ? 6.284 4.838 13.008 1.00 91.44 345 ASP A N 1
ATOM 2554 C CA . ASP A 1 345 ? 7.012 5.768 13.860 1.00 91.44 345 ASP A CA 1
ATOM 2555 C C . ASP A 1 345 ? 6.024 6.543 14.735 1.00 91.44 345 ASP A C 1
ATOM 2557 O O . ASP A 1 345 ? 5.159 7.244 14.211 1.00 91.44 345 ASP A O 1
ATOM 2561 N N . ARG A 1 346 ? 6.153 6.413 16.061 1.00 91.75 346 ARG A N 1
ATOM 2562 C CA . ARG A 1 346 ? 5.215 7.020 17.016 1.00 91.75 346 ARG A CA 1
ATOM 2563 C C . ARG A 1 346 ? 5.094 8.528 16.825 1.00 91.75 346 ARG A C 1
ATOM 2565 O O . ARG A 1 346 ? 3.982 9.019 16.760 1.00 91.75 346 ARG A O 1
ATOM 2572 N N . CYS A 1 347 ? 6.202 9.238 16.611 1.00 94.50 347 CYS A N 1
ATOM 2573 C CA . CYS A 1 347 ? 6.168 10.693 16.461 1.00 94.50 347 CYS A CA 1
ATOM 2574 C C . CYS A 1 347 ? 5.353 11.127 15.230 1.00 94.50 347 CYS A C 1
ATOM 2576 O O . CYS A 1 347 ? 4.621 12.109 15.293 1.00 94.50 347 CYS A O 1
ATOM 2578 N N . LEU A 1 348 ? 5.420 10.371 14.127 1.00 96.56 348 LEU A N 1
ATOM 2579 C CA . LEU A 1 348 ? 4.622 10.652 12.929 1.00 96.56 348 LEU A CA 1
ATOM 2580 C C . LEU A 1 348 ? 3.143 10.257 13.095 1.00 96.56 348 LEU A C 1
ATOM 2582 O O . LEU A 1 348 ? 2.290 10.915 12.509 1.00 96.56 348 LEU A O 1
ATOM 2586 N N . VAL A 1 349 ? 2.838 9.235 13.905 1.00 95.75 349 VAL A N 1
ATOM 2587 C CA . VAL A 1 349 ? 1.460 8.886 14.306 1.00 95.75 349 VAL A CA 1
ATOM 2588 C C . VAL A 1 349 ? 0.866 9.974 15.204 1.00 95.75 349 VAL A C 1
ATOM 2590 O O . VAL A 1 349 ? -0.211 10.478 14.910 1.00 95.75 349 VAL A O 1
ATOM 2593 N N . ASP A 1 350 ? 1.593 10.396 16.239 1.00 96.00 350 ASP A N 1
ATOM 2594 C CA . ASP A 1 350 ? 1.159 11.426 17.188 1.00 96.00 350 ASP A CA 1
ATOM 2595 C C . ASP A 1 350 ? 0.928 12.779 16.468 1.00 96.00 350 ASP A C 1
ATOM 2597 O O . ASP A 1 350 ? -0.068 13.460 16.713 1.00 96.00 350 ASP A O 1
ATOM 2601 N N . ILE A 1 351 ? 1.793 13.134 15.503 1.00 98.06 351 ILE A N 1
ATOM 2602 C CA . ILE A 1 351 ? 1.612 14.305 14.623 1.00 98.06 351 ILE A CA 1
ATOM 2603 C C . ILE A 1 351 ? 0.396 14.147 13.696 1.00 98.06 351 ILE A C 1
ATOM 2605 O O . ILE A 1 351 ? -0.300 15.132 13.457 1.00 98.06 351 ILE A O 1
ATOM 2609 N N . ALA A 1 352 ? 0.118 12.951 13.170 1.00 98.06 352 ALA A N 1
ATOM 2610 C CA . ALA A 1 352 ? -1.061 12.720 12.334 1.00 98.06 352 ALA A CA 1
ATOM 2611 C C . ALA A 1 352 ? -2.363 12.885 13.126 1.00 98.06 352 ALA A C 1
ATOM 2613 O O . ALA A 1 352 ? -3.256 13.581 12.653 1.00 98.06 352 ALA A O 1
ATOM 2614 N N . SER A 1 353 ? -2.439 12.348 14.348 1.00 96.56 353 SER A N 1
ATOM 2615 C CA . SER A 1 353 ? -3.583 12.556 15.246 1.00 96.56 353 SER A CA 1
ATOM 2616 C C . SER A 1 353 ? -3.794 14.039 15.574 1.00 96.56 353 SER A C 1
ATOM 2618 O O . SER A 1 353 ? -4.919 14.528 15.523 1.00 96.56 353 SER A O 1
ATOM 2620 N N . ALA A 1 354 ? -2.717 14.781 15.854 1.00 97.69 354 ALA A N 1
ATOM 2621 C CA . ALA A 1 354 ? -2.802 16.221 16.098 1.00 97.69 354 ALA A CA 1
ATOM 2622 C C . ALA A 1 354 ? -3.259 17.005 14.852 1.00 97.69 354 ALA A C 1
ATOM 2624 O O . ALA A 1 354 ? -4.039 17.947 14.968 1.00 97.69 354 ALA A O 1
ATOM 2625 N N . LEU A 1 355 ? -2.805 16.617 13.654 1.00 98.38 355 LEU A N 1
ATOM 2626 C CA . LEU A 1 355 ? -3.241 17.239 12.402 1.00 98.38 355 LEU A CA 1
ATOM 2627 C C . LEU A 1 355 ? -4.686 16.888 12.036 1.00 98.38 355 LEU A C 1
ATOM 2629 O O . LEU A 1 355 ? -5.363 17.753 11.495 1.00 98.38 355 LEU A O 1
ATOM 2633 N N . ALA A 1 356 ? -5.172 15.687 12.356 1.00 97.62 356 ALA A N 1
ATOM 2634 C CA . ALA A 1 356 ? -6.576 15.330 12.170 1.00 97.62 356 ALA A CA 1
ATOM 2635 C C . ALA A 1 356 ? -7.492 16.263 12.982 1.00 97.62 356 ALA A C 1
ATOM 2637 O O . ALA A 1 356 ? -8.381 16.883 12.408 1.00 97.62 356 ALA A O 1
ATOM 2638 N N . VAL A 1 357 ? -7.194 16.466 14.274 1.00 96.88 357 VAL A N 1
ATOM 2639 C CA . VAL A 1 357 ? -7.936 17.403 15.143 1.00 96.88 357 VAL A CA 1
ATOM 2640 C C . VAL A 1 357 ? -7.876 18.844 14.619 1.00 96.88 357 VAL A C 1
ATOM 2642 O O . VAL A 1 357 ? -8.894 19.522 14.583 1.00 96.88 357 VAL A O 1
ATOM 2645 N N . VAL A 1 358 ? -6.704 19.314 14.175 1.00 97.75 358 VAL A N 1
ATOM 2646 C CA . VAL A 1 358 ? -6.516 20.691 13.664 1.00 97.75 358 VAL A CA 1
ATOM 2647 C C . VAL A 1 358 ? -7.202 20.944 12.311 1.00 97.75 358 VAL A C 1
ATOM 2649 O O . VAL A 1 358 ? -7.415 22.098 11.959 1.00 97.75 358 VAL A O 1
ATOM 2652 N N . ASN A 1 359 ? -7.547 19.898 11.554 1.00 98.00 359 ASN A N 1
ATOM 2653 C CA . ASN A 1 359 ? -8.281 20.000 10.284 1.00 98.00 359 ASN A CA 1
ATOM 2654 C C . ASN A 1 359 ? -9.681 19.361 10.386 1.00 98.00 359 ASN A C 1
ATOM 2656 O O . ASN A 1 359 ? -10.220 18.921 9.376 1.00 98.00 359 ASN A O 1
ATOM 2660 N N . GLU A 1 360 ? -10.226 19.263 11.607 1.00 97.12 360 GLU A N 1
ATOM 2661 C CA . GLU A 1 360 ? -11.588 18.790 11.923 1.00 97.12 360 GLU A CA 1
ATOM 2662 C C . GLU A 1 360 ? -11.962 17.418 11.316 1.00 97.12 360 GLU A C 1
ATOM 2664 O O . GLU A 1 360 ? -13.135 17.089 11.143 1.00 97.12 360 GLU A O 1
ATOM 2669 N N . ARG A 1 361 ? -10.957 16.577 11.030 1.00 96.94 361 ARG A N 1
ATOM 2670 C CA . ARG A 1 361 ? -11.139 15.265 10.398 1.00 96.94 361 ARG A CA 1
ATOM 2671 C C . ARG A 1 361 ? -11.788 14.270 11.353 1.00 96.94 361 ARG A C 1
ATOM 2673 O O . ARG A 1 361 ? -11.307 14.046 12.469 1.00 96.94 361 ARG A O 1
ATOM 2680 N N . ARG A 1 362 ? -12.827 13.598 10.867 1.00 94.50 362 ARG A N 1
ATOM 2681 C CA . ARG A 1 362 ? -13.490 12.474 11.530 1.00 94.50 362 ARG A CA 1
ATOM 2682 C C . ARG A 1 362 ? -12.590 11.223 11.538 1.00 94.50 362 ARG A C 1
ATOM 2684 O O . ARG A 1 362 ? -11.680 11.121 10.713 1.00 94.50 362 ARG A O 1
ATOM 2691 N N . PRO A 1 363 ? -12.847 10.226 12.409 1.00 89.75 363 PRO A N 1
ATOM 2692 C CA . PRO A 1 363 ? -12.059 8.986 12.459 1.00 89.75 363 PRO A CA 1
ATOM 2693 C C . PRO A 1 363 ? -12.141 8.092 11.208 1.00 89.75 363 PRO A C 1
ATOM 2695 O O . PRO A 1 363 ? -11.343 7.163 11.089 1.00 89.75 363 PRO A O 1
ATOM 2698 N N . ASP A 1 364 ? -13.100 8.346 10.312 1.00 92.25 364 ASP A N 1
ATOM 2699 C CA . ASP A 1 364 ? -13.321 7.669 9.028 1.00 92.25 364 ASP A CA 1
ATOM 2700 C C . ASP A 1 364 ? -12.799 8.457 7.804 1.00 92.25 364 ASP A C 1
ATOM 2702 O O . ASP A 1 364 ? -12.611 7.883 6.728 1.00 92.25 364 ASP A O 1
ATOM 2706 N N . ASP A 1 365 ? -12.456 9.739 7.967 1.00 95.69 365 ASP A N 1
ATOM 2707 C CA . ASP A 1 365 ? -11.904 10.584 6.894 1.00 95.69 365 ASP A CA 1
ATOM 2708 C C . ASP A 1 365 ? -10.450 10.227 6.520 1.00 95.69 365 ASP A C 1
ATOM 2710 O O . ASP A 1 365 ? -9.943 10.653 5.478 1.00 95.69 365 ASP A O 1
ATOM 2714 N N . PHE A 1 366 ? -9.760 9.467 7.374 1.00 97.75 366 PHE A N 1
ATOM 2715 C CA . PHE A 1 366 ? -8.369 9.045 7.213 1.00 97.75 366 PHE A CA 1
ATOM 2716 C C . PHE A 1 366 ? -8.122 7.703 7.917 1.00 97.75 366 PHE A C 1
ATOM 2718 O O . PHE A 1 366 ? -8.829 7.345 8.854 1.00 97.75 366 PHE A O 1
ATOM 2725 N N . GLU A 1 367 ? -7.081 6.971 7.517 1.00 97.81 367 GLU A N 1
ATOM 2726 C CA . GLU A 1 367 ? -6.697 5.705 8.159 1.00 97.81 367 GLU A CA 1
ATOM 2727 C C . GLU A 1 367 ? -5.191 5.645 8.464 1.00 97.81 367 GLU A C 1
ATOM 2729 O O . GLU A 1 367 ? -4.357 6.187 7.738 1.00 97.81 367 GLU A O 1
ATOM 2734 N N . PHE A 1 368 ? -4.809 4.934 9.524 1.00 98.44 368 PHE A N 1
ATOM 2735 C CA . PHE A 1 368 ? -3.417 4.568 9.796 1.00 98.44 368 PHE A CA 1
ATOM 2736 C C . PHE A 1 368 ? -3.088 3.226 9.138 1.00 98.44 368 PHE A C 1
ATOM 2738 O O . PHE A 1 368 ? -3.816 2.261 9.354 1.00 98.44 368 PHE A O 1
ATOM 2745 N N . GLU A 1 369 ? -1.967 3.107 8.415 1.00 98.19 369 GLU A N 1
ATOM 2746 C CA . GLU A 1 369 ? -1.523 1.808 7.883 1.00 98.19 369 GLU A CA 1
ATOM 2747 C C . GLU A 1 369 ? -0.274 1.277 8.603 1.00 98.19 369 GLU A C 1
ATOM 2749 O O . GLU A 1 369 ? 0.818 1.850 8.533 1.00 98.19 369 GLU A O 1
ATOM 2754 N N . ALA A 1 370 ? -0.426 0.113 9.237 1.00 94.88 370 ALA A N 1
ATOM 2755 C CA . ALA A 1 370 ? 0.650 -0.659 9.848 1.00 94.88 370 ALA A CA 1
ATOM 2756 C C . ALA A 1 370 ? 0.973 -1.921 9.027 1.00 94.88 370 ALA A C 1
ATOM 2758 O O . ALA A 1 370 ? 0.148 -2.422 8.272 1.00 94.88 370 ALA A O 1
ATOM 2759 N N . ARG A 1 371 ? 2.175 -2.487 9.193 1.00 94.31 371 ARG A N 1
ATOM 2760 C CA . ARG A 1 371 ? 2.545 -3.781 8.586 1.00 94.31 371 ARG A CA 1
ATOM 2761 C C . ARG A 1 371 ? 2.128 -4.952 9.479 1.00 94.31 371 ARG A C 1
ATOM 2763 O O . ARG A 1 371 ? 2.276 -4.870 10.704 1.00 94.31 371 ARG A O 1
ATOM 2770 N N . TYR A 1 372 ? 1.696 -6.056 8.870 1.00 95.88 372 TYR A N 1
ATOM 2771 C CA . TYR A 1 372 ? 1.433 -7.317 9.568 1.00 95.88 372 TYR A CA 1
ATOM 2772 C C . TYR A 1 372 ? 2.658 -7.802 10.372 1.00 95.88 372 TYR A C 1
ATOM 2774 O O . TYR A 1 372 ? 3.809 -7.515 10.034 1.00 95.88 372 TYR A O 1
ATOM 2782 N N . GLY A 1 373 ? 2.408 -8.466 11.505 1.00 91.31 373 GLY A N 1
ATOM 2783 C CA . GLY A 1 373 ? 3.442 -8.950 12.430 1.00 91.31 373 GLY A CA 1
ATOM 2784 C C . GLY A 1 373 ? 4.270 -7.876 13.165 1.00 91.31 373 GLY A C 1
ATOM 2785 O O . GLY A 1 373 ? 5.177 -8.228 13.916 1.00 91.31 373 GLY A O 1
ATOM 2786 N N . VAL A 1 374 ? 4.003 -6.570 12.996 1.00 89.56 374 VAL A N 1
ATOM 2787 C CA . VAL A 1 374 ? 4.821 -5.490 13.591 1.00 89.56 374 VAL A CA 1
ATOM 2788 C C . VAL A 1 374 ? 4.009 -4.606 14.545 1.00 89.56 374 VAL A C 1
ATOM 2790 O O . VAL A 1 374 ? 3.220 -3.763 14.118 1.00 89.56 374 VAL A O 1
ATOM 2793 N N . ARG A 1 375 ? 4.278 -4.748 15.853 1.00 90.31 375 ARG A N 1
ATOM 2794 C CA . ARG A 1 375 ? 3.561 -4.091 16.972 1.00 90.31 375 ARG A CA 1
ATOM 2795 C C . ARG A 1 375 ? 2.033 -4.362 16.977 1.00 90.31 375 ARG A C 1
ATOM 2797 O O . ARG A 1 375 ? 1.272 -3.411 17.135 1.00 90.31 375 ARG A O 1
ATOM 2804 N N . PRO A 1 376 ? 1.549 -5.618 16.861 1.00 94.00 376 PRO A N 1
ATOM 2805 C CA . PRO A 1 376 ? 0.108 -5.911 16.770 1.00 94.00 376 PRO A CA 1
ATOM 2806 C C . PRO A 1 376 ? -0.714 -5.415 17.975 1.00 94.00 376 PRO A C 1
ATOM 2808 O O . PRO A 1 376 ? -1.861 -5.014 17.810 1.00 94.00 376 PRO A O 1
ATOM 2811 N N . ALA A 1 377 ? -0.127 -5.356 19.176 1.00 94.56 377 ALA A N 1
ATOM 2812 C CA . ALA A 1 377 ? -0.781 -4.764 20.347 1.00 94.56 377 ALA A CA 1
ATOM 2813 C C . ALA A 1 377 ? -1.060 -3.252 20.189 1.00 94.56 377 ALA A C 1
ATOM 2815 O O . ALA A 1 377 ? -2.093 -2.776 20.643 1.00 94.56 377 ALA A O 1
ATOM 2816 N N . GLU A 1 378 ? -0.186 -2.501 19.505 1.00 94.31 378 GLU A N 1
ATOM 2817 C CA . GLU A 1 378 ? -0.425 -1.080 19.198 1.00 94.31 378 GLU A CA 1
ATOM 2818 C C . GLU A 1 378 ? -1.544 -0.922 18.162 1.00 94.31 378 GLU A C 1
ATOM 2820 O O . GLU A 1 378 ? -2.381 -0.039 18.304 1.00 94.31 378 GLU A O 1
ATOM 2825 N N . GLN A 1 379 ? -1.582 -1.801 17.152 1.00 96.12 379 GLN A N 1
ATOM 2826 C CA . GLN A 1 379 ? -2.615 -1.794 16.109 1.00 96.12 379 GLN A CA 1
ATOM 2827 C C . GLN A 1 379 ? -4.007 -1.941 16.744 1.00 96.12 379 GLN A C 1
ATOM 2829 O O . GLN A 1 379 ? -4.872 -1.093 16.538 1.00 96.12 379 GLN A O 1
ATOM 2834 N N . ARG A 1 380 ? -4.178 -2.953 17.609 1.00 96.88 380 ARG A N 1
ATOM 2835 C CA . ARG A 1 380 ? -5.420 -3.172 18.369 1.00 96.88 380 ARG A CA 1
ATOM 2836 C C . ARG A 1 380 ? -5.719 -2.042 19.358 1.00 96.88 380 ARG A C 1
ATOM 2838 O O . ARG A 1 380 ? -6.870 -1.647 19.472 1.00 96.88 380 ARG A O 1
ATOM 2845 N N . ARG A 1 381 ? -4.708 -1.477 20.037 1.00 95.69 381 ARG A N 1
ATOM 2846 C CA . ARG A 1 381 ? -4.899 -0.322 20.939 1.00 95.69 381 ARG A CA 1
ATOM 2847 C C . ARG A 1 381 ? -5.417 0.909 20.191 1.00 95.69 381 ARG A C 1
ATOM 2849 O O . ARG A 1 381 ? -6.249 1.625 20.728 1.00 95.69 381 ARG A O 1
ATOM 2856 N N . MET A 1 382 ? -4.920 1.174 18.983 1.00 95.06 382 MET A N 1
ATOM 2857 C CA . MET A 1 382 ? -5.382 2.301 18.168 1.00 95.06 382 MET A CA 1
ATOM 2858 C C . MET A 1 382 ? -6.809 2.074 17.648 1.00 95.06 382 MET A C 1
ATOM 2860 O O . MET A 1 382 ? -7.636 2.973 17.779 1.00 95.06 382 MET A O 1
ATOM 2864 N N . ALA A 1 383 ? -7.129 0.869 17.164 1.00 96.19 383 ALA A N 1
ATOM 2865 C CA . ALA A 1 383 ? -8.490 0.516 16.746 1.00 96.19 383 ALA A CA 1
ATOM 2866 C C . ALA A 1 383 ? -9.500 0.574 17.910 1.00 96.19 383 ALA A C 1
ATOM 2868 O O . ALA A 1 383 ? -10.567 1.164 17.778 1.00 96.19 383 ALA A O 1
ATOM 2869 N N . GLY A 1 384 ? -9.129 0.066 19.091 1.00 95.88 384 GLY A N 1
ATOM 2870 C CA . GLY A 1 384 ? -9.932 0.157 20.318 1.00 95.88 384 GLY A CA 1
ATOM 2871 C C . GLY A 1 384 ? -10.084 1.572 20.897 1.00 95.88 384 GLY A C 1
ATOM 2872 O O . GLY A 1 384 ? -10.840 1.757 21.844 1.00 95.88 384 GLY A O 1
ATOM 2873 N N . LEU A 1 385 ? -9.391 2.570 20.335 1.00 93.69 385 LEU A N 1
ATOM 2874 C CA . LEU A 1 385 ? -9.597 4.000 20.601 1.00 93.69 385 LEU A CA 1
ATOM 2875 C C . LEU A 1 385 ? -10.395 4.694 19.477 1.00 93.69 385 LEU A C 1
ATOM 2877 O O . LEU A 1 385 ? -10.422 5.920 19.414 1.00 93.69 385 LEU A O 1
ATOM 2881 N N . GLY A 1 386 ? -11.026 3.925 18.584 1.00 93.56 386 GLY A N 1
ATOM 2882 C CA . GLY A 1 386 ? -11.883 4.425 17.506 1.00 93.56 386 GLY A CA 1
ATOM 2883 C C . GLY A 1 386 ? -11.152 4.892 16.244 1.00 93.56 386 GLY A C 1
ATOM 2884 O O . GLY A 1 386 ? -11.803 5.380 15.327 1.00 93.56 386 GLY A O 1
ATOM 2885 N N . ALA A 1 387 ? -9.824 4.755 16.157 1.00 95.44 387 ALA A N 1
ATOM 2886 C CA . ALA A 1 387 ? -9.085 5.127 14.952 1.00 95.44 387 ALA A CA 1
ATOM 2887 C C . ALA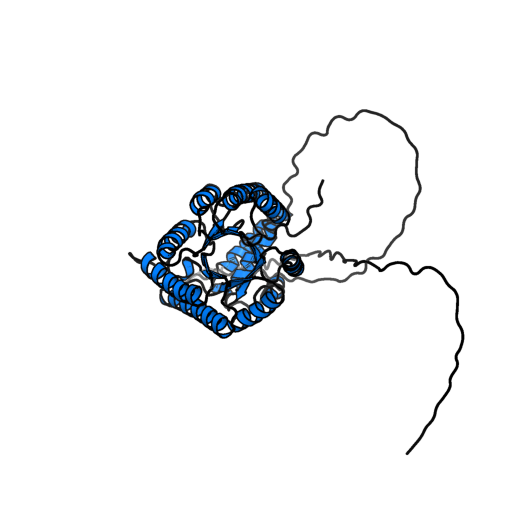 A 1 387 ? -9.190 4.038 13.872 1.00 95.44 387 ALA A C 1
ATOM 2889 O O . ALA A 1 387 ? -8.963 2.860 14.155 1.00 95.44 387 ALA A O 1
ATOM 2890 N N . MET A 1 388 ? -9.433 4.420 12.614 1.00 97.25 388 MET A N 1
ATOM 2891 C CA . MET A 1 388 ? -9.377 3.476 11.498 1.00 97.25 388 MET A CA 1
ATOM 2892 C C . MET A 1 388 ? -7.932 2.994 11.280 1.00 97.25 388 MET A C 1
ATOM 2894 O O . MET A 1 388 ? -7.051 3.756 10.875 1.00 97.25 388 MET A O 1
ATOM 2898 N N . VAL A 1 389 ? -7.666 1.714 11.563 1.00 98.00 389 VAL A N 1
ATOM 2899 C CA . VAL A 1 389 ? -6.339 1.093 11.409 1.00 98.00 389 VAL A CA 1
ATOM 2900 C C . VAL A 1 389 ? -6.398 -0.014 10.367 1.00 98.00 389 VAL A C 1
ATOM 2902 O O . VAL A 1 389 ? -7.071 -1.027 10.563 1.00 98.00 389 VAL A O 1
ATOM 2905 N N . ARG A 1 390 ? -5.634 0.147 9.283 1.00 98.25 390 ARG A N 1
ATOM 2906 C CA . ARG A 1 390 ? -5.418 -0.878 8.262 1.00 98.25 390 ARG A CA 1
ATOM 2907 C C . ARG A 1 390 ? -4.111 -1.625 8.496 1.00 98.25 390 ARG A C 1
ATOM 2909 O O . ARG A 1 390 ? -3.051 -1.029 8.688 1.00 98.25 390 ARG A O 1
ATOM 2916 N N . VAL A 1 391 ? -4.161 -2.949 8.418 1.00 98.38 391 VAL A N 1
ATOM 2917 C CA . VAL A 1 391 ? -2.973 -3.804 8.441 1.00 98.38 391 VAL A CA 1
ATOM 2918 C C . VAL A 1 391 ? -2.651 -4.263 7.025 1.00 98.38 391 VAL A C 1
ATOM 2920 O O . VAL A 1 391 ? -3.444 -4.955 6.388 1.00 98.38 391 VAL A O 1
ATOM 2923 N N . ARG A 1 392 ? -1.469 -3.883 6.530 1.00 97.56 392 ARG A N 1
ATOM 2924 C CA . ARG A 1 392 ? -0.921 -4.345 5.254 1.00 97.56 392 ARG A CA 1
ATOM 2925 C C . ARG A 1 392 ? -0.306 -5.733 5.435 1.00 97.56 392 ARG A C 1
ATOM 2927 O O . ARG A 1 392 ? 0.749 -5.873 6.061 1.00 97.56 392 ARG A O 1
ATOM 2934 N N . VAL A 1 393 ? -0.984 -6.730 4.881 1.00 98.06 393 VAL A N 1
ATOM 2935 C CA . VAL A 1 393 ? -0.679 -8.161 4.914 1.00 98.06 393 VAL A CA 1
ATOM 2936 C C . VAL A 1 393 ? 0.029 -8.565 3.615 1.00 98.06 393 VAL A C 1
ATOM 2938 O O . VAL A 1 393 ? -0.605 -8.610 2.559 1.00 98.06 393 VAL A O 1
ATOM 2941 N N . PRO A 1 394 ? 1.341 -8.845 3.647 1.00 97.00 394 PRO A N 1
ATOM 2942 C CA . PRO A 1 394 ? 2.014 -9.489 2.531 1.00 97.00 394 PRO A CA 1
ATOM 2943 C C . PRO A 1 394 ? 1.721 -10.998 2.528 1.00 97.00 394 PRO A C 1
ATOM 2945 O O . PRO A 1 394 ? 1.659 -11.629 3.588 1.00 97.00 394 PRO A O 1
ATOM 2948 N N . TYR A 1 395 ? 1.565 -11.574 1.339 1.00 97.38 395 TYR A N 1
ATOM 2949 C CA . TYR A 1 395 ? 1.327 -13.005 1.120 1.00 97.38 395 TYR A CA 1
ATOM 2950 C C . TYR A 1 395 ? 1.883 -13.422 -0.249 1.00 97.38 395 TYR A C 1
ATOM 2952 O O . TYR A 1 395 ? 2.014 -12.575 -1.133 1.00 97.38 395 TYR A O 1
ATOM 2960 N N . GLY A 1 396 ? 2.188 -14.703 -0.438 1.00 95.69 396 GLY A N 1
ATOM 2961 C CA . GLY A 1 396 ? 2.675 -15.242 -1.713 1.00 95.69 396 GLY A CA 1
ATOM 2962 C C . GLY A 1 396 ? 4.101 -15.807 -1.639 1.00 95.69 396 GLY A C 1
ATOM 2963 O O . GLY A 1 396 ? 4.859 -15.462 -0.725 1.00 95.69 396 GLY A O 1
ATOM 2964 N N . PRO A 1 397 ? 4.480 -16.673 -2.597 1.00 89.44 397 PRO A N 1
ATOM 2965 C CA . PRO A 1 397 ? 5.668 -17.519 -2.498 1.00 89.44 397 PRO A CA 1
ATOM 2966 C C . PRO A 1 397 ? 6.997 -16.753 -2.570 1.00 89.44 397 PRO A C 1
ATOM 2968 O O . PRO A 1 397 ? 7.975 -17.188 -1.963 1.00 89.44 397 PRO A O 1
ATOM 2971 N N . ASN A 1 398 ? 7.065 -15.591 -3.233 1.00 91.00 398 ASN A N 1
ATOM 2972 C CA . ASN A 1 398 ? 8.300 -14.802 -3.351 1.00 91.00 398 ASN A CA 1
ATOM 2973 C C . ASN A 1 398 ? 8.558 -13.925 -2.104 1.00 91.00 398 ASN A C 1
ATOM 2975 O O . ASN A 1 398 ? 8.795 -12.713 -2.172 1.00 91.00 398 ASN A O 1
ATOM 2979 N N . TRP A 1 399 ? 8.467 -14.526 -0.918 1.00 89.50 399 TRP A N 1
ATOM 2980 C CA . TRP A 1 399 ? 8.519 -13.806 0.353 1.00 89.50 399 TRP A CA 1
ATOM 2981 C C . TRP A 1 399 ? 9.927 -13.364 0.772 1.00 89.50 399 TRP A C 1
ATOM 2983 O O . TRP A 1 399 ? 10.076 -12.389 1.520 1.00 89.50 399 TRP A O 1
ATOM 2993 N N . TYR A 1 400 ? 10.972 -14.046 0.297 1.00 84.75 400 TYR A N 1
ATOM 2994 C CA . TYR A 1 400 ? 12.346 -13.803 0.741 1.00 84.75 400 TYR A CA 1
ATOM 2995 C C . TYR A 1 400 ? 12.881 -12.408 0.345 1.00 84.75 400 TYR A C 1
ATOM 2997 O O . TYR A 1 400 ? 13.316 -11.682 1.248 1.00 84.75 400 TYR A O 1
ATOM 3005 N N . PRO A 1 401 ? 12.788 -11.937 -0.922 1.00 85.19 401 PRO A N 1
ATOM 3006 C CA . PRO A 1 401 ? 13.234 -10.589 -1.293 1.00 85.19 401 PRO A CA 1
ATOM 3007 C C . PRO A 1 401 ? 12.466 -9.482 -0.558 1.00 85.19 401 PRO A C 1
ATOM 3009 O O . PRO A 1 401 ? 13.047 -8.457 -0.188 1.00 85.19 401 PRO A O 1
ATOM 3012 N N . TYR A 1 402 ? 11.173 -9.696 -0.278 1.00 86.62 402 TYR A N 1
ATOM 3013 C CA . TYR A 1 402 ? 10.367 -8.774 0.525 1.00 86.62 402 TYR A CA 1
ATOM 3014 C C . TYR A 1 402 ? 10.899 -8.654 1.961 1.00 86.62 402 TYR A C 1
ATOM 3016 O O . TYR A 1 402 ? 11.088 -7.530 2.444 1.00 86.62 402 TYR A O 1
ATOM 3024 N N . LEU A 1 403 ? 11.179 -9.774 2.642 1.00 85.31 403 LEU A N 1
ATOM 3025 C CA . LEU A 1 403 ? 11.732 -9.749 4.001 1.00 85.31 403 LEU A CA 1
ATOM 3026 C C . LEU A 1 403 ? 13.157 -9.188 4.029 1.00 85.31 403 LEU A C 1
ATOM 3028 O O . LEU A 1 403 ? 13.443 -8.343 4.877 1.00 85.31 403 LEU A O 1
ATOM 3032 N N . ALA A 1 404 ? 14.021 -9.570 3.085 1.00 81.62 404 ALA A N 1
ATOM 3033 C CA . ALA A 1 404 ? 15.380 -9.038 2.970 1.00 81.62 404 ALA A CA 1
ATOM 3034 C C . ALA A 1 404 ? 15.377 -7.504 2.814 1.00 81.62 404 ALA A C 1
ATOM 3036 O O . ALA A 1 404 ? 16.037 -6.799 3.583 1.00 81.62 404 ALA A O 1
ATOM 3037 N N . ARG A 1 405 ? 14.548 -6.965 1.905 1.00 79.56 405 ARG A N 1
ATOM 3038 C CA . ARG A 1 405 ? 14.339 -5.515 1.731 1.00 79.56 405 ARG A CA 1
ATOM 3039 C C . ARG A 1 405 ? 13.767 -4.854 2.990 1.00 79.56 405 ARG A C 1
ATOM 3041 O O . ARG A 1 405 ? 14.245 -3.796 3.392 1.00 79.56 405 ARG A O 1
ATOM 3048 N N . THR A 1 406 ? 12.781 -5.474 3.637 1.00 79.94 406 THR A N 1
ATOM 3049 C CA . THR A 1 406 ? 12.142 -4.953 4.863 1.00 79.94 406 THR A CA 1
ATOM 3050 C C . THR A 1 406 ? 13.132 -4.868 6.031 1.00 79.94 406 THR A C 1
ATOM 3052 O O . THR A 1 406 ? 13.159 -3.867 6.750 1.00 79.94 406 THR A O 1
ATOM 3055 N N . LEU A 1 407 ? 13.995 -5.873 6.198 1.00 77.25 407 LEU A N 1
ATOM 3056 C CA . LEU A 1 407 ? 15.061 -5.875 7.202 1.00 77.25 407 LEU A CA 1
ATOM 3057 C C . LEU A 1 407 ? 16.163 -4.856 6.861 1.00 77.25 407 LEU A C 1
ATOM 3059 O O . LEU A 1 407 ? 16.629 -4.148 7.754 1.00 77.25 407 LEU A O 1
ATOM 3063 N N . ALA A 1 408 ? 16.515 -4.694 5.581 1.00 72.56 408 ALA A N 1
ATOM 3064 C CA . ALA A 1 408 ? 17.456 -3.666 5.131 1.00 72.56 408 ALA A CA 1
ATOM 3065 C C . ALA A 1 408 ? 16.937 -2.234 5.368 1.00 72.56 408 ALA A C 1
ATOM 3067 O O . ALA A 1 408 ? 17.704 -1.358 5.778 1.00 72.56 408 ALA A O 1
ATOM 3068 N N . GLU A 1 409 ? 15.639 -1.974 5.154 1.00 69.00 409 GLU A N 1
ATOM 3069 C CA . GLU A 1 409 ? 15.019 -0.702 5.547 1.00 69.00 409 GLU A CA 1
ATOM 3070 C C . GLU A 1 409 ? 15.131 -0.486 7.067 1.00 69.00 409 GLU A C 1
ATOM 3072 O O . GLU A 1 409 ? 15.544 0.599 7.489 1.00 69.00 409 GLU A O 1
ATOM 3077 N N . ALA A 1 410 ? 14.813 -1.504 7.876 1.00 68.62 410 ALA A N 1
ATOM 3078 C CA . ALA A 1 410 ? 14.808 -1.415 9.337 1.00 68.62 410 ALA A CA 1
ATOM 3079 C C . ALA A 1 410 ? 16.204 -1.138 9.928 1.00 68.62 410 ALA A C 1
ATOM 3081 O O . ALA A 1 410 ? 16.363 -0.191 10.698 1.00 68.62 410 ALA A O 1
ATOM 3082 N N . VAL A 1 411 ? 17.229 -1.893 9.513 1.00 63.22 411 VAL A N 1
ATOM 3083 C CA . VAL A 1 411 ? 18.625 -1.694 9.954 1.00 63.22 411 VAL A CA 1
ATOM 3084 C C . VAL A 1 411 ? 19.180 -0.336 9.501 1.00 63.22 411 VAL A C 1
ATOM 3086 O O . VAL A 1 411 ? 20.002 0.258 10.195 1.00 63.22 411 VAL A O 1
ATOM 3089 N N . SER A 1 412 ? 18.698 0.216 8.379 1.00 55.56 412 SER A N 1
ATOM 3090 C CA . SER A 1 412 ? 19.160 1.513 7.855 1.00 55.56 412 SER A CA 1
ATOM 3091 C C . SER A 1 412 ? 18.712 2.751 8.656 1.00 55.56 412 SER A C 1
ATOM 3093 O O . SER A 1 412 ? 18.889 3.873 8.184 1.00 55.56 412 SER A O 1
ATOM 3095 N N . GLY A 1 413 ? 18.084 2.584 9.828 1.00 51.50 413 GLY A N 1
ATOM 3096 C CA . GLY A 1 413 ? 17.616 3.689 10.678 1.00 51.50 413 GLY A CA 1
ATOM 3097 C C . GLY A 1 413 ? 16.430 4.480 10.110 1.00 51.50 413 GLY A C 1
ATOM 3098 O O . GLY A 1 413 ? 15.955 5.421 10.740 1.00 51.50 413 GLY A O 1
ATOM 3099 N N . ARG A 1 414 ? 15.905 4.085 8.940 1.00 53.31 414 ARG A N 1
ATOM 3100 C CA . ARG A 1 414 ? 14.671 4.635 8.342 1.00 53.31 414 ARG A CA 1
ATOM 3101 C C . ARG A 1 414 ? 13.402 4.169 9.072 1.00 53.31 414 ARG A C 1
ATOM 3103 O O . ARG A 1 414 ? 12.307 4.680 8.830 1.00 53.31 414 ARG A O 1
ATOM 3110 N N . TRP A 1 415 ? 13.567 3.243 10.014 1.00 47.41 415 TRP A N 1
ATOM 3111 C CA . TRP A 1 415 ? 12.598 2.867 11.031 1.00 47.41 415 TRP A CA 1
ATOM 3112 C C . TRP A 1 415 ? 13.172 3.247 12.403 1.00 47.41 415 TRP A C 1
ATOM 3114 O O . TRP A 1 415 ? 14.282 2.836 12.737 1.00 47.41 415 TRP A O 1
ATOM 3124 N N . CYS A 1 416 ? 12.417 3.976 13.230 1.00 34.66 416 CYS A N 1
ATOM 3125 C CA . CYS A 1 416 ? 12.784 4.215 14.629 1.00 34.66 416 CYS A CA 1
ATOM 3126 C C . CYS A 1 416 ? 12.467 2.977 15.484 1.00 34.66 416 CYS A C 1
ATOM 3128 O O . CYS A 1 416 ? 11.527 2.965 16.277 1.00 34.66 416 CYS A O 1
ATOM 3130 N N . ALA A 1 417 ? 13.254 1.916 15.301 1.00 34.03 417 ALA A N 1
ATOM 3131 C CA . ALA A 1 417 ? 13.182 0.690 16.089 1.00 34.03 417 ALA A CA 1
ATOM 3132 C C . ALA A 1 417 ? 13.838 0.881 17.472 1.00 34.03 417 ALA A C 1
ATOM 3134 O O . ALA A 1 417 ? 14.904 0.342 17.754 1.00 34.03 417 ALA A O 1
ATOM 3135 N N . GLY A 1 418 ? 13.205 1.683 18.330 1.00 31.33 418 GLY A N 1
ATOM 3136 C CA . GLY A 1 418 ? 13.611 1.875 19.723 1.00 31.33 418 GLY A CA 1
ATOM 3137 C C . GLY A 1 418 ? 13.214 3.246 20.281 1.00 31.33 418 GLY A C 1
ATOM 3138 O O . GLY A 1 418 ? 13.149 4.221 19.526 1.00 31.33 418 GLY A O 1
ATOM 3139 N N . PRO A 1 419 ? 12.956 3.361 21.597 1.00 29.75 419 PRO A N 1
ATOM 3140 C CA . PRO A 1 419 ? 12.686 4.645 22.223 1.00 29.75 419 PRO A CA 1
ATOM 3141 C C . PRO A 1 419 ? 13.961 5.495 22.224 1.00 29.75 419 PRO A C 1
ATOM 3143 O O . PRO A 1 419 ? 14.904 5.233 22.974 1.00 29.75 419 PRO A O 1
ATOM 3146 N N . ARG A 1 420 ? 13.980 6.566 21.422 1.00 33.75 420 ARG A N 1
ATOM 3147 C CA . ARG A 1 420 ? 14.921 7.665 21.662 1.00 33.75 420 ARG A CA 1
ATOM 3148 C C . ARG A 1 420 ? 14.560 8.247 23.029 1.00 33.75 420 ARG A C 1
ATOM 3150 O O . ARG A 1 420 ? 13.502 8.857 23.161 1.00 33.75 420 ARG A O 1
ATOM 3157 N N . ARG A 1 421 ? 15.403 8.042 24.048 1.00 29.44 421 ARG A N 1
ATOM 3158 C CA . ARG A 1 421 ? 15.266 8.782 25.311 1.00 29.44 421 ARG A CA 1
ATOM 3159 C C . ARG A 1 421 ? 15.340 10.268 24.971 1.00 29.44 421 ARG A C 1
ATOM 3161 O O . ARG A 1 421 ? 16.336 10.694 24.386 1.00 29.44 421 ARG A O 1
ATOM 3168 N N . ALA A 1 422 ? 14.298 11.018 25.315 1.00 29.98 422 ALA A N 1
ATOM 3169 C CA . ALA A 1 422 ? 14.338 12.468 25.224 1.00 29.98 422 ALA A CA 1
ATOM 3170 C C . ALA A 1 422 ? 15.495 13.009 26.084 1.00 29.98 422 ALA A C 1
ATOM 3172 O O . ALA A 1 422 ? 15.823 12.450 27.137 1.00 29.98 422 ALA A O 1
ATOM 3173 N N . ARG A 1 423 ? 16.120 14.071 25.586 1.00 29.83 423 ARG A N 1
ATOM 3174 C CA . ARG A 1 423 ? 17.100 14.933 26.245 1.00 29.83 423 ARG A CA 1
ATOM 3175 C C . ARG A 1 423 ? 16.806 16.356 25.803 1.00 29.83 423 ARG A C 1
ATOM 3177 O O . ARG A 1 423 ? 16.387 16.485 24.630 1.00 29.83 423 ARG A O 1
#

Organism: NCBI:txid2666298

pLDDT: mean 72.49, std 29.5, range [22.08, 98.81]

InterPro domains:
  IPR002872 Proline dehydrogenase domain [PF01619] (158-409)
  IPR029041 FAD-linked oxidoreductase-like [SSF51730] (150-409)

Sequence (423 aa):
MALIHGTGRGSIVSPLGSTGWGEPGPGIDGVVVTVWVTVLSVGVAESVPGPRSVPQPRANSTHPATIVAVIIRIPFQRIARTCGSGHAARRRSTLDRTPPRFRPRPQSEQQRWSTVLRQVLFALARSGRAEVAATSFPPSVQAARHRIAGDTPDDAVRVARELREAGLAVGFHHLGPEVTDERGAEAEVRAQLALIDRLAGAGLAAGADIALRPSALGVRLPGRDAERPANDNAARVCAAAFGAGATVTFGAEEHPLVEPALALVEELRKEYPGVGATVQSYLRRAQDQCRALAGEGSRVRLRRGGHDAPASVAFKSPKEIDASYVRCLKVLMAGQGHPVVATQDRCLVDIASALAVVNERRPDDFEFEARYGVRPAEQRRMAGLGAMVRVRVPYGPNWYPYLARTLAEAVSGRWCAGPRRAR